Protein AF-A0A1Y1V9A2-F1 (afdb_monomer)

Radius of gyration: 34.86 Å; Cα contacts (8 Å, |Δi|>4): 515; chains: 1; bounding box: 95×99×99 Å

Organism: NCBI:txid1754191

Secondary structure (DSSP, 8-state):
--------SSSSSS-------------TTPBPTTSSSEEEEHHHHHHTT-EEETT-STT--SSEEEEE---EEETTEEEEEEETTT-SSEEETTSSSSSTTEEEEE--HHHHHHHHH-TTS-HHHHHHHHHHHHHHHHHHHHHHHHHHHHHHHHHHHH------------------------------PPPP-SS---EEETTEEE--------------------------------------------------------S-HHHHHHHHHHHHHHHHHHHHS------PPP-GGGTT--SSSS-HHHHHHHHHTTTS-SEE--TT-GGGEETTEE--EETTB-HHHHHHTTTTT-HHHHTT--S-GGGHHHHHHHH-HHHHHHHHHHHHIIIIIITTT-TTPPTTHHHHHHHHHHHH-HHHHHHHHHHS--TT--HHHHHHHHHHHHHHHHHHHHHHTT--HHHHHHHHHHHHHHHHHHHHH-

Sequence (486 aa):
MIYINILNLKNILLLGIGILLSFGSAEINNKCSSGNGICVGIKDCEDVGGTTVDGLCSGDSSSIKCCIKKKCYVDGSEGSCMFTSECKGTSYIGACPGGNNYQCCIKDDNHTSFIKNNPSLTKKQSNNLYYNELNNYYNTKKNYLKNKKTQLYSLKKNKKLYPYNRIDRKKLSIYQPSKISTFKNLNWSSKITTNKVYIQTSKKTKTYNYYIKTLKTKTFKYFKYYTHNSIISHTNIQITSIKSFPTTISTLNDNITASFIYNNTNEISQQIQTWSEQIQNSNKTTITNIYNCPTSSNHTFTNSGDSKIYEALSELLKNKGVCQNNPTDMDNYFDDEIGYTCLGVTPSLGYANRETYFAYAVETCKYGKAYFVHCAYKLNKENFINAVEKLYDEQYAGKGGCSNLPQPAFYICLDLVIHHGPAWSTNIIKNNPIGNMNGKEYGYLLNKLSREKYFKMGQQLDYNANDEYEWKAIIKRRNEYIDNYC

Foldseek 3Di:
DDDDDPDDPPPVPPPPPPPPVPLPAFDFQDAWQVNAFTWHFPVLLVVLPWDFDAPRTSNGDPGITGTHDQWFADPNAIFGWDFPVPAPADFDPDRHRHDPGTGTRGHPVVLVVQCVVCVVDDPVRSVVVVVVVVVVVVVVVVVVVVVVVVVVVVVVVPPPDPPPPDPDPDDDDDDDDDDDDDDDDDDDDDDDDPQFDWDDDPPDTDGDHDDPPPPPDDDDDDDDDDDDDDDDDDDDDDDPDDDDDDDPDDDDDDDDPDDDDDDDDPVVVVVVVVVVVVVVVVVVPDPPPVVPFAALVPQQDAPVPDGPLLVLLCLVQVPVDAKDQPPVDPQQDDPNDGAIQGSNQGLVNCLVCCVPLVVVQVVPQPPDSSHSLVSSCVVDVVSSSNSVSVCLVVQFCVLLVLSSAHPPQSSLSSVCCSVVNSVVSNVVCVVPPCPGPGRLRNLVVSLVVVVVVVVVVCVVPVDDPVVVVVSVVVSVSSNVRSVVRD

pLDDT: mean 73.86, std 26.17, range [23.19, 98.62]

Nearest PDB structures (foldseek):
  9chp-assembly1_A  TM=3.287E-01  e=8.767E+00  Homo sapiens

Mean predicted aligned error: 19.6 Å

Solvent-accessible surface area (backbone atoms only — not comparable to full-atom values): 29512 Å² total; per-residue (Å²): 140,82,88,80,82,94,73,87,82,79,80,82,76,79,78,78,74,80,76,73,76,77,77,49,68,51,54,73,65,35,72,14,76,80,73,64,40,26,16,36,43,54,66,54,19,51,78,64,70,30,45,78,38,82,83,28,28,68,37,53,47,101,56,38,26,14,25,40,41,74,67,22,64,57,97,87,42,73,22,32,44,41,44,53,92,73,45,90,39,54,73,37,81,80,50,27,62,56,58,95,57,30,15,17,22,28,65,58,63,62,56,60,51,52,45,66,74,42,74,89,47,53,74,70,54,44,50,53,52,54,53,50,53,50,50,51,51,52,50,50,52,53,51,51,54,53,51,52,53,51,52,54,50,52,54,60,70,67,58,71,83,73,80,76,81,76,80,77,90,75,87,85,82,85,82,83,83,80,91,85,81,88,85,82,90,82,87,86,81,91,76,96,65,93,89,74,75,83,59,79,51,102,86,56,81,60,88,70,89,75,82,80,72,79,74,74,88,70,86,80,77,88,81,90,76,84,90,76,92,80,92,81,83,90,77,90,78,85,85,82,85,84,81,89,77,81,92,75,85,77,86,76,93,69,92,75,85,75,90,74,94,68,98,56,72,66,66,52,51,54,50,51,50,53,50,50,51,49,54,52,51,57,64,67,59,71,76,72,67,73,54,73,54,32,26,63,91,46,25,75,60,47,95,86,73,55,56,63,56,54,59,33,47,54,62,73,40,63,83,63,54,71,60,44,60,57,86,87,43,71,64,18,48,26,96,92,34,83,13,21,27,38,71,84,37,27,7,53,59,36,52,77,38,23,79,80,50,41,47,92,28,57,88,75,39,70,81,47,63,16,40,29,34,46,41,32,39,71,75,37,54,66,62,35,50,57,24,49,44,51,45,44,40,57,67,30,22,48,58,15,62,22,70,67,37,8,39,45,20,25,43,50,42,38,54,41,13,73,76,64,34,23,70,55,33,27,51,51,44,69,77,53,63,65,78,90,42,32,8,43,61,41,24,52,51,54,51,49,54,51,50,56,50,52,54,54,52,44,73,74,40,97,56,54,74,66,61,54,51,56,49,51,51,51,54,50,53,51,48,53,49,37,63,69,73,80

Structure (mmCIF, N/CA/C/O backbone):
data_AF-A0A1Y1V9A2-F1
#
_entry.id   AF-A0A1Y1V9A2-F1
#
loop_
_atom_site.group_PDB
_atom_site.id
_atom_site.type_symbol
_atom_site.label_atom_id
_atom_site.label_alt_id
_atom_site.label_comp_id
_atom_site.label_asym_id
_atom_site.label_entity_id
_atom_site.label_seq_id
_atom_site.pdbx_PDB_ins_code
_atom_site.Cartn_x
_atom_site.Cartn_y
_atom_site.Cartn_z
_atom_site.occupancy
_atom_site.B_iso_or_equiv
_atom_site.auth_seq_id
_atom_site.auth_comp_id
_atom_site.auth_asym_id
_atom_site.auth_atom_id
_atom_site.pdbx_PDB_model_num
ATOM 1 N N . MET A 1 1 ? -44.430 61.220 68.371 1.00 46.28 1 MET A N 1
ATOM 2 C CA . MET A 1 1 ? -43.424 61.188 67.285 1.00 46.28 1 MET A CA 1
ATOM 3 C C . MET A 1 1 ? -42.538 59.990 67.578 1.00 46.28 1 MET A C 1
ATOM 5 O O . MET A 1 1 ? -41.901 60.003 68.611 1.00 46.28 1 MET A O 1
ATOM 9 N N . ILE A 1 2 ? -42.567 58.879 66.851 1.00 45.88 2 ILE A N 1
ATOM 10 C CA . ILE A 1 2 ? -42.390 58.733 65.405 1.00 45.88 2 ILE A CA 1
ATOM 11 C C . ILE A 1 2 ? -43.137 57.462 64.952 1.00 45.88 2 ILE A C 1
ATOM 13 O O . ILE A 1 2 ? -42.980 56.398 65.541 1.00 45.88 2 ILE A O 1
ATOM 17 N N . TYR A 1 3 ? -43.960 57.610 63.914 1.00 45.91 3 TYR A N 1
ATOM 18 C CA . TYR A 1 3 ? -44.562 56.533 63.128 1.00 45.91 3 TYR A CA 1
ATOM 19 C C . TYR A 1 3 ? -43.527 56.079 62.086 1.00 45.91 3 TYR A C 1
ATOM 21 O O . TYR A 1 3 ? -43.065 56.916 61.312 1.00 45.91 3 TYR A O 1
ATOM 29 N N . ILE A 1 4 ? -43.188 54.787 62.017 1.00 52.03 4 ILE A N 1
ATOM 30 C CA . ILE A 1 4 ? -42.525 54.203 60.838 1.00 52.03 4 ILE A CA 1
ATOM 31 C C . ILE A 1 4 ? -43.426 53.097 60.294 1.00 52.03 4 ILE A C 1
ATOM 33 O O . ILE A 1 4 ? -43.673 52.083 60.942 1.00 52.03 4 ILE A O 1
ATOM 37 N N . ASN A 1 5 ? -43.955 53.371 59.102 1.00 47.53 5 ASN A N 1
ATOM 38 C CA . ASN A 1 5 ? -44.850 52.528 58.326 1.00 47.53 5 ASN A CA 1
ATOM 39 C C . ASN A 1 5 ? -44.144 51.254 57.851 1.00 47.53 5 ASN A C 1
ATOM 41 O O . ASN A 1 5 ? -43.158 51.309 57.117 1.00 47.53 5 ASN A O 1
ATOM 45 N N . ILE A 1 6 ? -44.727 50.109 58.201 1.00 51.41 6 ILE A N 1
ATOM 46 C CA . ILE A 1 6 ? -44.463 48.807 57.591 1.00 51.41 6 ILE A CA 1
ATOM 47 C C . ILE A 1 6 ? -45.236 48.776 56.270 1.00 51.41 6 ILE A C 1
ATOM 49 O O . ILE A 1 6 ? -46.373 48.319 56.202 1.00 51.41 6 ILE A O 1
ATOM 53 N N . LEU A 1 7 ? -44.634 49.305 55.211 1.00 47.62 7 LEU A N 1
ATOM 54 C CA . LEU A 1 7 ? -45.115 49.116 53.850 1.00 47.62 7 LEU A CA 1
ATOM 55 C C . LEU A 1 7 ? -43.941 48.679 52.974 1.00 47.62 7 LEU A C 1
ATOM 57 O O . LEU A 1 7 ? -42.883 49.297 52.976 1.00 47.62 7 LEU A O 1
ATOM 61 N N . ASN A 1 8 ? -44.208 47.652 52.164 1.00 51.41 8 ASN A N 1
ATOM 62 C CA . ASN A 1 8 ? -43.504 47.319 50.922 1.00 51.41 8 ASN A CA 1
ATOM 63 C C . ASN A 1 8 ? -42.301 46.347 50.947 1.00 51.41 8 ASN A C 1
ATOM 65 O O . ASN A 1 8 ? -41.265 46.611 50.347 1.00 51.41 8 ASN A O 1
ATOM 69 N N . LEU A 1 9 ? -42.479 45.144 51.513 1.00 46.56 9 LEU A N 1
ATOM 70 C CA . LEU A 1 9 ? -41.561 44.004 51.285 1.00 46.56 9 LEU A CA 1
ATOM 71 C C . LEU A 1 9 ? -42.216 42.748 50.676 1.00 46.56 9 LEU A C 1
ATOM 73 O O . LEU A 1 9 ? -41.579 41.704 50.591 1.00 46.56 9 LEU A O 1
ATOM 77 N N . LYS A 1 10 ? -43.471 42.832 50.209 1.00 44.81 10 LYS A N 1
ATOM 78 C CA . LYS A 1 10 ? -44.160 41.704 49.544 1.00 44.81 10 LYS A CA 1
ATOM 79 C C . LYS A 1 10 ? -44.093 41.713 48.009 1.00 44.81 10 LYS A C 1
ATOM 81 O O . LYS A 1 10 ? -44.367 40.683 47.409 1.00 44.81 10 LYS A O 1
ATOM 86 N N . ASN A 1 11 ? -43.653 42.806 47.378 1.00 45.00 11 ASN A N 1
ATOM 87 C CA . ASN A 1 11 ? -43.620 42.931 45.910 1.00 45.00 11 ASN A CA 1
ATOM 88 C C . ASN A 1 11 ? -42.224 42.795 45.266 1.00 45.00 11 ASN A C 1
ATOM 90 O O . ASN A 1 11 ? -42.111 42.930 44.054 1.00 45.00 11 ASN A O 1
ATOM 94 N N . ILE A 1 12 ? -41.171 42.471 46.029 1.00 49.28 12 ILE A N 1
ATOM 95 C CA . ILE A 1 12 ? -39.812 42.210 45.490 1.00 49.28 12 ILE A CA 1
ATOM 96 C C . ILE A 1 12 ? -39.493 40.696 45.482 1.00 49.28 12 ILE A C 1
ATOM 98 O O . ILE A 1 12 ? -38.360 40.284 45.277 1.00 49.28 12 ILE A O 1
ATOM 102 N N . LEU A 1 13 ? -40.498 39.831 45.669 1.00 42.09 13 LEU A N 1
ATOM 103 C CA . LEU A 1 13 ? -40.322 38.368 45.660 1.00 42.09 13 LEU A CA 1
ATOM 104 C C . LEU A 1 13 ? -41.065 37.656 44.512 1.00 42.09 13 LEU A C 1
ATOM 106 O O . LEU A 1 13 ? -41.193 36.438 44.523 1.00 42.09 13 LEU A O 1
ATOM 110 N N . LEU A 1 14 ? -41.555 38.400 43.514 1.00 44.47 14 LEU A N 1
ATOM 111 C CA . LEU A 1 14 ? -42.347 37.863 42.391 1.00 44.47 14 LEU A CA 1
ATOM 112 C C . LEU A 1 14 ? -41.844 38.304 41.004 1.00 44.47 14 LEU A C 1
ATOM 114 O O . LEU A 1 14 ? -42.561 38.214 40.014 1.00 44.47 14 LEU A O 1
ATOM 118 N N . LEU A 1 15 ? -40.576 38.721 40.925 1.00 45.94 15 LEU A N 1
ATOM 119 C CA . LEU A 1 15 ? -39.834 38.966 39.678 1.00 45.94 15 LEU A CA 1
ATOM 120 C C . LEU A 1 15 ? -38.621 38.025 39.546 1.00 45.94 15 LEU A C 1
ATOM 122 O O . LEU A 1 15 ? -37.629 38.341 38.902 1.00 45.94 15 LEU A O 1
ATOM 126 N N . GLY A 1 16 ? -38.712 36.834 40.144 1.00 49.97 16 GLY A N 1
ATOM 127 C CA . GLY A 1 16 ? -37.858 35.689 39.827 1.00 49.97 16 GLY A CA 1
ATOM 128 C C . GLY A 1 16 ? -38.417 34.947 38.616 1.00 49.97 16 GLY A C 1
ATOM 129 O O . GLY A 1 16 ? -38.883 33.818 38.744 1.00 49.97 16 GLY A O 1
ATOM 130 N N . ILE A 1 17 ? -38.446 35.607 37.454 1.00 54.78 17 ILE A N 1
ATOM 131 C CA . ILE A 1 17 ? -38.756 34.951 36.182 1.00 54.78 17 ILE A CA 1
ATOM 132 C C . ILE A 1 17 ? -37.669 33.901 35.966 1.00 54.78 17 ILE A C 1
ATOM 134 O O . ILE A 1 17 ? -36.501 34.232 35.764 1.00 54.78 17 ILE A O 1
ATOM 138 N N . GLY A 1 18 ? -38.064 32.632 36.054 1.00 48.25 18 GLY A N 1
ATOM 139 C CA . GLY A 1 18 ? -37.237 31.502 35.676 1.00 48.25 18 GLY A CA 1
ATOM 140 C C . GLY A 1 18 ? -36.882 31.614 34.202 1.00 48.25 18 GLY A C 1
ATOM 141 O O . GLY A 1 18 ? -37.612 31.133 33.340 1.00 48.25 18 GLY A O 1
ATOM 142 N N . ILE A 1 19 ? -35.744 32.241 33.910 1.00 51.53 19 ILE A N 1
ATOM 143 C CA . ILE A 1 19 ? -35.044 32.038 32.649 1.00 51.53 19 ILE A CA 1
ATOM 144 C C . ILE A 1 19 ? -34.457 30.629 32.749 1.00 51.53 19 ILE A C 1
ATOM 146 O O . ILE A 1 19 ? -33.314 30.428 33.155 1.00 51.53 19 ILE A O 1
ATOM 150 N N . LEU A 1 20 ? -35.283 29.632 32.429 1.00 44.47 20 LEU A N 1
ATOM 151 C CA . LEU A 1 20 ? -34.803 28.327 32.007 1.00 44.47 20 LEU A CA 1
ATOM 152 C C . LEU A 1 20 ? -34.014 28.578 30.720 1.00 44.47 20 LEU A C 1
ATOM 154 O O . LEU A 1 20 ? -34.578 28.617 29.629 1.00 44.47 20 LEU A O 1
ATOM 158 N N . LEU A 1 21 ? -32.711 28.833 30.856 1.00 51.22 21 LEU A N 1
ATOM 159 C CA . LEU A 1 21 ? -31.787 28.754 29.738 1.00 51.22 21 LEU A CA 1
ATOM 160 C C . LEU A 1 21 ? -31.833 27.301 29.274 1.00 51.22 21 LEU A C 1
ATOM 162 O O . LEU A 1 21 ? -31.217 26.422 29.873 1.00 51.22 21 LEU A O 1
ATOM 166 N N . SER A 1 22 ? -32.631 27.038 28.243 1.00 54.94 22 SER A N 1
ATOM 167 C CA . SER A 1 22 ? -32.570 25.802 27.479 1.00 54.94 22 SER A CA 1
ATOM 168 C C . SER A 1 22 ? -31.153 25.714 26.922 1.00 54.94 22 SER A C 1
ATOM 170 O O . SER A 1 22 ? -30.840 26.313 25.894 1.00 54.94 22 SER A O 1
ATOM 172 N N . PHE A 1 23 ? -30.272 25.017 27.638 1.00 56.19 23 PHE A N 1
ATOM 173 C CA . PHE A 1 23 ? -28.991 24.579 27.113 1.00 56.19 23 PHE A CA 1
ATOM 174 C C . PHE A 1 23 ? -29.314 23.577 26.007 1.00 56.19 23 PHE A C 1
ATOM 176 O O . PHE A 1 23 ? -29.462 22.380 26.251 1.00 56.19 23 PHE A O 1
ATOM 183 N N . GLY A 1 24 ? -29.529 24.094 24.795 1.00 63.28 24 GLY A N 1
ATOM 184 C CA . GLY A 1 24 ? -29.603 23.270 23.601 1.00 63.28 24 GLY A CA 1
ATOM 185 C C . GLY A 1 24 ? -28.339 22.428 23.577 1.00 63.28 24 GLY A C 1
ATOM 186 O O . GLY A 1 24 ? -27.239 22.965 23.682 1.00 63.28 24 GLY A O 1
ATOM 187 N N . SER A 1 25 ? -28.487 21.110 23.549 1.00 71.25 25 SER A N 1
ATOM 188 C CA . SER A 1 25 ? -27.336 20.242 23.333 1.00 71.25 25 SER A CA 1
ATOM 189 C C . SER A 1 25 ? -26.859 20.458 21.901 1.00 71.25 25 SER A C 1
ATOM 191 O O . SER A 1 25 ? -27.689 20.470 20.993 1.00 71.25 25 SER A O 1
ATOM 193 N N . ALA A 1 26 ? -25.550 20.635 21.698 1.00 72.19 26 ALA A N 1
ATOM 194 C CA . ALA A 1 26 ? -24.964 20.652 20.361 1.00 72.19 26 ALA A CA 1
ATOM 195 C C . ALA A 1 26 ? -25.366 19.398 19.588 1.00 72.19 26 ALA A C 1
ATOM 197 O O . ALA A 1 26 ? -24.889 18.296 19.863 1.00 72.19 26 ALA A O 1
ATOM 198 N N . GLU A 1 27 ? -26.243 19.575 18.607 1.00 86.44 27 GLU A N 1
ATOM 199 C CA . GLU A 1 27 ? -26.614 18.515 17.687 1.00 86.44 27 GLU A CA 1
ATOM 200 C C . GLU A 1 27 ? -25.451 18.273 16.718 1.00 86.44 27 GLU A C 1
ATOM 202 O O . GLU A 1 27 ? -25.133 19.086 15.843 1.00 86.44 27 GLU A O 1
ATOM 207 N N . ILE A 1 28 ? -24.780 17.138 16.909 1.00 91.44 28 ILE A N 1
ATOM 208 C CA . ILE A 1 28 ? -23.741 16.659 15.999 1.00 91.44 28 ILE A CA 1
ATOM 209 C C . ILE A 1 28 ? -24.362 16.467 14.609 1.00 91.44 28 ILE A C 1
ATOM 211 O O . ILE A 1 28 ? -25.450 15.915 14.467 1.00 91.44 28 ILE A O 1
ATOM 215 N N . ASN A 1 29 ? -23.619 16.864 13.580 1.00 93.06 29 ASN A N 1
ATOM 216 C CA . ASN A 1 29 ? -23.979 16.862 12.164 1.00 93.06 29 ASN A CA 1
ATOM 217 C C . ASN A 1 29 ? -24.967 17.941 11.698 1.00 93.06 29 ASN A C 1
ATOM 219 O O . ASN A 1 29 ? -25.442 17.875 10.558 1.00 93.06 29 ASN A O 1
ATOM 223 N N . ASN A 1 30 ? -25.227 18.960 12.516 1.00 94.25 30 ASN A N 1
ATOM 224 C CA . ASN A 1 30 ? -26.015 20.111 12.087 1.00 94.25 30 ASN A CA 1
ATOM 225 C C . ASN A 1 30 ? -25.192 21.168 11.357 1.00 94.25 30 ASN A C 1
ATOM 227 O O . ASN A 1 30 ? 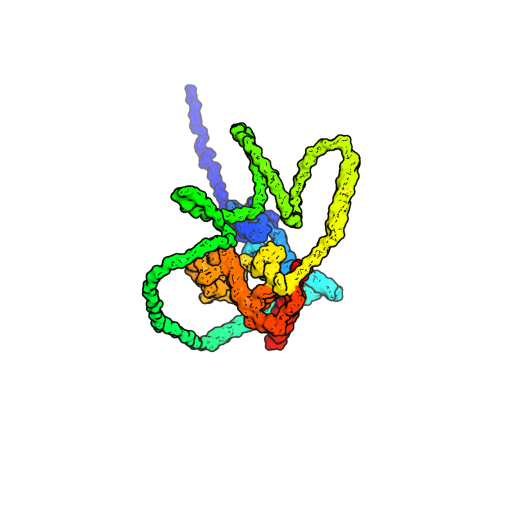-23.978 21.283 11.520 1.00 94.25 30 ASN A O 1
ATOM 231 N N . LYS A 1 31 ? -25.886 21.960 10.539 1.00 95.44 31 LYS A N 1
ATOM 232 C CA . LYS A 1 31 ? -25.309 23.096 9.822 1.00 95.44 31 LYS A CA 1
ATOM 233 C C . LYS A 1 31 ? -24.866 24.174 10.807 1.00 95.44 31 LYS A C 1
ATOM 235 O O . LYS A 1 31 ? -25.605 24.508 11.729 1.00 95.44 31 LYS A O 1
ATOM 240 N N . CYS A 1 32 ? -23.683 24.739 10.585 1.00 95.75 32 CYS A N 1
ATOM 241 C CA . CYS A 1 32 ? -23.233 25.887 11.365 1.00 95.75 32 CYS A CA 1
ATOM 242 C C . CYS A 1 32 ? -24.125 27.111 11.120 1.00 95.75 32 CYS A C 1
ATOM 244 O O . CYS A 1 32 ? -24.599 27.325 10.001 1.00 95.75 32 CYS A O 1
ATOM 246 N N . SER A 1 33 ? -24.274 27.976 12.123 1.00 94.81 33 SER A N 1
ATOM 247 C CA . SER A 1 33 ? -25.056 29.218 12.018 1.00 94.81 33 SER A CA 1
ATOM 248 C C . SER A 1 33 ? -24.515 30.197 10.965 1.00 94.81 33 SER A C 1
ATOM 250 O O . SER A 1 33 ? -25.280 30.969 10.394 1.00 94.81 33 SER A O 1
ATOM 252 N N . SER A 1 34 ? -23.222 30.120 10.631 1.00 88.88 34 SER A N 1
ATOM 253 C CA . SER A 1 34 ? -22.592 30.874 9.531 1.00 88.88 34 SER A CA 1
ATOM 254 C C . SER A 1 34 ? -23.035 30.430 8.131 1.00 88.88 34 SER A C 1
ATOM 256 O O . SER A 1 34 ? -22.671 31.055 7.135 1.00 88.88 34 SER A O 1
ATOM 258 N N . GLY A 1 35 ? -23.755 29.312 8.030 1.00 86.19 35 GLY A N 1
ATOM 259 C CA . GLY A 1 35 ? -24.177 28.709 6.773 1.00 86.19 35 GLY A CA 1
ATOM 260 C C . GLY A 1 35 ? -23.104 27.866 6.071 1.00 86.19 35 GLY A C 1
ATOM 261 O O . GLY A 1 35 ? -23.444 27.107 5.169 1.00 86.19 35 GLY A O 1
ATOM 262 N N . ASN A 1 36 ? -21.840 27.945 6.496 1.00 87.38 36 ASN A N 1
ATOM 263 C CA . ASN A 1 36 ? -20.728 27.181 5.933 1.00 87.38 36 ASN A CA 1
ATOM 264 C C . ASN A 1 36 ? -20.115 26.288 7.016 1.00 87.38 36 ASN A C 1
ATOM 266 O O . ASN A 1 36 ? -19.579 26.804 7.995 1.00 87.38 36 ASN A O 1
ATOM 270 N N . GLY A 1 37 ? -20.149 24.969 6.817 1.00 95.44 37 GLY A N 1
ATOM 271 C CA . GLY A 1 37 ? -19.592 23.992 7.754 1.00 95.44 37 GLY A CA 1
ATOM 272 C C . GLY A 1 37 ? -20.635 23.115 8.444 1.00 95.44 37 GLY A C 1
ATOM 273 O O . GLY A 1 37 ? -21.843 23.247 8.225 1.00 95.44 37 GLY A O 1
ATOM 274 N N . ILE A 1 38 ? -20.134 22.227 9.299 1.00 97.00 38 ILE A N 1
ATOM 275 C CA . ILE A 1 38 ? -20.927 21.277 10.083 1.00 97.00 38 ILE A CA 1
ATOM 276 C C . ILE A 1 38 ? -20.437 21.197 11.534 1.00 97.00 38 ILE A C 1
ATOM 278 O O . ILE A 1 38 ? -19.249 21.350 11.808 1.00 97.00 38 ILE A O 1
ATOM 282 N N . CYS A 1 39 ? -21.340 20.933 12.468 1.00 96.81 39 CYS A N 1
ATOM 283 C CA . CYS A 1 39 ? -21.027 20.728 13.877 1.00 96.81 39 CYS A CA 1
ATOM 284 C C . CYS A 1 39 ? -20.533 19.303 14.127 1.00 96.81 39 CYS A C 1
ATOM 286 O O . CYS A 1 39 ? -21.306 18.352 14.031 1.00 96.81 39 CYS A O 1
ATOM 288 N N . VAL A 1 40 ? -19.247 19.143 14.442 1.00 96.12 40 VAL A N 1
ATOM 289 C CA . VAL A 1 40 ? -18.601 17.840 14.694 1.00 96.12 40 VAL A CA 1
ATOM 290 C C . VAL A 1 40 ? -17.606 17.944 15.850 1.00 96.12 40 VAL A C 1
ATOM 292 O O . VAL A 1 40 ? -17.329 19.040 16.344 1.00 96.12 40 VAL A O 1
ATOM 295 N N . GLY A 1 41 ? -17.055 16.810 16.291 1.00 95.75 41 GLY A N 1
ATOM 296 C CA . GLY A 1 41 ? -15.978 16.806 17.274 1.00 95.75 41 GLY A CA 1
ATOM 297 C C . GLY A 1 41 ? -14.737 17.551 16.767 1.00 95.75 41 GLY A C 1
ATOM 298 O O . GLY A 1 41 ? -14.395 17.452 15.588 1.00 95.75 41 GLY A O 1
ATOM 299 N N . ILE A 1 42 ? -14.028 18.261 17.655 1.00 95.38 42 ILE A N 1
ATOM 300 C CA . ILE A 1 42 ? -12.777 18.977 17.311 1.00 95.38 42 ILE A CA 1
ATOM 301 C C . ILE A 1 42 ? -11.795 18.043 16.591 1.00 95.38 42 ILE A C 1
ATOM 303 O O . ILE A 1 42 ? -11.290 18.368 15.519 1.00 95.38 42 ILE A O 1
ATOM 307 N N . LYS A 1 43 ? -11.605 16.839 17.139 1.00 92.94 43 LYS A N 1
ATOM 308 C CA . LYS A 1 43 ? -10.704 15.834 16.574 1.00 92.94 43 LYS A CA 1
ATOM 309 C C . LYS A 1 43 ? -11.137 15.352 15.188 1.00 92.94 43 LYS A C 1
ATOM 311 O O . LYS A 1 43 ? -10.292 15.218 14.313 1.00 92.94 43 LYS A O 1
ATOM 316 N N . ASP A 1 44 ? -12.435 15.150 14.967 1.00 91.69 44 ASP A N 1
ATOM 317 C CA . ASP A 1 44 ? -12.954 14.722 13.661 1.00 91.69 44 ASP A CA 1
ATOM 318 C C . ASP A 1 44 ? -12.722 15.800 12.593 1.00 91.69 44 ASP A C 1
ATOM 320 O O . ASP A 1 44 ? -12.466 15.485 11.433 1.00 91.69 44 ASP A O 1
ATOM 324 N N . CYS A 1 45 ? -12.787 17.077 12.987 1.00 95.69 45 CYS A N 1
ATOM 325 C CA . CYS A 1 45 ? -12.457 18.200 12.117 1.00 95.69 45 CYS A CA 1
ATOM 326 C C . CYS A 1 45 ? -10.966 18.229 11.754 1.00 95.69 45 CYS A C 1
ATOM 328 O O . CYS A 1 45 ? -10.618 18.356 10.578 1.00 95.69 45 CYS A O 1
ATOM 330 N N . GLU A 1 46 ? -10.090 18.086 12.751 1.00 93.88 46 GLU A N 1
ATOM 331 C CA . GLU A 1 46 ? -8.633 18.082 12.580 1.00 93.88 46 GLU A CA 1
ATOM 332 C C . GLU A 1 46 ? -8.146 16.888 11.746 1.00 93.88 46 GLU A C 1
ATOM 334 O O . GLU A 1 46 ? -7.334 17.071 10.838 1.00 93.88 46 GLU A O 1
ATOM 339 N N . ASP A 1 47 ? -8.687 15.687 11.987 1.00 88.50 47 ASP A N 1
ATOM 340 C CA . ASP A 1 47 ? -8.294 14.442 11.308 1.00 88.50 47 ASP A CA 1
ATOM 341 C C . ASP A 1 47 ? -8.524 14.507 9.787 1.00 88.50 47 ASP A C 1
ATOM 343 O O . ASP A 1 47 ? -7.816 13.858 9.013 1.00 88.50 47 ASP A O 1
ATOM 347 N N . VAL A 1 48 ? -9.476 15.329 9.333 1.00 87.00 48 VAL A N 1
ATOM 348 C CA . VAL A 1 48 ? -9.731 15.567 7.905 1.00 87.00 48 VAL A CA 1
ATOM 349 C C . VAL A 1 48 ? -9.170 16.899 7.398 1.00 87.00 48 VAL A C 1
ATOM 351 O O . VAL A 1 48 ? -9.445 17.264 6.253 1.00 87.00 48 VAL A O 1
ATOM 354 N N . GLY A 1 49 ? -8.401 17.633 8.206 1.00 93.81 49 GLY A N 1
ATOM 355 C CA . GLY A 1 49 ? -7.782 18.909 7.831 1.00 93.81 49 GLY A CA 1
ATOM 356 C C . GLY A 1 49 ? -8.762 20.082 7.696 1.00 93.81 49 GLY A C 1
ATOM 357 O O . GLY A 1 49 ? -8.551 20.966 6.865 1.00 93.81 49 GLY A O 1
ATOM 358 N N . GLY A 1 50 ? -9.866 20.069 8.444 1.00 94.94 50 GLY A N 1
ATOM 359 C CA . GLY A 1 50 ? -10.775 21.209 8.577 1.00 94.94 50 GLY A CA 1
ATOM 360 C C . GLY A 1 50 ? -10.289 22.238 9.606 1.00 94.94 50 GLY A C 1
ATOM 361 O O . GLY A 1 50 ? -9.338 22.008 10.346 1.00 94.94 50 GLY A O 1
ATOM 362 N N . THR A 1 51 ? -10.949 23.395 9.655 1.00 97.25 51 THR A N 1
ATOM 363 C CA . THR A 1 51 ? -10.721 24.438 10.669 1.00 97.25 51 THR A CA 1
ATOM 364 C C . THR A 1 51 ? -11.926 24.527 11.596 1.00 97.25 51 THR A C 1
ATOM 366 O O . THR A 1 51 ? -13.054 24.648 11.117 1.00 97.25 51 THR A O 1
ATOM 369 N N . THR A 1 52 ? -11.700 24.486 12.908 1.00 97.00 52 THR A N 1
ATOM 370 C CA . THR A 1 52 ? -12.754 24.651 13.914 1.00 97.00 52 THR A CA 1
ATOM 371 C C . THR A 1 52 ? -13.037 26.123 14.188 1.00 97.00 52 THR A C 1
ATOM 373 O O . THR A 1 52 ? -12.114 26.933 14.263 1.00 97.00 52 THR A O 1
ATOM 376 N N . VAL A 1 53 ? -14.307 26.463 14.383 1.00 96.12 53 VAL A N 1
ATOM 377 C CA . VAL A 1 53 ? -14.762 27.805 14.753 1.00 96.12 53 VAL A CA 1
ATOM 378 C C . VAL A 1 53 ? -15.735 27.701 15.926 1.00 96.12 53 VAL A C 1
ATOM 380 O O . VAL A 1 53 ? -16.691 26.922 15.881 1.00 96.12 53 VAL A O 1
ATOM 383 N N . ASP A 1 54 ? -15.475 28.487 16.968 1.00 95.38 54 ASP A N 1
ATOM 384 C CA . ASP A 1 54 ? -16.289 28.559 18.183 1.00 95.38 54 ASP A CA 1
ATOM 385 C C . ASP A 1 54 ? -17.598 29.332 17.966 1.00 95.38 54 ASP A C 1
ATOM 387 O O . ASP A 1 54 ? -17.678 30.241 17.139 1.00 95.38 54 ASP A O 1
ATOM 391 N N . GLY A 1 55 ? -18.625 28.993 18.747 1.00 93.88 55 GLY A N 1
ATOM 392 C CA . GLY A 1 55 ? -19.881 29.744 18.843 1.00 93.88 55 GLY A CA 1
ATOM 393 C C . GLY A 1 55 ? -20.810 29.623 17.633 1.00 93.88 55 GLY A C 1
ATOM 394 O O . GLY A 1 55 ? -21.826 30.314 17.570 1.00 93.88 55 GLY A O 1
ATOM 395 N N . LEU A 1 56 ? -20.483 28.763 16.666 1.00 95.75 56 LEU A N 1
ATOM 396 C CA . LEU A 1 56 ? -21.271 28.585 15.443 1.00 95.75 56 LEU A CA 1
ATOM 397 C C . LEU A 1 56 ? -22.161 27.335 15.453 1.00 95.75 56 LEU A C 1
ATOM 399 O O . LEU A 1 56 ? -22.939 27.143 14.518 1.00 95.75 56 LEU A O 1
ATOM 403 N N . CYS A 1 57 ? -22.077 26.503 16.491 1.00 94.88 57 CYS A N 1
ATOM 404 C CA . CYS A 1 57 ? -22.982 25.378 16.693 1.00 94.88 57 CYS A CA 1
ATOM 405 C C . CYS A 1 57 ? -24.077 25.715 17.701 1.00 94.88 57 CYS A C 1
ATOM 407 O O . CYS A 1 57 ? -23.827 26.327 18.740 1.00 94.88 57 CYS A O 1
ATOM 409 N N . SER A 1 58 ? -25.307 25.295 17.401 1.00 88.94 58 SER A N 1
ATOM 410 C CA . SER A 1 58 ? -26.449 25.427 18.306 1.00 88.94 58 SER A CA 1
ATOM 411 C C . SER A 1 58 ? -26.201 24.591 19.558 1.00 88.94 58 SER A C 1
ATOM 413 O O . SER A 1 58 ? -26.423 23.392 19.515 1.00 88.94 58 SER A O 1
ATOM 415 N N . GLY A 1 59 ? -25.720 25.201 20.644 1.00 81.25 59 GLY A N 1
ATOM 416 C CA . GLY A 1 59 ? -25.348 24.469 21.861 1.00 81.25 59 GLY A CA 1
ATOM 417 C C . GLY A 1 59 ? -23.861 24.151 22.002 1.00 81.25 59 GLY A C 1
ATOM 418 O O . GLY A 1 59 ? -23.527 23.154 22.639 1.00 81.25 59 GLY A O 1
ATOM 419 N N . ASP A 1 60 ? -23.000 24.958 21.367 1.00 78.25 60 ASP A N 1
ATOM 420 C CA . ASP A 1 60 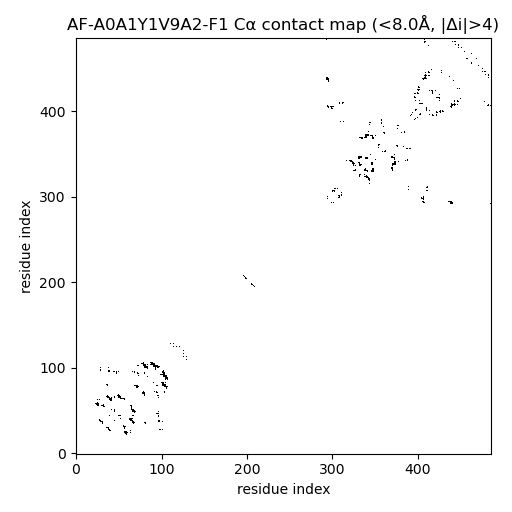? -21.534 24.848 21.338 1.00 78.25 60 ASP A CA 1
ATOM 421 C C . ASP A 1 60 ? -20.962 24.292 22.656 1.00 78.25 60 ASP A C 1
ATOM 423 O O . ASP A 1 60 ? -20.965 24.953 23.697 1.00 78.25 60 ASP A O 1
ATOM 427 N N . SER A 1 61 ? -20.499 23.042 22.618 1.00 85.81 61 SER A N 1
ATOM 428 C CA . SER A 1 61 ? -19.838 22.411 23.758 1.00 85.81 61 SER A CA 1
ATOM 429 C C . SER A 1 61 ? -18.326 22.602 23.641 1.00 85.81 61 SER A C 1
ATOM 431 O O . SER A 1 61 ? -17.800 22.997 22.600 1.00 85.81 61 SER A O 1
ATOM 433 N N . SER A 1 62 ? -17.576 22.297 24.699 1.00 87.69 62 SER A N 1
ATOM 434 C CA . SER A 1 62 ? -16.109 22.321 24.625 1.00 87.69 62 SER A CA 1
ATOM 435 C C . SER A 1 62 ? -15.534 21.278 23.656 1.00 87.69 62 SER A C 1
ATOM 437 O O . SER A 1 62 ? -14.376 21.400 23.269 1.00 87.69 62 SER A O 1
ATOM 439 N N . SER A 1 63 ? -16.317 20.270 23.255 1.00 91.38 63 SER A N 1
ATOM 440 C CA . SER A 1 63 ? -15.880 19.166 22.393 1.00 91.38 63 SER A CA 1
ATOM 441 C C . SER A 1 63 ? -16.475 19.185 20.983 1.00 91.38 63 SER A C 1
ATOM 443 O O . SER A 1 63 ? -15.915 18.524 20.108 1.00 91.38 63 SER A O 1
ATOM 445 N N . ILE A 1 64 ? -17.561 19.928 20.745 1.00 94.69 64 ILE A N 1
ATOM 446 C CA . ILE A 1 64 ? -18.228 20.054 19.442 1.00 94.69 64 ILE A CA 1
ATOM 447 C C . ILE A 1 64 ? -18.074 21.485 18.950 1.00 94.69 64 ILE A C 1
ATOM 449 O O . ILE A 1 64 ? -18.488 22.418 19.632 1.00 94.69 64 ILE A O 1
ATOM 453 N N . LYS A 1 65 ? -17.502 21.641 17.756 1.00 96.12 65 LYS A N 1
ATOM 454 C CA . LYS A 1 65 ? -17.247 22.936 17.120 1.00 96.12 65 LYS A CA 1
ATOM 455 C C . LYS A 1 65 ? -17.717 22.929 15.678 1.00 96.12 65 LYS A C 1
ATOM 457 O O . LYS A 1 65 ? -17.854 21.872 15.058 1.00 96.12 65 LYS A O 1
ATOM 462 N N . CYS A 1 66 ? -17.934 24.118 15.125 1.00 97.38 66 CYS A N 1
ATOM 463 C CA . CYS A 1 66 ? -18.206 24.236 13.702 1.00 97.38 66 CYS A CA 1
ATOM 464 C C . CYS A 1 66 ? -16.932 23.925 12.925 1.00 97.38 66 CYS A C 1
ATOM 466 O O . CYS A 1 66 ? -15.940 24.639 13.042 1.00 97.38 66 CYS A O 1
ATOM 468 N N . CYS A 1 67 ? -16.957 22.874 12.119 1.00 97.62 67 CYS A N 1
ATOM 469 C CA . CYS A 1 67 ? -15.861 22.510 11.249 1.00 97.62 67 CYS A CA 1
ATOM 470 C C . CYS A 1 67 ? -16.083 23.037 9.835 1.00 97.62 67 CYS A C 1
ATOM 472 O O . CYS A 1 67 ? -17.067 22.705 9.166 1.00 97.62 67 CYS A O 1
ATOM 474 N N . ILE A 1 68 ? -15.119 23.813 9.351 1.00 96.69 68 ILE A N 1
ATOM 475 C CA . ILE A 1 68 ? -15.106 24.362 8.001 1.00 96.69 68 ILE A CA 1
ATOM 476 C C . ILE A 1 68 ? -13.973 23.703 7.219 1.00 96.69 68 ILE A C 1
ATOM 478 O O . ILE A 1 68 ? -12.795 23.934 7.480 1.00 96.69 68 ILE A O 1
ATOM 482 N N . LYS A 1 69 ? -14.333 22.918 6.203 1.00 95.75 69 LYS A N 1
ATOM 483 C CA . LYS A 1 69 ? -13.401 22.367 5.214 1.00 95.75 69 LYS A CA 1
ATOM 484 C C . LYS A 1 69 ? -13.874 22.768 3.821 1.00 95.75 69 LYS A C 1
ATOM 486 O O . LYS A 1 69 ? -14.822 22.198 3.302 1.00 95.75 69 LYS A O 1
ATOM 491 N N . LYS A 1 70 ? -13.252 23.788 3.224 1.00 91.75 70 LYS A N 1
ATOM 492 C CA . LYS A 1 70 ? -13.728 24.359 1.947 1.00 91.75 70 LYS A CA 1
ATOM 493 C C . LYS A 1 70 ? -13.525 23.419 0.756 1.00 91.75 70 LYS A C 1
ATOM 495 O O . LYS A 1 70 ? -14.377 23.366 -0.123 1.00 91.75 70 LYS A O 1
ATOM 500 N N . LYS A 1 71 ? -12.401 22.699 0.734 1.00 95.75 71 LYS A N 1
ATOM 501 C CA . LYS A 1 71 ? -11.995 21.822 -0.369 1.00 95.75 71 LYS A CA 1
ATOM 502 C C . LYS A 1 71 ? -11.897 20.377 0.090 1.00 95.75 71 LYS A C 1
ATOM 504 O O . LYS A 1 71 ? -11.442 20.099 1.199 1.00 95.75 71 LYS A O 1
ATOM 509 N N . CYS A 1 72 ? -12.276 19.464 -0.784 1.00 95.31 72 CYS A N 1
ATOM 510 C CA . CYS A 1 72 ? -12.102 18.030 -0.610 1.00 95.31 72 CYS A CA 1
ATOM 511 C C . CYS A 1 72 ? -11.594 17.427 -1.918 1.00 95.31 72 CYS A C 1
ATOM 513 O O . CYS A 1 72 ? -11.762 18.024 -2.977 1.00 95.31 72 CYS A O 1
ATOM 515 N N . TYR A 1 73 ? -10.955 16.265 -1.833 1.00 93.69 73 TYR A N 1
ATOM 516 C CA . TYR A 1 73 ? -10.413 15.571 -2.995 1.00 93.69 73 TYR A CA 1
ATOM 517 C C . TYR A 1 73 ? -10.865 14.118 -2.954 1.00 93.69 73 TYR A C 1
ATOM 519 O O . TYR A 1 73 ? -10.682 13.451 -1.935 1.00 93.69 73 TYR A O 1
ATOM 527 N N . VAL A 1 74 ? -11.455 13.643 -4.048 1.00 87.88 74 VAL A N 1
ATOM 528 C CA . VAL A 1 74 ? -11.821 12.232 -4.232 1.00 87.88 74 VAL A CA 1
ATOM 529 C C . VAL A 1 74 ? -11.304 11.799 -5.590 1.00 87.88 74 VAL A C 1
ATOM 531 O O . VAL A 1 74 ? -11.568 12.462 -6.589 1.00 87.88 74 VAL A O 1
ATOM 534 N N . ASP A 1 75 ? -10.490 10.745 -5.606 1.00 83.25 75 ASP A N 1
ATOM 535 C CA . ASP A 1 75 ? -9.864 10.201 -6.817 1.00 83.25 75 ASP A CA 1
ATOM 536 C C . ASP A 1 75 ? -9.144 11.263 -7.675 1.00 83.25 75 ASP A C 1
ATOM 538 O O . ASP A 1 75 ? -9.186 11.251 -8.903 1.00 83.25 75 ASP A O 1
ATOM 542 N N . GLY A 1 76 ? -8.491 12.223 -7.009 1.00 84.44 76 GLY A N 1
ATOM 543 C CA . GLY A 1 76 ? -7.756 13.323 -7.646 1.00 84.44 76 GLY A CA 1
ATOM 544 C C . GLY A 1 76 ? -8.623 14.485 -8.143 1.00 84.44 76 GLY A C 1
ATOM 545 O O . GLY A 1 76 ? -8.077 15.486 -8.598 1.00 84.44 76 GLY A O 1
ATOM 546 N N . SER A 1 77 ? -9.948 14.393 -8.024 1.00 87.69 77 SER A N 1
ATOM 547 C CA . SER A 1 77 ? -10.875 15.461 -8.406 1.00 87.69 77 SER A CA 1
ATOM 548 C C . SER A 1 77 ? -11.155 16.391 -7.228 1.00 87.69 77 SER A C 1
ATOM 550 O O . SER A 1 77 ? -11.456 15.931 -6.125 1.00 87.69 77 SER A O 1
ATOM 552 N N . GLU A 1 78 ? -11.053 17.701 -7.459 1.00 94.31 78 GLU A N 1
ATOM 553 C CA . GLU A 1 78 ? -11.353 18.724 -6.456 1.00 94.31 78 GLU A CA 1
ATOM 554 C C . GLU A 1 78 ? -12.869 18.929 -6.327 1.00 94.31 78 GLU A C 1
ATOM 556 O O . GLU A 1 78 ? -13.580 19.129 -7.309 1.00 94.31 78 GLU A O 1
ATOM 561 N N . GLY A 1 79 ? -13.362 18.908 -5.094 1.00 95.69 79 GLY A N 1
ATOM 562 C CA . GLY A 1 79 ? -14.742 19.208 -4.742 1.00 95.69 79 GLY A CA 1
ATOM 563 C C . GLY A 1 79 ? -14.838 20.204 -3.592 1.00 95.69 79 GLY A C 1
ATOM 564 O O . GLY A 1 79 ? -13.843 20.715 -3.070 1.00 95.69 79 GLY A O 1
ATOM 565 N N . SER A 1 80 ? -16.066 20.468 -3.160 1.00 96.38 80 SER A N 1
ATOM 566 C CA . SER A 1 80 ? -16.355 21.303 -1.994 1.00 96.38 80 SER A CA 1
ATOM 567 C C . SER A 1 80 ? -17.221 20.544 -0.996 1.00 96.38 80 SER A C 1
ATOM 569 O O . SER A 1 80 ? -18.202 19.911 -1.383 1.00 96.38 80 SER A O 1
ATOM 571 N N . CYS A 1 81 ? -16.871 20.605 0.290 1.00 96.81 81 CYS A N 1
ATOM 572 C CA . CYS A 1 81 ? -17.707 20.013 1.329 1.00 96.81 81 CYS A CA 1
ATOM 573 C C . CYS A 1 81 ? -18.968 20.848 1.518 1.00 96.81 81 CYS A C 1
ATOM 575 O O . CYS A 1 81 ? -18.880 22.049 1.770 1.00 96.81 81 CYS A O 1
ATOM 577 N N . MET A 1 82 ? -20.126 20.212 1.400 1.00 96.25 82 MET A N 1
ATOM 578 C CA . MET A 1 82 ? -21.419 20.856 1.603 1.00 96.25 82 MET A CA 1
ATOM 579 C C . MET A 1 82 ? -22.475 19.823 1.973 1.00 96.25 82 MET A C 1
ATOM 581 O O . MET A 1 82 ? -22.245 18.611 1.893 1.00 96.25 82 MET A O 1
ATOM 585 N N . PHE A 1 83 ? -23.654 20.300 2.361 1.00 96.25 83 PHE A N 1
ATOM 586 C CA . PHE A 1 83 ? -24.776 19.406 2.584 1.00 96.25 83 PHE A CA 1
ATOM 587 C C . PHE A 1 83 ? -25.179 18.728 1.274 1.00 96.25 83 PHE A C 1
ATOM 589 O O . PHE A 1 83 ? -25.211 19.352 0.216 1.00 96.25 83 PHE A O 1
ATOM 596 N N . THR A 1 84 ? -25.503 17.441 1.343 1.00 94.81 84 THR A N 1
ATOM 597 C CA . THR A 1 84 ? -25.937 16.645 0.181 1.00 94.81 84 THR A CA 1
ATOM 598 C C . THR A 1 84 ? -27.147 17.259 -0.526 1.00 94.81 84 THR A C 1
ATOM 600 O O . THR A 1 84 ? -27.224 17.209 -1.748 1.00 94.81 84 THR A O 1
ATOM 603 N N . SER A 1 85 ? -28.040 17.921 0.216 1.00 94.81 85 SER A N 1
ATOM 604 C CA . SER A 1 85 ? -29.174 18.684 -0.322 1.00 94.81 85 SER A CA 1
ATOM 605 C C . SER A 1 85 ? -28.773 19.932 -1.123 1.00 94.81 85 SER A C 1
ATOM 607 O O . SER A 1 85 ? -29.558 20.416 -1.933 1.00 94.81 85 SER A O 1
ATOM 609 N N . GLU A 1 86 ? -27.567 20.460 -0.911 1.00 95.00 86 GLU A N 1
ATOM 610 C CA . GLU A 1 86 ? -27.021 21.639 -1.598 1.00 95.00 86 GLU A CA 1
ATOM 611 C C . GLU A 1 86 ? -26.082 21.256 -2.751 1.00 95.00 86 GLU A C 1
ATOM 613 O O . GLU A 1 86 ? -25.718 22.101 -3.576 1.00 95.00 86 GLU A O 1
ATOM 618 N N . CYS A 1 87 ? -25.702 19.979 -2.833 1.00 94.88 87 CYS A N 1
ATOM 619 C CA . CYS A 1 87 ? -24.805 19.485 -3.859 1.00 94.88 87 CYS A CA 1
ATOM 620 C C . CYS A 1 87 ? -25.506 19.407 -5.219 1.00 94.88 87 CYS A C 1
ATOM 622 O O . CYS A 1 87 ? -26.484 18.689 -5.405 1.00 94.88 87 CYS A O 1
ATOM 624 N N . LYS A 1 88 ? -24.959 20.127 -6.204 1.00 94.50 88 LYS A N 1
ATOM 625 C CA . LYS A 1 88 ? -25.420 20.106 -7.606 1.00 94.50 88 LYS A CA 1
ATOM 626 C C . LYS A 1 88 ? -24.651 19.111 -8.491 1.00 94.50 88 LYS A C 1
ATOM 628 O O . LYS A 1 88 ? -24.800 19.164 -9.707 1.00 94.50 88 LYS A O 1
ATOM 633 N N . GLY A 1 89 ? -23.802 18.274 -7.900 1.00 93.69 89 GLY A N 1
ATOM 634 C CA . GLY A 1 89 ? -22.981 17.273 -8.587 1.00 93.69 89 GLY A CA 1
ATOM 635 C C . GLY A 1 89 ? -23.009 15.931 -7.859 1.00 93.69 89 GLY A C 1
ATOM 636 O O . GLY A 1 89 ? -23.982 15.610 -7.173 1.00 93.69 89 GLY A O 1
ATOM 637 N N . THR A 1 90 ? -21.930 15.161 -7.967 1.00 94.31 90 THR A N 1
ATOM 638 C CA . THR A 1 90 ? -21.825 13.858 -7.302 1.00 94.31 90 THR A CA 1
ATOM 639 C C . THR A 1 90 ? -21.306 14.029 -5.872 1.00 94.31 90 THR A C 1
ATOM 641 O O . THR A 1 90 ? -20.268 14.655 -5.643 1.00 94.31 90 THR A O 1
ATOM 644 N N . SER A 1 91 ? -22.040 13.480 -4.898 1.00 95.38 91 SER A N 1
ATOM 645 C CA . SER A 1 91 ? -21.654 13.487 -3.480 1.00 95.38 91 SER A CA 1
ATOM 646 C C . SER A 1 91 ? -20.841 12.242 -3.122 1.00 95.38 91 SER A C 1
ATOM 648 O O . SER A 1 91 ? -21.239 11.124 -3.448 1.00 95.38 91 SER A O 1
ATOM 650 N N . TYR A 1 92 ? -19.726 12.441 -2.421 1.00 92.06 92 TYR A N 1
ATOM 651 C CA . TYR A 1 92 ? -18.828 11.384 -1.963 1.00 92.06 92 TYR A CA 1
ATOM 652 C C . TYR A 1 92 ? -18.654 11.432 -0.441 1.00 92.06 92 TYR A C 1
ATOM 654 O O . TYR A 1 92 ? -18.250 12.450 0.136 1.00 92.06 92 TYR A O 1
ATOM 662 N N . ILE A 1 93 ? -18.934 10.304 0.211 1.00 91.81 93 ILE A N 1
ATOM 663 C CA . ILE A 1 93 ? -18.802 10.126 1.659 1.00 91.81 93 ILE A CA 1
ATOM 664 C C . ILE A 1 93 ? -17.327 10.037 2.094 1.00 91.81 93 ILE A C 1
ATOM 666 O O . ILE A 1 93 ? -16.479 9.547 1.354 1.00 91.81 93 ILE A O 1
ATOM 670 N N . GLY A 1 94 ? -17.018 10.499 3.311 1.00 87.44 94 GLY A N 1
ATOM 671 C CA . GLY A 1 94 ? -15.722 10.280 3.974 1.00 87.44 94 GLY A CA 1
ATOM 672 C C . GLY A 1 94 ? -14.613 11.285 3.642 1.00 87.44 94 GLY A C 1
ATOM 673 O O . GLY A 1 94 ? -13.619 11.353 4.356 1.00 87.44 94 GLY A O 1
ATOM 674 N N . ALA A 1 95 ? -14.781 12.116 2.613 1.00 90.06 95 ALA A N 1
ATOM 675 C CA . ALA A 1 95 ? -13.806 13.158 2.267 1.00 90.06 95 ALA A CA 1
ATOM 676 C C . ALA A 1 95 ? -14.020 14.493 3.020 1.00 90.06 95 ALA A C 1
ATOM 678 O O . ALA A 1 95 ? -13.168 15.391 2.964 1.00 90.06 95 ALA A O 1
ATOM 679 N N . CYS A 1 96 ? -15.132 14.617 3.749 1.00 96.44 96 CYS A N 1
ATOM 680 C CA . CYS A 1 96 ? -15.521 15.786 4.534 1.00 96.44 96 CYS A CA 1
ATOM 681 C C . CYS A 1 96 ? -15.799 15.398 5.995 1.00 96.44 96 CYS A C 1
ATOM 683 O O . CYS A 1 96 ? -16.214 14.266 6.242 1.00 96.44 96 CYS A O 1
ATOM 685 N N . PRO A 1 97 ? -15.572 16.313 6.955 1.00 90.56 97 PRO A N 1
ATOM 686 C CA . PRO A 1 97 ? -15.899 16.086 8.358 1.00 90.56 97 PRO A CA 1
ATOM 687 C C . PRO A 1 97 ? -17.417 16.066 8.462 1.00 90.56 97 PRO A C 1
ATOM 689 O O . PRO A 1 97 ? -18.038 17.070 8.141 1.00 90.56 97 PRO A O 1
ATOM 692 N N . GLY A 1 98 ? -18.024 14.941 8.819 1.00 87.75 98 GLY A N 1
ATOM 693 C CA . GLY A 1 98 ? -19.477 14.829 8.909 1.00 87.75 98 GLY A CA 1
ATOM 694 C C . GLY A 1 98 ? -20.001 13.453 8.522 1.00 87.75 98 GLY A C 1
ATOM 695 O O . GLY A 1 98 ? -19.299 12.633 7.929 1.00 87.75 98 GLY A O 1
ATOM 696 N N . GLY A 1 99 ? -21.254 13.201 8.891 1.00 85.88 99 GLY A N 1
ATOM 697 C CA . GLY A 1 99 ? -21.983 12.001 8.501 1.00 85.88 99 GLY A CA 1
ATOM 698 C C . GLY A 1 99 ? -22.508 12.044 7.062 1.00 85.88 99 GLY A C 1
ATOM 699 O O . GLY A 1 99 ? -22.050 12.789 6.198 1.00 85.88 99 GLY A O 1
ATOM 700 N N . ASN A 1 100 ? -23.542 11.245 6.801 1.00 90.25 100 ASN A N 1
ATOM 701 C CA . ASN A 1 100 ? -24.102 11.063 5.458 1.00 90.25 100 ASN A CA 1
ATOM 702 C C . ASN A 1 100 ? -24.722 12.333 4.852 1.00 90.25 100 ASN A C 1
ATOM 704 O O . ASN A 1 100 ? -24.967 12.366 3.650 1.00 90.25 100 ASN A O 1
ATOM 708 N N . ASN A 1 101 ? -25.008 13.363 5.645 1.00 93.88 101 ASN A N 1
ATOM 709 C CA . ASN A 1 101 ? -25.657 14.585 5.183 1.00 93.88 101 ASN A CA 1
ATOM 710 C C . ASN A 1 101 ? -24.675 15.670 4.717 1.00 93.88 101 ASN A C 1
ATOM 712 O O . ASN A 1 101 ? -25.131 16.567 4.015 1.00 93.88 101 ASN A O 1
ATOM 716 N N . TYR A 1 102 ? -23.375 15.582 5.029 1.00 95.69 102 TYR A N 1
ATOM 717 C CA . TYR A 1 102 ? -22.355 16.570 4.654 1.00 95.69 102 TYR A CA 1
ATOM 718 C C . TYR A 1 102 ? -21.161 15.886 3.994 1.00 95.69 102 TYR A C 1
ATOM 720 O O . TYR A 1 102 ? -20.346 15.228 4.635 1.00 95.69 102 TYR A O 1
ATOM 728 N N . GLN A 1 103 ? -21.092 16.005 2.675 1.00 96.12 103 GLN A N 1
ATOM 729 C CA . GLN A 1 103 ? -20.237 15.178 1.832 1.00 96.12 103 GLN A CA 1
ATOM 730 C C . GLN A 1 103 ? -19.396 16.036 0.892 1.00 96.12 103 GLN A C 1
ATOM 732 O O . GLN A 1 103 ? -19.638 17.233 0.720 1.00 96.12 103 GLN A O 1
ATOM 737 N N . CYS A 1 104 ? -18.395 15.413 0.271 1.00 96.81 104 CYS A N 1
ATOM 738 C CA . CYS A 1 104 ? -17.620 16.069 -0.769 1.00 96.81 104 CYS A CA 1
ATOM 739 C C . CYS A 1 104 ? -18.451 16.137 -2.044 1.00 96.81 104 CYS A C 1
ATOM 741 O O . CYS A 1 104 ? -18.737 15.107 -2.648 1.00 96.81 104 CYS A O 1
ATOM 743 N N . CYS A 1 105 ? -18.850 17.341 -2.436 1.00 96.69 105 CYS A N 1
ATOM 744 C CA . CYS A 1 105 ? -19.563 17.576 -3.676 1.00 96.69 105 CYS A CA 1
ATOM 745 C C . CYS A 1 105 ? -18.560 17.919 -4.774 1.00 96.69 105 CYS A C 1
ATOM 747 O O . CYS A 1 105 ? -17.964 19.001 -4.765 1.00 96.69 105 CYS A O 1
ATOM 749 N N . ILE A 1 106 ? -18.383 17.008 -5.723 1.00 95.31 106 ILE A N 1
ATOM 750 C CA . ILE A 1 106 ? -17.601 17.268 -6.930 1.00 95.31 106 ILE A CA 1
ATOM 751 C C . ILE A 1 106 ? -18.590 17.691 -8.005 1.00 95.31 106 ILE A C 1
ATOM 753 O O . ILE A 1 106 ? -19.534 16.966 -8.326 1.00 95.31 106 ILE A O 1
ATOM 757 N N . LYS A 1 107 ? -18.405 18.904 -8.529 1.00 92.69 107 LYS A N 1
ATOM 758 C CA . LYS A 1 107 ? -19.162 19.345 -9.698 1.00 92.69 107 LYS A CA 1
ATOM 759 C C . LYS A 1 107 ? -18.692 18.503 -10.871 1.00 92.69 107 LYS A C 1
ATOM 761 O O . LYS A 1 107 ? -17.491 18.396 -11.101 1.00 92.69 107 LYS A O 1
ATOM 766 N N . ASP A 1 108 ? -19.628 17.914 -11.601 1.00 79.06 108 ASP A N 1
ATOM 767 C CA . ASP A 1 108 ? -19.292 17.177 -12.808 1.00 79.06 108 ASP A CA 1
ATOM 768 C C . ASP A 1 108 ? -18.837 18.179 -13.877 1.00 79.06 108 ASP A C 1
ATOM 770 O O . ASP A 1 108 ? -19.621 18.630 -14.712 1.00 79.06 108 ASP A O 1
ATOM 774 N N . ASP A 1 109 ? -17.552 18.534 -13.879 1.00 66.19 109 ASP A N 1
ATOM 775 C CA . ASP A 1 109 ? -16.953 19.337 -14.951 1.00 66.19 109 ASP A CA 1
ATOM 776 C C . ASP A 1 109 ? -17.105 18.630 -16.311 1.00 66.19 109 ASP A C 1
ATOM 778 O O . ASP A 1 109 ? -17.162 19.286 -17.358 1.00 66.19 109 ASP A O 1
ATOM 782 N N . ASN A 1 110 ? -17.304 17.305 -16.275 1.00 58.56 110 ASN A N 1
ATOM 783 C CA . ASN A 1 110 ? -17.673 16.460 -17.405 1.00 58.56 110 ASN A CA 1
ATOM 784 C C . ASN A 1 110 ? -19.019 16.821 -18.045 1.00 58.56 110 ASN A C 1
ATOM 786 O O . ASN A 1 110 ? -19.194 16.607 -19.239 1.00 58.56 110 ASN A O 1
ATOM 790 N N . HIS A 1 111 ? -19.963 17.410 -17.310 1.00 57.72 111 HIS A N 1
ATOM 791 C CA . HIS A 1 111 ? -21.197 17.915 -17.910 1.00 57.72 111 HIS A CA 1
ATOM 792 C C . HIS A 1 111 ? -20.907 19.126 -18.809 1.00 57.72 111 HIS A C 1
ATOM 794 O O . HIS A 1 111 ? -21.431 19.252 -19.915 1.00 57.72 111 HIS A O 1
ATOM 800 N N . THR A 1 112 ? -20.000 20.000 -18.371 1.00 55.75 112 THR A N 1
ATOM 801 C CA . THR A 1 112 ? -19.560 21.165 -19.147 1.00 55.75 112 THR A CA 1
ATOM 802 C C . THR A 1 112 ? -18.762 20.767 -20.385 1.00 55.75 112 THR A C 1
ATOM 804 O O . THR A 1 112 ? -18.918 21.404 -21.427 1.00 55.75 112 THR A O 1
ATOM 807 N N . SER A 1 113 ? -17.932 19.721 -20.313 1.00 59.41 113 SER A N 1
ATOM 808 C CA . SER A 1 113 ? -17.226 19.191 -21.488 1.00 59.41 113 SER A CA 1
ATOM 809 C C . SER A 1 113 ? -18.148 18.383 -22.413 1.00 59.41 113 SER A C 1
ATOM 811 O O . SER A 1 113 ? -18.051 18.541 -23.626 1.00 59.41 113 SER A O 1
ATOM 813 N N . PHE A 1 114 ? -19.117 17.624 -21.889 1.00 61.31 114 PHE A N 1
ATOM 814 C CA . PHE A 1 114 ? -20.134 16.926 -22.690 1.00 61.31 114 PHE A CA 1
ATOM 815 C C . PHE A 1 114 ? -21.026 17.898 -23.478 1.00 61.31 114 PHE A C 1
ATOM 817 O O . PHE A 1 114 ? -21.286 17.672 -24.660 1.00 61.31 114 PHE A O 1
ATOM 824 N N . ILE A 1 115 ? -21.437 19.016 -22.861 1.00 59.12 115 ILE A N 1
ATOM 825 C CA . ILE A 1 115 ? -22.176 20.090 -23.547 1.00 59.12 115 ILE A CA 1
ATOM 826 C C . ILE A 1 115 ? -21.301 20.766 -24.610 1.00 59.12 115 ILE A C 1
ATOM 828 O O . ILE A 1 115 ? -21.775 21.004 -25.718 1.00 59.12 115 ILE A O 1
ATOM 832 N N . LYS A 1 116 ? -20.023 21.047 -24.312 1.00 68.56 116 LYS A N 1
ATOM 833 C CA . LYS A 1 116 ? -19.089 21.629 -25.294 1.00 68.56 116 LYS A CA 1
ATOM 834 C C . LYS A 1 116 ? -18.860 20.718 -26.503 1.00 68.56 116 LYS A C 1
ATOM 836 O O . LYS A 1 116 ? -18.711 21.225 -27.609 1.00 68.56 116 LYS A O 1
ATOM 841 N N . ASN A 1 117 ? -18.868 19.403 -26.300 1.00 66.69 117 ASN A N 1
ATOM 842 C CA . ASN A 1 117 ? -18.635 18.415 -27.353 1.00 66.69 117 ASN A CA 1
ATOM 843 C C . ASN A 1 117 ? -19.896 18.078 -28.171 1.00 66.69 117 ASN A C 1
ATOM 845 O O . ASN A 1 117 ? -19.781 17.429 -29.205 1.00 66.69 117 ASN A O 1
ATOM 849 N N . ASN A 1 118 ? -21.082 18.539 -27.751 1.00 68.19 118 ASN A N 1
ATOM 850 C CA . ASN A 1 118 ? -22.350 18.342 -28.465 1.00 68.19 118 ASN A CA 1
ATOM 851 C C . ASN A 1 118 ? -23.102 19.676 -28.673 1.00 68.19 118 ASN A C 1
ATOM 853 O O . ASN A 1 118 ? -24.222 19.839 -28.177 1.00 68.19 118 ASN A O 1
ATOM 857 N N . PRO A 1 119 ? -22.514 20.650 -29.398 1.00 73.12 119 PRO A N 1
ATOM 858 C CA . PRO A 1 119 ? -23.059 22.007 -29.515 1.00 73.12 119 PRO A CA 1
ATOM 859 C C . PRO A 1 119 ? -24.383 22.088 -30.294 1.00 73.12 119 PRO A C 1
ATOM 861 O O . PRO A 1 119 ? -25.069 23.104 -30.229 1.00 73.12 119 PRO A O 1
ATOM 864 N N . SER A 1 120 ? -24.754 21.034 -31.026 1.00 80.38 120 SER A N 1
ATOM 865 C CA . SER A 1 120 ? -25.998 20.949 -31.802 1.00 80.38 120 SER A CA 1
ATOM 866 C C . SER A 1 120 ? -27.233 20.597 -30.966 1.00 80.38 120 SER A C 1
ATOM 868 O O . SER A 1 120 ? -28.356 20.720 -31.456 1.00 80.38 120 SER A O 1
ATOM 870 N N . LEU A 1 121 ? -27.057 20.166 -29.714 1.00 76.25 121 LEU A N 1
ATOM 871 C CA . LEU A 1 121 ? -28.158 19.825 -28.819 1.00 76.25 121 LEU A CA 1
ATOM 872 C C . LEU A 1 121 ? -28.559 21.037 -27.977 1.00 76.25 121 LEU A C 1
ATOM 874 O O . LEU A 1 121 ? -27.725 21.735 -27.398 1.00 76.25 121 LEU A O 1
ATOM 878 N N . THR A 1 122 ? -29.865 21.276 -27.852 1.00 82.88 122 THR A N 1
ATOM 879 C CA . THR A 1 122 ? -30.355 22.274 -26.894 1.00 82.88 122 THR A CA 1
ATOM 880 C C . THR A 1 122 ? -29.967 21.860 -25.474 1.00 82.88 122 THR A C 1
ATOM 882 O O . THR A 1 122 ? -29.933 20.673 -25.153 1.00 82.88 122 THR A O 1
ATOM 885 N N . LYS A 1 123 ? -29.760 22.827 -24.570 1.00 61.62 123 LYS A N 1
ATOM 886 C CA . LYS A 1 123 ? -29.397 22.568 -23.161 1.00 61.62 123 LYS A CA 1
ATOM 887 C C . LYS A 1 123 ? -30.294 21.513 -22.489 1.00 61.62 123 LYS A C 1
ATOM 889 O O . LYS A 1 123 ? -29.821 20.713 -21.693 1.00 61.62 123 LYS A O 1
ATOM 894 N N . LYS A 1 124 ? -31.586 21.473 -22.837 1.00 65.81 124 LYS A N 1
ATOM 895 C CA . LYS A 1 124 ? -32.544 20.474 -22.336 1.00 65.81 124 LYS A CA 1
ATOM 896 C C . LYS A 1 124 ? -32.289 19.068 -22.904 1.00 65.81 124 LYS A C 1
ATOM 898 O O . LYS A 1 124 ? -32.403 18.095 -22.167 1.00 65.81 124 LYS A O 1
ATOM 903 N N . GLN A 1 125 ? -31.929 18.956 -24.182 1.00 72.69 125 GLN A N 1
ATOM 904 C CA . GLN A 1 125 ? -31.582 17.684 -24.824 1.00 72.69 125 GLN A CA 1
ATOM 905 C C . GLN A 1 125 ? -30.237 17.144 -24.328 1.00 72.69 125 GLN A C 1
ATOM 907 O O . GLN A 1 125 ? -30.160 15.959 -24.017 1.00 72.69 125 GLN A O 1
ATOM 912 N N . SER A 1 126 ? -29.219 17.997 -24.175 1.00 66.12 126 SER A N 1
ATOM 913 C CA . SER A 1 126 ? -27.909 17.591 -23.645 1.00 66.12 126 SER A CA 1
ATOM 914 C C . SER A 1 126 ? -28.016 17.087 -22.209 1.00 66.12 126 SER A C 1
ATOM 916 O O . SER A 1 126 ? -27.457 16.042 -21.888 1.00 66.12 126 SER A O 1
ATOM 918 N N . ASN A 1 127 ? -28.807 17.771 -21.372 1.00 60.53 127 ASN A N 1
ATOM 919 C CA . ASN A 1 127 ? -29.088 17.316 -20.012 1.00 60.53 127 ASN A CA 1
ATOM 920 C C . ASN A 1 127 ? -29.785 15.944 -20.022 1.00 60.53 127 ASN A C 1
ATOM 922 O O . ASN A 1 127 ? -29.355 15.038 -19.317 1.00 60.53 127 ASN A O 1
ATOM 926 N N . ASN A 1 128 ? -30.833 15.761 -20.835 1.00 68.88 128 ASN A N 1
ATOM 927 C CA . ASN A 1 128 ? -31.544 14.480 -20.918 1.00 68.88 128 ASN A CA 1
ATOM 928 C C . ASN A 1 128 ? -30.641 13.337 -21.404 1.00 68.88 128 ASN A C 1
ATOM 930 O O . ASN A 1 128 ? -30.727 12.235 -20.873 1.00 68.88 128 ASN A O 1
ATOM 934 N N . LEU A 1 129 ? -29.771 13.590 -22.385 1.00 72.38 129 LEU A N 1
ATOM 935 C CA . LEU A 1 129 ? -28.836 12.591 -22.900 1.00 72.38 129 LEU A CA 1
ATOM 936 C C . LEU A 1 129 ? -27.803 12.193 -21.834 1.00 72.38 129 LEU A C 1
ATOM 938 O O . LEU A 1 129 ? -27.643 11.007 -21.562 1.00 72.38 129 LEU A O 1
ATOM 942 N N . TYR A 1 130 ? -27.198 13.174 -21.161 1.00 66.44 130 TYR A N 1
ATOM 943 C CA . TYR A 1 130 ? -26.243 12.945 -20.075 1.00 66.44 130 TYR A CA 1
ATOM 944 C C . TYR A 1 130 ? -26.862 12.166 -18.903 1.00 66.44 130 TYR A C 1
ATOM 946 O O . TYR A 1 130 ? -26.290 11.183 -18.433 1.00 66.44 130 TYR A O 1
ATOM 954 N N . TYR A 1 131 ? -28.069 12.543 -18.462 1.00 63.06 131 TYR A N 1
ATOM 955 C CA . TYR A 1 131 ? -28.769 11.821 -17.394 1.00 63.06 131 TYR A CA 1
ATOM 956 C C . TYR A 1 131 ? -29.204 10.411 -17.814 1.00 63.06 131 TYR A C 1
ATOM 958 O O . TYR A 1 131 ? -29.204 9.508 -16.978 1.00 63.06 131 TYR A O 1
ATOM 966 N N . ASN A 1 132 ? -29.537 10.186 -19.089 1.00 67.56 132 ASN A N 1
ATOM 967 C CA . ASN A 1 132 ? -29.834 8.849 -19.603 1.00 67.56 132 ASN A CA 1
ATOM 968 C C . ASN A 1 132 ? -28.583 7.957 -19.634 1.00 67.56 132 ASN A C 1
ATOM 970 O O . ASN A 1 132 ? -28.663 6.794 -19.241 1.00 67.56 132 ASN A O 1
ATOM 974 N N . GLU A 1 133 ? -27.425 8.491 -20.031 1.00 69.19 133 GLU A N 1
ATOM 975 C CA . GLU A 1 133 ? -26.151 7.761 -19.993 1.00 69.19 133 GLU A CA 1
ATOM 976 C C . GLU A 1 133 ? -25.719 7.434 -18.556 1.00 69.19 133 GLU A C 1
ATOM 978 O O . GLU A 1 133 ? -25.370 6.288 -18.263 1.00 69.19 133 GLU A O 1
ATOM 983 N N . LEU A 1 134 ? -25.845 8.389 -17.628 1.00 58.19 134 LEU A N 1
ATOM 984 C CA . LEU A 1 134 ? -25.609 8.162 -16.197 1.00 58.19 134 LEU A CA 1
ATOM 985 C C . LEU A 1 134 ? -26.559 7.113 -15.609 1.00 58.19 134 LEU A C 1
ATOM 987 O O . LEU A 1 134 ? -26.117 6.202 -14.910 1.00 58.19 134 LEU A O 1
ATOM 991 N N . ASN A 1 135 ? -27.859 7.195 -15.903 1.00 62.16 135 ASN A N 1
ATOM 992 C CA . ASN A 1 135 ? -28.830 6.208 -15.430 1.00 62.16 135 ASN A CA 1
ATOM 993 C C . ASN A 1 135 ? -28.546 4.813 -15.998 1.00 62.16 135 ASN A C 1
ATOM 995 O O . ASN A 1 135 ? -28.647 3.826 -15.266 1.00 62.16 135 ASN A O 1
ATOM 999 N N . ASN A 1 136 ? -28.135 4.711 -17.264 1.00 64.88 136 ASN A N 1
ATOM 1000 C CA . ASN A 1 136 ? -27.697 3.446 -17.851 1.00 64.88 136 ASN A CA 1
ATOM 1001 C C . ASN A 1 136 ? -26.443 2.899 -17.158 1.00 64.88 136 ASN A C 1
ATOM 1003 O O . ASN A 1 136 ? -26.400 1.707 -16.834 1.00 64.88 136 ASN A O 1
ATOM 1007 N N . TYR A 1 137 ? -25.465 3.754 -16.845 1.00 65.06 137 TYR A N 1
ATOM 1008 C CA . TYR A 1 137 ? -24.275 3.373 -16.081 1.00 65.06 137 TYR A CA 1
ATOM 1009 C C . TYR A 1 137 ? -24.643 2.829 -14.689 1.00 65.06 137 TYR A C 1
ATOM 1011 O O . TYR A 1 137 ? -24.245 1.718 -14.319 1.00 65.06 137 TYR A O 1
ATOM 1019 N N . TYR A 1 138 ? -25.473 3.551 -13.929 1.00 57.44 138 TYR A N 1
ATOM 1020 C CA . TYR A 1 138 ? -25.882 3.131 -12.587 1.00 57.44 138 TYR A CA 1
ATOM 1021 C C . TYR A 1 138 ? -26.744 1.865 -12.588 1.00 57.44 138 TYR A C 1
ATOM 1023 O O . TYR A 1 138 ? -26.533 0.984 -11.750 1.00 57.44 138 TYR A O 1
ATOM 1031 N N . ASN A 1 139 ? -27.678 1.723 -13.532 1.00 65.06 139 ASN A N 1
ATOM 1032 C CA . ASN A 1 139 ? -28.504 0.520 -13.655 1.00 65.06 139 ASN A CA 1
ATOM 1033 C C . ASN A 1 139 ? -27.660 -0.711 -14.008 1.00 65.06 139 ASN A C 1
ATOM 1035 O O . ASN A 1 139 ? -27.843 -1.776 -13.413 1.00 65.06 139 ASN A O 1
ATOM 1039 N N . THR A 1 140 ? -26.673 -0.550 -14.891 1.00 69.12 140 THR A N 1
ATOM 1040 C CA . THR A 1 140 ? -25.707 -1.606 -15.224 1.00 69.12 140 THR A CA 1
ATOM 1041 C C . THR A 1 140 ? -24.898 -2.016 -13.990 1.00 69.12 140 THR A C 1
ATOM 1043 O O . THR A 1 140 ? -24.826 -3.203 -13.663 1.00 69.12 140 THR A O 1
ATOM 1046 N N . LYS A 1 141 ? -24.378 -1.047 -13.220 1.00 57.97 141 LYS A N 1
ATOM 1047 C CA . LYS A 1 141 ? -23.635 -1.306 -11.972 1.00 57.97 141 LYS A CA 1
ATOM 1048 C C . LYS A 1 141 ? -24.494 -2.010 -10.914 1.00 57.97 141 LYS A C 1
ATOM 1050 O O . LYS A 1 141 ? -24.042 -2.965 -10.279 1.00 57.97 141 LYS A O 1
ATOM 1055 N N . LYS A 1 142 ? -25.752 -1.591 -10.744 1.00 69.44 142 LYS A N 1
ATOM 1056 C CA . LYS A 1 142 ? -26.709 -2.201 -9.805 1.00 69.44 142 LYS A CA 1
ATOM 1057 C C . LYS A 1 142 ? -27.031 -3.653 -10.176 1.00 69.44 142 LYS A C 1
ATOM 1059 O O . LYS A 1 142 ? -27.041 -4.517 -9.297 1.00 69.44 142 LYS A O 1
ATOM 1064 N N . ASN A 1 143 ? -27.246 -3.936 -11.461 1.00 74.56 143 ASN A N 1
ATOM 1065 C CA . ASN A 1 143 ? -27.504 -5.291 -11.955 1.00 74.56 143 ASN A CA 1
ATOM 1066 C C . ASN A 1 143 ? -26.277 -6.200 -11.803 1.00 74.56 143 ASN A C 1
ATOM 1068 O O . ASN A 1 143 ? -26.415 -7.335 -11.346 1.00 74.56 143 ASN A O 1
ATOM 1072 N N . TYR A 1 144 ? -25.076 -5.684 -12.075 1.00 65.75 144 TYR A N 1
ATOM 1073 C CA . TYR A 1 144 ? -23.825 -6.405 -11.840 1.00 65.75 144 TYR A CA 1
ATOM 1074 C C . TYR A 1 144 ? -23.665 -6.818 -10.365 1.00 65.75 144 TYR A C 1
ATOM 1076 O O . TYR A 1 144 ? -23.432 -7.991 -10.066 1.00 65.75 144 TYR A O 1
ATOM 1084 N N . LEU A 1 145 ? -23.871 -5.888 -9.423 1.00 64.12 145 LEU A N 1
ATOM 1085 C CA . LEU A 1 145 ? -23.784 -6.178 -7.985 1.00 64.12 145 LEU A CA 1
ATOM 1086 C C . LEU A 1 145 ? -24.832 -7.202 -7.528 1.00 64.12 145 LEU A C 1
ATOM 1088 O O . LEU A 1 145 ? -24.524 -8.092 -6.730 1.00 64.12 145 LEU A O 1
ATOM 1092 N N . LYS A 1 146 ? -26.058 -7.119 -8.060 1.00 78.94 146 LYS A N 1
ATOM 1093 C CA . LYS A 1 146 ? -27.123 -8.096 -7.794 1.00 78.94 146 LYS A CA 1
ATOM 1094 C C . LYS A 1 146 ? -26.729 -9.495 -8.280 1.00 78.94 146 LYS A C 1
ATOM 1096 O O . LYS A 1 146 ? -26.853 -10.453 -7.519 1.00 78.94 146 LYS A O 1
ATOM 1101 N N . ASN A 1 147 ? -26.187 -9.608 -9.492 1.00 73.00 147 ASN A N 1
ATOM 1102 C CA . ASN A 1 147 ? -25.756 -10.883 -10.067 1.00 73.00 147 ASN A CA 1
ATOM 1103 C C . ASN A 1 147 ? -24.569 -11.490 -9.304 1.00 73.00 147 ASN A C 1
ATOM 1105 O O . ASN A 1 147 ? -24.599 -12.677 -8.977 1.00 73.00 147 ASN A O 1
ATOM 1109 N N . LYS A 1 148 ? -23.578 -10.675 -8.918 1.00 70.00 148 LYS A N 1
ATOM 1110 C CA . LYS A 1 148 ? -22.428 -11.112 -8.106 1.00 70.00 148 LYS A CA 1
ATOM 1111 C C . LYS A 1 148 ? -22.862 -11.641 -6.735 1.00 70.00 148 LYS A C 1
ATOM 1113 O O . LYS A 1 148 ? -22.366 -12.671 -6.281 1.00 70.00 148 LYS A O 1
ATOM 1118 N N . LYS A 1 149 ? -23.841 -10.989 -6.093 1.00 80.31 149 LYS A N 1
ATOM 1119 C CA . LYS A 1 149 ? -24.423 -11.450 -4.821 1.00 80.31 149 LYS A CA 1
ATOM 1120 C C . LYS A 1 149 ? -25.136 -12.798 -4.975 1.00 80.31 149 LYS A C 1
ATOM 1122 O O . LYS A 1 149 ? -24.936 -13.682 -4.144 1.00 80.31 149 LYS A O 1
ATOM 1127 N N . THR A 1 150 ? -25.908 -12.983 -6.046 1.00 77.44 150 THR A N 1
ATOM 1128 C CA . THR A 1 150 ? -26.560 -14.268 -6.350 1.00 77.44 150 THR A CA 1
ATOM 1129 C C . THR A 1 150 ? -25.530 -15.367 -6.619 1.00 77.44 150 THR A C 1
ATOM 1131 O O . THR A 1 150 ? -25.656 -16.460 -6.076 1.00 77.44 150 THR A O 1
ATOM 1134 N N . GLN A 1 151 ? -24.465 -15.081 -7.373 1.00 72.31 151 GLN A N 1
ATOM 1135 C CA . GLN A 1 151 ? -23.399 -16.046 -7.657 1.00 72.31 151 GLN A CA 1
ATOM 1136 C C . GLN A 1 151 ? -22.648 -16.475 -6.385 1.00 72.31 151 GLN A C 1
ATOM 1138 O O . GLN A 1 151 ? -22.419 -17.667 -6.176 1.00 72.31 151 GLN A O 1
ATOM 1143 N N . LEU A 1 152 ? -22.333 -15.532 -5.489 1.00 73.69 152 LEU A N 1
ATOM 1144 C CA . LEU A 1 152 ? -21.736 -15.826 -4.181 1.00 73.69 152 LEU A CA 1
ATOM 1145 C C . LEU A 1 152 ? -22.658 -16.681 -3.300 1.00 73.69 152 LEU A C 1
ATOM 1147 O O . LEU A 1 152 ? -22.186 -17.593 -2.621 1.00 73.69 152 LEU A O 1
ATOM 1151 N N . TYR A 1 153 ? -23.968 -16.427 -3.332 1.00 73.69 153 TYR A N 1
ATOM 1152 C CA . TYR A 1 153 ? -24.951 -17.229 -2.602 1.00 73.69 153 TYR A CA 1
ATOM 1153 C C . TYR A 1 153 ? -25.026 -18.669 -3.138 1.00 73.69 153 TYR A C 1
ATOM 1155 O O . TYR A 1 153 ? -25.001 -19.623 -2.359 1.00 73.69 153 TYR A O 1
ATOM 1163 N N . SER A 1 154 ? -25.013 -18.847 -4.462 1.00 70.62 154 SER A N 1
ATOM 1164 C CA . SER A 1 154 ? -24.969 -20.162 -5.117 1.00 70.62 154 SER A CA 1
ATOM 1165 C C . SER A 1 154 ? -23.686 -20.937 -4.794 1.00 70.62 154 SER A C 1
ATOM 1167 O O . SER A 1 154 ? -23.736 -22.135 -4.517 1.00 70.62 154 SER A O 1
ATOM 1169 N N . LEU A 1 155 ? -22.534 -20.256 -4.758 1.00 69.69 155 LEU A N 1
ATOM 1170 C CA . LEU A 1 155 ? -21.249 -20.854 -4.376 1.00 69.69 155 LEU A CA 1
ATOM 1171 C C . LEU A 1 155 ? -21.210 -21.263 -2.895 1.00 69.69 155 LEU A C 1
ATOM 1173 O O . LEU A 1 155 ? -20.661 -22.316 -2.571 1.00 69.69 155 LEU A O 1
ATOM 1177 N N . LYS A 1 156 ? -21.829 -20.481 -1.997 1.00 75.62 156 LYS A N 1
ATOM 1178 C CA . LYS A 1 156 ? -21.987 -20.860 -0.581 1.00 75.62 156 LYS A CA 1
ATOM 1179 C C . LYS A 1 156 ? -22.911 -22.072 -0.415 1.00 75.62 156 LYS A C 1
ATOM 1181 O O . LYS A 1 156 ? -22.594 -22.955 0.373 1.00 75.62 156 LYS A O 1
ATOM 1186 N N . LYS A 1 157 ? -23.999 -22.162 -1.189 1.00 74.00 157 LYS A N 1
ATOM 1187 C CA . LYS A 1 157 ? -24.958 -23.282 -1.137 1.00 74.00 157 LYS A CA 1
ATOM 1188 C C . LYS A 1 157 ? -24.376 -24.606 -1.657 1.00 74.00 157 LYS A C 1
ATOM 1190 O O . LYS A 1 157 ? -24.751 -25.666 -1.168 1.00 74.00 157 LYS A O 1
ATOM 1195 N N . ASN A 1 158 ? -23.438 -24.545 -2.605 1.00 62.59 158 ASN A N 1
ATOM 1196 C CA . ASN A 1 158 ? -22.830 -25.729 -3.223 1.00 62.59 158 ASN A CA 1
ATOM 1197 C C . ASN A 1 158 ? -21.531 -26.207 -2.550 1.00 62.59 158 ASN A C 1
ATOM 1199 O O . ASN A 1 158 ? -21.020 -27.271 -2.903 1.00 62.59 158 ASN A O 1
ATOM 1203 N N . LYS A 1 159 ? -21.006 -25.493 -1.544 1.00 55.22 159 LYS A N 1
ATOM 1204 C CA . LYS A 1 159 ? -19.946 -26.024 -0.676 1.00 55.22 159 LYS A CA 1
ATOM 1205 C C . LYS A 1 159 ? -20.544 -27.025 0.322 1.00 55.22 159 LYS A C 1
ATOM 1207 O O . LYS A 1 159 ? -20.778 -26.702 1.483 1.00 55.22 159 LYS A O 1
ATOM 1212 N N . LYS A 1 160 ? -20.735 -28.277 -0.114 1.00 40.94 160 LYS A N 1
ATOM 1213 C CA . LYS A 1 160 ? -20.659 -29.421 0.810 1.00 40.94 160 LYS A CA 1
ATOM 1214 C C . LYS A 1 160 ? -19.278 -29.368 1.466 1.00 40.94 160 LYS A C 1
ATOM 1216 O O . LYS A 1 160 ? -18.267 -29.353 0.766 1.00 40.94 160 LYS A O 1
ATOM 1221 N N . LEU A 1 161 ? -19.261 -29.270 2.794 1.00 40.06 161 LEU A N 1
ATOM 1222 C CA . LEU A 1 161 ? -18.071 -29.342 3.637 1.00 40.06 161 LEU A CA 1
ATOM 1223 C C . LEU A 1 161 ? -17.171 -30.500 3.184 1.00 40.06 161 LEU A C 1
ATOM 1225 O O . LEU A 1 161 ? -17.501 -31.662 3.404 1.00 40.06 161 LEU A O 1
ATOM 1229 N N . TYR A 1 162 ? -16.025 -30.182 2.585 1.00 29.33 162 TYR A N 1
ATOM 1230 C CA . TYR A 1 162 ? -14.890 -31.092 2.634 1.00 29.33 162 TYR A CA 1
ATOM 1231 C C . TYR A 1 162 ? -14.330 -31.001 4.056 1.00 29.33 162 TYR A C 1
ATOM 1233 O O . TYR A 1 162 ? -13.945 -29.901 4.469 1.00 29.33 162 TYR A O 1
ATOM 1241 N N . PRO A 1 163 ? -14.310 -32.097 4.834 1.00 35.44 163 PRO A N 1
ATOM 1242 C CA . PRO A 1 163 ? -13.670 -32.077 6.133 1.00 35.44 163 PRO A CA 1
ATOM 1243 C C . PRO A 1 163 ? -12.180 -31.829 5.905 1.00 35.44 163 PRO A C 1
ATOM 1245 O O . PRO A 1 163 ? -11.483 -32.608 5.255 1.00 35.44 163 PRO A O 1
ATOM 1248 N N . TYR A 1 164 ? -11.700 -30.701 6.417 1.00 27.92 164 TYR A N 1
ATOM 1249 C CA . TYR A 1 164 ? -10.278 -30.431 6.524 1.00 27.92 164 TYR A CA 1
ATOM 1250 C C . TYR A 1 164 ? -9.713 -31.483 7.483 1.00 27.92 164 TYR A C 1
ATOM 1252 O O . TYR A 1 164 ? -10.033 -31.470 8.673 1.00 27.92 164 TYR A O 1
ATOM 1260 N N . ASN A 1 165 ? -8.937 -32.435 6.961 1.00 31.92 165 ASN A N 1
ATOM 1261 C CA . ASN A 1 165 ? -8.292 -33.453 7.780 1.00 31.92 165 ASN A CA 1
ATOM 1262 C C . ASN A 1 165 ? -7.376 -32.762 8.792 1.00 31.92 165 ASN A C 1
ATOM 1264 O O . ASN A 1 165 ? -6.338 -32.187 8.463 1.00 31.92 165 ASN A O 1
ATOM 1268 N N . ARG A 1 166 ? -7.814 -32.809 10.047 1.00 32.94 166 ARG A N 1
ATOM 1269 C CA . ARG A 1 166 ? -7.071 -32.395 11.227 1.00 32.94 166 ARG A CA 1
ATOM 1270 C C . ARG A 1 166 ? -5.904 -33.371 11.372 1.00 32.94 166 ARG A C 1
ATOM 1272 O O . ARG A 1 166 ? -6.105 -34.515 11.764 1.00 32.94 166 ARG A O 1
ATOM 1279 N N . ILE A 1 167 ? -4.696 -32.943 11.009 1.00 32.31 167 ILE A N 1
ATOM 1280 C CA . ILE A 1 167 ? -3.482 -33.703 11.318 1.00 32.31 167 ILE A CA 1
ATOM 1281 C C . ILE A 1 167 ? -3.317 -33.673 12.837 1.00 32.31 167 ILE A C 1
ATOM 1283 O O . ILE A 1 167 ? -3.021 -32.633 13.430 1.00 32.31 167 ILE A O 1
ATOM 1287 N N . ASP A 1 168 ? -3.567 -34.821 13.453 1.00 29.02 168 ASP A N 1
ATOM 1288 C CA . ASP A 1 168 ? -3.447 -35.056 14.882 1.00 29.02 168 ASP A CA 1
ATOM 1289 C C . ASP A 1 168 ? -1.956 -35.032 15.263 1.00 29.02 168 ASP A C 1
ATOM 1291 O O . ASP A 1 168 ? -1.196 -35.959 14.977 1.00 29.02 168 ASP A O 1
ATOM 1295 N N . ARG A 1 169 ? -1.490 -33.937 15.878 1.00 37.41 169 ARG A N 1
ATOM 1296 C CA . ARG A 1 169 ? -0.151 -33.876 16.481 1.00 37.41 169 ARG A CA 1
ATOM 1297 C C . ARG A 1 169 ? -0.177 -34.630 17.809 1.00 37.41 169 ARG A C 1
ATOM 1299 O O . ARG A 1 169 ? -0.300 -34.024 18.871 1.00 37.41 169 ARG A O 1
ATOM 1306 N N . LYS A 1 170 ? 0.000 -35.949 17.762 1.00 35.81 170 LYS A N 1
ATOM 1307 C CA . LYS A 1 170 ? 0.457 -36.732 18.916 1.00 35.81 170 LYS A CA 1
ATOM 1308 C C . LYS A 1 170 ? 1.831 -37.331 18.627 1.00 35.81 170 LYS A C 1
ATOM 1310 O O . LYS A 1 170 ? 2.007 -38.051 17.655 1.00 35.81 170 LYS A O 1
ATOM 1315 N N . LYS A 1 171 ? 2.753 -37.052 19.558 1.00 35.56 171 LYS A N 1
ATOM 1316 C CA . LYS A 1 171 ? 4.116 -37.589 19.723 1.00 35.56 171 LYS A CA 1
ATOM 1317 C C . LYS A 1 171 ? 5.184 -37.087 18.738 1.00 35.56 171 LYS A C 1
ATOM 1319 O O . LYS A 1 171 ? 5.550 -37.771 17.794 1.00 35.56 171 LYS A O 1
ATOM 1324 N N . LEU A 1 172 ? 5.806 -35.956 19.082 1.00 27.08 172 LEU A N 1
ATOM 1325 C CA . LEU A 1 172 ? 7.252 -35.797 18.900 1.00 27.08 172 LEU A CA 1
ATOM 1326 C C . LEU A 1 172 ? 7.891 -35.687 20.289 1.00 27.08 172 LEU A C 1
ATOM 1328 O O . LEU A 1 172 ? 7.669 -34.721 21.016 1.00 27.08 172 LEU A O 1
ATOM 1332 N N . SER A 1 173 ? 8.619 -36.731 20.670 1.00 28.19 173 SER A N 1
ATOM 1333 C CA . SER A 1 173 ? 9.440 -36.810 21.875 1.00 28.19 173 SER A CA 1
ATOM 1334 C C . SER A 1 173 ? 10.696 -35.954 21.718 1.00 28.19 173 SER A C 1
ATOM 1336 O O . SER A 1 173 ? 11.409 -36.059 20.723 1.00 28.19 173 SER A O 1
ATOM 1338 N N . ILE A 1 174 ? 10.959 -35.126 22.726 1.00 26.64 174 ILE A N 1
ATOM 1339 C CA . ILE A 1 174 ? 12.160 -34.302 22.867 1.00 26.64 174 ILE A CA 1
ATOM 1340 C C . ILE A 1 174 ? 13.355 -35.220 23.156 1.00 26.64 174 ILE A C 1
ATOM 1342 O O . ILE A 1 174 ? 13.342 -35.962 24.135 1.00 26.64 174 ILE A O 1
ATOM 1346 N N . TYR A 1 175 ? 14.386 -35.147 22.315 1.00 23.19 175 TYR A N 1
ATOM 1347 C CA . TYR A 1 175 ? 15.700 -35.740 22.559 1.00 23.19 175 TYR A CA 1
ATOM 1348 C C . TYR A 1 175 ? 16.591 -34.669 23.205 1.00 23.19 175 TYR A C 1
ATOM 1350 O O . TYR A 1 175 ? 16.902 -33.661 22.572 1.00 23.19 175 TYR A O 1
ATOM 1358 N N . GLN A 1 176 ? 16.969 -34.855 24.471 1.00 34.03 176 GLN A N 1
ATOM 1359 C CA . GLN A 1 176 ? 18.063 -34.096 25.084 1.00 34.03 176 GLN A CA 1
ATOM 1360 C C . GLN A 1 176 ? 19.397 -34.775 24.769 1.00 34.03 176 GLN A C 1
ATOM 1362 O O . GLN A 1 176 ? 19.492 -35.992 24.931 1.00 34.03 176 GLN A O 1
ATOM 1367 N N . PRO A 1 177 ? 20.462 -34.012 24.474 1.00 31.97 177 PRO A N 1
ATOM 1368 C CA . PRO A 1 177 ? 21.810 -34.457 24.748 1.00 31.97 177 PRO A CA 1
ATOM 1369 C C . PRO A 1 177 ? 22.394 -33.759 25.979 1.00 31.97 177 PRO A C 1
ATOM 1371 O O . PRO A 1 177 ? 22.335 -32.545 26.173 1.00 31.97 177 PRO A O 1
ATOM 1374 N N . SER A 1 178 ? 22.975 -34.629 26.788 1.00 29.03 178 SER A N 1
ATOM 1375 C CA . SER A 1 178 ? 23.820 -34.470 27.959 1.00 29.03 178 SER A CA 1
ATOM 1376 C C . SER A 1 178 ? 25.007 -33.506 27.831 1.00 29.03 178 SER A C 1
ATOM 1378 O O . SER A 1 178 ? 25.626 -33.360 26.780 1.00 29.03 178 SER A O 1
ATOM 1380 N N . LYS A 1 179 ? 25.365 -32.965 29.003 1.00 33.84 179 LYS A N 1
ATOM 1381 C CA . LYS A 1 179 ? 26.673 -32.444 29.443 1.00 33.84 179 LYS A CA 1
ATOM 1382 C C . LYS A 1 179 ? 27.889 -33.014 28.692 1.00 33.84 179 LYS A C 1
ATOM 1384 O O . LYS A 1 179 ? 28.078 -34.226 28.703 1.00 33.84 179 LYS A O 1
ATOM 1389 N N . ILE A 1 180 ? 28.789 -32.131 28.242 1.00 28.78 180 ILE A N 1
ATOM 1390 C CA . ILE A 1 180 ? 30.232 -32.402 28.092 1.00 28.78 180 ILE A CA 1
ATOM 1391 C C . ILE A 1 180 ? 31.039 -31.193 28.600 1.00 28.78 180 ILE A C 1
ATOM 1393 O O . ILE A 1 180 ? 30.663 -30.035 28.431 1.00 28.78 180 ILE A O 1
ATOM 1397 N N . SER A 1 181 ? 32.126 -31.527 29.286 1.00 29.31 181 SER A N 1
ATOM 1398 C CA . SER A 1 181 ? 33.104 -30.725 30.016 1.00 29.31 181 SER A CA 1
ATOM 1399 C C . SER A 1 181 ? 34.207 -30.086 29.152 1.00 29.31 181 SER A C 1
ATOM 1401 O O . SER A 1 181 ? 34.622 -30.655 28.151 1.00 29.31 181 SER A O 1
ATOM 1403 N N . THR A 1 182 ? 34.717 -28.946 29.642 1.00 32.09 182 THR A N 1
ATOM 1404 C CA . THR A 1 182 ? 36.089 -28.381 29.541 1.00 32.09 182 THR A CA 1
ATOM 1405 C C . THR A 1 182 ? 36.899 -28.505 28.243 1.00 32.09 182 THR A C 1
ATOM 1407 O O . THR A 1 182 ? 37.374 -29.584 27.912 1.00 32.09 182 THR A O 1
ATOM 1410 N N . PHE A 1 183 ? 37.293 -27.348 27.690 1.00 26.69 183 PHE A N 1
ATOM 1411 C CA . PHE A 1 183 ? 38.598 -27.165 27.039 1.00 26.69 183 PHE A CA 1
ATOM 1412 C C . PHE A 1 183 ? 39.234 -25.820 27.428 1.00 26.69 183 PHE A C 1
ATOM 1414 O O . PHE A 1 183 ? 38.568 -24.787 27.497 1.00 26.69 183 PHE A O 1
ATOM 1421 N N . LYS A 1 184 ? 40.538 -25.883 27.721 1.00 31.33 184 LYS A N 1
ATOM 1422 C CA . LYS A 1 184 ? 41.465 -24.780 28.012 1.00 31.33 184 LYS A CA 1
ATOM 1423 C C . LYS A 1 184 ? 42.138 -24.309 26.715 1.00 31.33 184 LYS A C 1
ATOM 1425 O O . LYS A 1 184 ? 42.385 -25.119 25.831 1.00 31.33 184 LYS A O 1
ATOM 1430 N N . ASN A 1 185 ? 42.549 -23.039 26.743 1.00 31.03 185 ASN A N 1
ATOM 1431 C CA . ASN A 1 185 ? 43.556 -22.358 25.916 1.00 31.03 185 ASN A CA 1
ATOM 1432 C C . ASN A 1 185 ? 43.267 -22.176 24.423 1.00 31.03 185 ASN A C 1
ATOM 1434 O O . ASN A 1 185 ? 43.471 -23.097 23.648 1.00 31.03 185 ASN A O 1
ATOM 1438 N N . LEU A 1 186 ? 42.991 -20.929 24.018 1.00 26.64 186 LEU A N 1
ATOM 1439 C CA . LEU A 1 186 ? 43.404 -20.394 22.717 1.00 26.64 186 LEU A CA 1
ATOM 1440 C C . LEU A 1 186 ? 43.686 -18.882 22.826 1.00 26.64 186 LEU A C 1
ATOM 1442 O O . LEU A 1 186 ? 42.945 -18.132 23.464 1.00 26.64 186 LEU A O 1
ATOM 1446 N N . ASN A 1 187 ? 44.808 -18.484 22.224 1.00 29.50 187 ASN A N 1
ATOM 1447 C CA . ASN A 1 187 ? 45.378 -17.139 22.159 1.00 29.50 187 ASN A CA 1
ATOM 1448 C C . ASN A 1 187 ? 44.433 -16.128 21.495 1.00 29.50 187 ASN A C 1
ATOM 1450 O O . ASN A 1 187 ? 43.812 -16.432 20.479 1.00 29.50 187 ASN A O 1
ATOM 1454 N N . TRP A 1 188 ? 44.391 -14.902 22.021 1.00 25.77 188 TRP A N 1
ATOM 1455 C CA . TRP A 1 188 ? 43.677 -13.785 21.401 1.00 25.77 188 TRP A CA 1
ATOM 1456 C C . TRP A 1 188 ? 44.664 -12.874 20.669 1.00 25.77 188 TRP A C 1
ATOM 1458 O O . TRP A 1 188 ? 45.494 -12.219 21.294 1.00 25.77 188 TRP A O 1
ATOM 1468 N N . SER A 1 189 ? 44.533 -12.802 19.345 1.00 30.84 189 SER A N 1
ATOM 1469 C CA . SER A 1 189 ? 44.929 -11.643 18.548 1.00 30.84 189 SER A CA 1
ATOM 1470 C C . SER A 1 189 ? 43.718 -10.708 18.442 1.00 30.84 189 SER A C 1
ATOM 1472 O O . SER A 1 189 ? 42.604 -11.142 18.142 1.00 30.84 189 SER A O 1
ATOM 1474 N N . SER A 1 190 ? 43.888 -9.423 18.751 1.00 28.97 190 SER A N 1
ATOM 1475 C CA . SER A 1 190 ? 42.793 -8.453 18.688 1.00 28.97 190 SER A CA 1
ATOM 1476 C C . SER A 1 190 ? 42.595 -7.951 17.257 1.00 28.97 190 SER A C 1
ATOM 1478 O O . SER A 1 190 ? 43.472 -7.348 16.644 1.00 28.97 190 SER A O 1
ATOM 1480 N N . LYS A 1 191 ? 41.390 -8.194 16.738 1.00 28.27 191 LYS A N 1
ATOM 1481 C CA . LYS A 1 191 ? 40.839 -7.602 15.517 1.00 28.27 191 LYS A CA 1
ATOM 1482 C C . LYS A 1 191 ? 39.920 -6.454 15.943 1.00 28.27 191 LYS A C 1
ATOM 1484 O O . LYS A 1 191 ? 39.091 -6.631 16.834 1.00 28.27 191 LYS A O 1
ATOM 1489 N N . ILE A 1 192 ? 40.084 -5.277 15.346 1.00 30.42 192 ILE A N 1
ATOM 1490 C CA . ILE A 1 192 ? 39.244 -4.106 15.624 1.00 30.42 192 ILE A CA 1
ATOM 1491 C C . ILE A 1 192 ? 37.852 -4.355 15.031 1.00 30.42 192 ILE A C 1
ATOM 1493 O O . ILE A 1 192 ? 37.712 -4.523 13.823 1.00 30.42 192 ILE A O 1
ATOM 1497 N N . THR A 1 193 ? 36.825 -4.334 15.878 1.00 35.09 193 THR A N 1
ATOM 1498 C CA . THR A 1 193 ? 35.426 -4.163 15.467 1.00 35.09 193 THR A CA 1
ATOM 1499 C C . THR A 1 193 ? 34.819 -3.034 16.286 1.00 35.09 193 THR A C 1
ATOM 1501 O O . THR A 1 193 ? 34.941 -3.001 17.512 1.00 35.09 193 THR A O 1
ATOM 1504 N N . THR A 1 194 ? 34.222 -2.084 15.579 1.00 49.81 194 THR A N 1
ATOM 1505 C CA . THR A 1 194 ? 33.638 -0.839 16.075 1.00 49.81 194 THR A CA 1
ATOM 1506 C C . THR A 1 194 ? 32.619 -1.069 17.201 1.00 49.81 194 THR A C 1
ATOM 1508 O O . THR A 1 194 ? 31.840 -2.018 17.168 1.00 49.81 194 THR A O 1
ATOM 1511 N N . ASN A 1 195 ? 32.636 -0.157 18.185 1.00 40.50 195 ASN A N 1
ATOM 1512 C CA . ASN A 1 195 ? 31.732 0.001 19.344 1.00 40.50 195 ASN A CA 1
ATOM 1513 C C . ASN A 1 195 ? 32.160 -0.558 20.715 1.00 40.50 195 ASN A C 1
ATOM 1515 O O . ASN A 1 195 ? 31.313 -0.679 21.600 1.00 40.50 195 ASN A O 1
ATOM 1519 N N . LYS A 1 196 ? 33.452 -0.811 20.972 1.00 36.19 196 LYS A N 1
ATOM 1520 C CA . LYS A 1 196 ? 33.947 -1.003 22.352 1.00 36.19 196 LYS A CA 1
ATOM 1521 C C . LYS A 1 196 ? 35.290 -0.313 22.573 1.00 36.19 196 LYS A C 1
ATOM 1523 O O . LYS A 1 196 ? 36.237 -0.559 21.835 1.00 36.19 196 LYS A O 1
ATOM 1528 N N . VAL A 1 197 ? 35.374 0.511 23.616 1.00 39.56 197 VAL A N 1
ATOM 1529 C CA . VAL A 1 197 ? 36.639 1.040 24.143 1.00 39.56 197 VAL A CA 1
ATOM 1530 C C . VAL A 1 197 ? 36.896 0.370 25.486 1.00 39.56 197 VAL A C 1
ATOM 1532 O O . VAL A 1 197 ? 36.028 0.357 26.359 1.00 39.56 197 VAL A O 1
ATOM 1535 N N . TYR A 1 198 ? 38.086 -0.199 25.644 1.00 36.72 198 TYR A N 1
ATOM 1536 C CA . TYR A 1 198 ? 38.535 -0.813 26.887 1.00 36.72 198 TYR A CA 1
ATOM 1537 C C . TYR A 1 198 ? 39.498 0.150 27.572 1.00 36.72 198 TYR A C 1
ATOM 1539 O O . TYR A 1 198 ? 40.509 0.525 26.986 1.00 36.72 198 TYR A O 1
ATOM 1547 N N . ILE A 1 199 ? 39.194 0.543 28.808 1.00 37.94 199 ILE A N 1
ATOM 1548 C CA . ILE A 1 199 ? 40.135 1.292 29.642 1.00 37.94 199 ILE A CA 1
ATOM 1549 C C . ILE A 1 199 ? 40.631 0.343 30.723 1.00 37.94 199 ILE A C 1
ATOM 1551 O O . ILE A 1 199 ? 39.855 -0.173 31.531 1.00 37.94 199 ILE A O 1
ATOM 1555 N N . GLN A 1 200 ? 41.936 0.106 30.709 1.00 33.97 200 GLN A N 1
ATOM 1556 C CA . GLN A 1 200 ? 42.626 -0.730 31.672 1.00 33.97 200 GLN A CA 1
ATOM 1557 C C . GLN A 1 200 ? 43.370 0.179 32.645 1.00 33.97 200 GLN A C 1
ATOM 1559 O O . GLN A 1 200 ? 44.191 0.995 32.237 1.00 33.97 200 GLN A O 1
ATOM 1564 N N . THR A 1 201 ? 43.091 0.041 33.937 1.00 40.41 201 THR A N 1
ATOM 1565 C CA . THR A 1 201 ? 43.965 0.581 34.983 1.00 40.41 201 THR A CA 1
ATOM 1566 C C . THR A 1 201 ? 44.554 -0.576 35.771 1.00 40.41 201 THR A C 1
ATOM 1568 O O . THR A 1 201 ? 43.996 -1.677 35.786 1.00 40.41 201 THR A O 1
ATOM 1571 N N . SER A 1 202 ? 45.703 -0.338 36.406 1.00 35.69 202 SER A N 1
ATOM 1572 C CA . SER A 1 202 ? 46.625 -1.359 36.930 1.00 35.69 202 SER A CA 1
ATOM 1573 C C . SER A 1 202 ? 46.039 -2.358 37.932 1.00 35.69 202 SER A C 1
ATOM 1575 O O . SER A 1 202 ? 46.7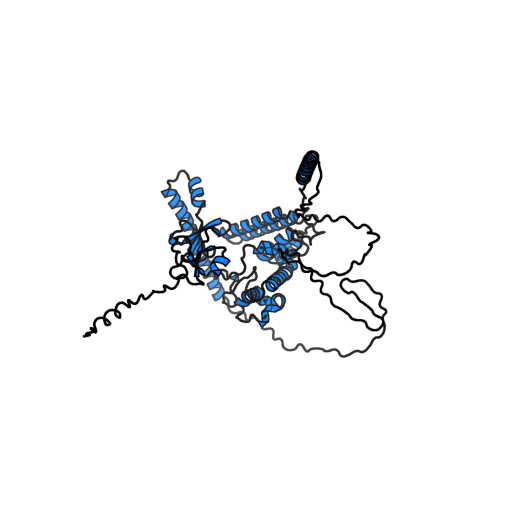41 -3.288 38.317 1.00 35.69 202 SER A O 1
ATOM 1577 N N . LYS A 1 203 ? 44.776 -2.219 38.358 1.00 41.59 203 LYS A N 1
ATOM 1578 C CA . LYS A 1 203 ? 44.148 -3.172 39.281 1.00 41.59 203 LYS A CA 1
ATOM 1579 C C . LYS A 1 203 ? 42.731 -3.646 38.937 1.00 41.59 203 LYS A C 1
ATOM 1581 O O . LYS A 1 203 ? 42.305 -4.585 39.598 1.00 41.59 203 LYS A O 1
ATOM 1586 N N . LYS A 1 204 ? 42.003 -3.106 37.941 1.00 35.97 204 LYS A N 1
ATOM 1587 C CA . LYS A 1 204 ? 40.685 -3.649 37.511 1.00 35.97 204 LYS A CA 1
ATOM 1588 C C . LYS A 1 204 ? 40.324 -3.267 36.069 1.00 35.97 204 LYS A C 1
ATOM 1590 O O . LYS A 1 204 ? 40.449 -2.108 35.685 1.00 35.97 204 LYS A O 1
ATOM 1595 N N . THR A 1 205 ? 39.757 -4.215 35.323 1.00 35.44 205 THR A N 1
ATOM 1596 C CA . THR A 1 205 ? 39.078 -3.954 34.042 1.00 35.44 205 THR A CA 1
ATOM 1597 C C . THR A 1 205 ? 37.604 -3.664 34.313 1.00 35.44 205 THR A C 1
ATOM 1599 O O . THR A 1 205 ? 36.912 -4.492 34.905 1.00 35.44 205 THR A O 1
ATOM 1602 N N . LYS A 1 206 ? 37.106 -2.499 33.888 1.00 36.22 206 LYS A N 1
ATOM 1603 C CA . LYS A 1 206 ? 35.666 -2.203 33.860 1.00 36.22 206 LYS A CA 1
ATOM 1604 C C . LYS A 1 206 ? 35.211 -2.057 32.415 1.00 36.22 206 LYS A C 1
ATOM 1606 O O . LYS A 1 206 ? 35.835 -1.348 31.632 1.00 36.22 206 LYS A O 1
ATOM 1611 N N . THR A 1 207 ? 34.116 -2.727 32.077 1.00 35.81 207 THR A N 1
ATOM 1612 C CA . THR A 1 207 ? 33.461 -2.612 30.773 1.00 35.81 207 THR A CA 1
ATOM 1613 C C . THR A 1 207 ? 32.330 -1.602 30.885 1.00 35.81 207 THR A C 1
ATOM 1615 O O . THR A 1 207 ? 31.449 -1.759 31.727 1.00 35.81 207 THR A O 1
ATOM 1618 N N . TYR A 1 208 ? 32.346 -0.582 30.031 1.00 36.94 208 TYR A N 1
ATOM 1619 C CA . TYR A 1 208 ? 31.255 0.379 29.913 1.00 36.94 208 TYR A CA 1
ATOM 1620 C C . TYR A 1 208 ? 30.586 0.199 28.553 1.00 36.94 208 TYR A C 1
ATOM 1622 O O . TYR A 1 208 ? 31.250 0.236 27.518 1.00 36.94 208 TYR A O 1
ATOM 1630 N N . ASN A 1 209 ? 29.269 -0.007 28.562 1.00 35.06 209 ASN A N 1
ATOM 1631 C CA . ASN A 1 209 ? 28.458 0.017 27.352 1.00 35.06 209 ASN A CA 1
ATOM 1632 C C . ASN A 1 209 ? 27.993 1.458 27.137 1.00 35.06 209 ASN A C 1
ATOM 1634 O O . ASN A 1 209 ? 27.136 1.940 27.876 1.00 35.06 209 ASN A O 1
ATOM 1638 N N . TYR A 1 210 ? 28.549 2.144 26.143 1.00 35.44 210 TYR A N 1
ATOM 1639 C CA . TYR A 1 210 ? 28.003 3.419 25.693 1.00 35.44 210 TYR A CA 1
ATOM 1640 C C . TYR A 1 210 ? 27.109 3.169 24.484 1.00 35.44 210 TYR A C 1
ATOM 1642 O O . TYR A 1 210 ? 27.563 2.679 23.453 1.00 35.44 210 TYR A O 1
ATOM 1650 N N . TYR A 1 211 ? 25.834 3.527 24.610 1.00 29.08 211 TYR A N 1
ATOM 1651 C CA . TYR A 1 211 ? 24.970 3.707 23.454 1.00 29.08 211 TYR A CA 1
ATOM 1652 C C . TYR A 1 211 ? 25.306 5.068 22.852 1.00 29.08 211 TYR A C 1
ATOM 1654 O O . TYR A 1 211 ? 24.970 6.102 23.431 1.00 29.08 211 TYR A O 1
ATOM 1662 N N . ILE A 1 212 ? 25.971 5.086 21.697 1.00 27.44 212 ILE A N 1
ATOM 1663 C CA . ILE A 1 212 ? 26.016 6.298 20.881 1.00 27.44 212 ILE A CA 1
ATOM 1664 C C . ILE A 1 212 ? 24.606 6.468 20.323 1.00 27.44 212 ILE A C 1
ATOM 1666 O O . ILE A 1 212 ? 24.234 5.864 19.320 1.00 27.44 212 ILE A O 1
ATOM 1670 N N . LYS A 1 213 ? 23.786 7.260 21.013 1.00 27.61 213 LYS A N 1
ATOM 1671 C CA . LYS A 1 213 ? 22.566 7.795 20.426 1.00 27.61 213 LYS A CA 1
ATOM 1672 C C . LYS A 1 213 ? 23.021 8.802 19.379 1.00 27.61 213 LYS A C 1
ATOM 1674 O O . LYS A 1 213 ? 23.420 9.910 19.729 1.00 27.61 213 LYS A O 1
ATOM 1679 N N . THR A 1 214 ? 22.993 8.417 18.109 1.00 28.61 214 THR A N 1
ATOM 1680 C CA . THR A 1 214 ? 23.069 9.367 17.001 1.00 28.61 214 THR A CA 1
ATOM 1681 C C . THR A 1 214 ? 21.889 10.317 17.175 1.00 28.61 214 THR A C 1
ATOM 1683 O O . THR A 1 214 ? 20.735 9.972 16.916 1.00 28.61 214 THR A O 1
ATOM 1686 N N . LEU A 1 215 ? 22.155 11.498 17.729 1.00 28.08 215 LEU A N 1
ATOM 1687 C CA . LEU A 1 215 ? 21.192 12.583 17.753 1.00 28.08 215 LEU A CA 1
ATOM 1688 C C . LEU A 1 215 ? 20.978 12.982 16.294 1.00 28.08 215 LEU A C 1
ATOM 1690 O O . LEU A 1 215 ? 21.804 13.675 15.708 1.00 28.08 215 LEU A O 1
ATOM 1694 N N . LYS A 1 216 ? 19.869 12.515 15.703 1.00 31.22 216 LYS A N 1
ATOM 1695 C CA . LYS A 1 216 ? 19.282 13.162 14.528 1.00 31.22 216 LYS A CA 1
ATOM 1696 C C . LYS A 1 216 ? 19.176 14.646 14.873 1.00 31.22 216 LYS A C 1
ATOM 1698 O O . LYS A 1 216 ? 18.578 14.993 15.895 1.00 31.22 216 LYS A O 1
ATOM 1703 N N . THR A 1 217 ? 19.803 15.487 14.065 1.00 32.81 217 THR A N 1
ATOM 1704 C CA . THR A 1 217 ? 19.785 16.943 14.173 1.00 32.81 217 THR A CA 1
ATOM 1705 C C . THR A 1 217 ? 18.339 17.434 14.173 1.00 32.81 217 THR A C 1
ATOM 1707 O O . THR A 1 217 ? 17.706 17.606 13.138 1.00 32.81 217 THR A O 1
ATOM 1710 N N . LYS A 1 218 ? 17.781 17.638 15.368 1.00 29.97 218 LYS A N 1
ATOM 1711 C CA . LYS A 1 218 ? 16.613 18.489 15.567 1.00 29.97 218 LYS A CA 1
ATOM 1712 C C . LYS A 1 218 ? 17.141 19.875 15.900 1.00 29.97 218 LYS A C 1
ATOM 1714 O O . LYS A 1 218 ? 17.796 20.066 16.919 1.00 29.97 218 LYS A O 1
ATOM 1719 N N . THR A 1 219 ? 16.858 20.811 15.006 1.00 29.84 219 THR A N 1
ATOM 1720 C CA . THR A 1 219 ? 16.913 22.262 15.202 1.00 29.84 219 THR A CA 1
ATOM 1721 C C . THR A 1 219 ? 16.540 22.660 16.633 1.00 29.84 219 THR A C 1
ATOM 1723 O O . THR A 1 219 ? 15.404 22.437 17.061 1.00 29.84 219 THR A O 1
ATOM 1726 N N . PHE A 1 220 ? 17.473 23.276 17.360 1.00 25.91 220 PHE A N 1
ATOM 1727 C CA . PHE A 1 220 ? 17.181 23.964 18.614 1.00 25.91 220 PHE A CA 1
ATOM 1728 C C . PHE A 1 220 ? 16.677 25.377 18.303 1.00 25.91 220 PHE A C 1
ATOM 1730 O O . PHE A 1 220 ? 17.394 26.192 17.730 1.00 25.91 220 PHE A O 1
ATOM 1737 N N . LYS A 1 221 ? 15.433 25.669 18.697 1.00 30.08 221 LYS A N 1
ATOM 1738 C CA . LYS A 1 221 ? 14.947 27.042 18.866 1.00 30.08 221 LYS A CA 1
ATOM 1739 C C . LYS A 1 221 ? 15.544 27.613 20.157 1.00 30.08 221 LYS A C 1
ATOM 1741 O O . LYS A 1 221 ? 15.531 26.948 21.188 1.00 30.08 221 LYS A O 1
ATOM 1746 N N . TYR A 1 222 ? 16.056 28.834 20.041 1.00 23.88 222 TYR A N 1
ATOM 1747 C CA . TYR A 1 222 ? 16.576 29.736 21.071 1.00 23.88 222 TYR A CA 1
ATOM 1748 C C . TYR A 1 222 ? 16.119 29.461 22.515 1.00 23.88 222 TYR A C 1
ATOM 1750 O O . TYR A 1 222 ? 14.939 29.585 22.832 1.00 23.88 222 TYR A O 1
ATOM 1758 N N . PHE A 1 223 ? 17.086 29.243 23.412 1.00 23.23 223 PHE A N 1
ATOM 1759 C CA . PHE A 1 223 ? 16.952 29.588 24.827 1.00 23.23 223 PHE A CA 1
ATOM 1760 C C . PHE A 1 223 ? 17.869 30.774 25.124 1.00 23.23 223 PHE A C 1
ATOM 1762 O O . PHE A 1 223 ? 19.082 30.709 24.940 1.00 23.23 223 PHE A O 1
ATOM 1769 N N . LYS A 1 224 ? 17.259 31.874 25.562 1.00 25.20 224 LYS A N 1
ATOM 1770 C CA . LYS A 1 224 ? 17.926 33.069 26.072 1.00 25.20 224 LYS A CA 1
ATOM 1771 C C . LYS A 1 224 ? 18.121 32.844 27.574 1.00 25.20 224 LYS A C 1
ATOM 1773 O O . LYS A 1 224 ? 17.128 32.781 28.291 1.00 25.20 224 LYS A O 1
ATOM 1778 N N . TYR A 1 225 ? 19.360 32.706 28.045 1.00 23.73 225 TYR A N 1
ATOM 1779 C CA . TYR A 1 225 ? 19.664 32.752 29.477 1.00 23.73 225 TYR A CA 1
ATOM 1780 C C . TYR A 1 225 ? 20.653 33.869 29.787 1.00 23.73 225 TYR A C 1
ATOM 1782 O O . TYR A 1 225 ? 21.625 34.097 29.070 1.00 23.73 225 TYR A O 1
ATOM 1790 N N . TYR A 1 226 ? 20.322 34.574 30.865 1.00 24.42 226 TYR A N 1
ATOM 1791 C CA . TYR A 1 226 ? 21.066 35.652 31.488 1.00 24.42 226 TYR A CA 1
ATOM 1792 C C . TYR A 1 226 ? 22.403 35.143 32.039 1.00 24.42 226 TYR A C 1
ATOM 1794 O O . TYR A 1 226 ? 22.477 34.069 32.635 1.00 24.42 226 TYR A O 1
ATOM 1802 N N . THR A 1 227 ? 23.456 35.933 31.852 1.00 26.25 227 THR A N 1
ATOM 1803 C CA . THR A 1 227 ? 24.791 35.699 32.406 1.00 26.25 227 THR A CA 1
ATOM 1804 C C . THR A 1 227 ? 24.805 35.924 33.917 1.00 26.25 227 THR A C 1
ATOM 1806 O O . THR A 1 227 ? 24.480 37.019 34.373 1.00 26.25 227 THR A O 1
ATOM 1809 N N . HIS A 1 228 ? 25.281 34.937 34.676 1.00 24.84 228 HIS A N 1
ATOM 1810 C CA . HIS A 1 228 ? 25.909 35.163 35.976 1.00 24.84 228 HIS A CA 1
ATOM 1811 C C . HIS A 1 228 ? 27.300 34.519 35.986 1.00 24.84 228 HIS A C 1
ATOM 1813 O O . HIS A 1 228 ? 27.484 33.387 35.547 1.00 24.84 228 HIS A O 1
ATOM 1819 N N . ASN A 1 229 ? 28.265 35.307 36.457 1.00 30.97 229 ASN A N 1
ATOM 1820 C CA . ASN A 1 229 ? 29.696 35.035 36.556 1.00 30.97 229 ASN A CA 1
ATOM 1821 C C . ASN A 1 229 ? 30.044 33.657 37.134 1.00 30.97 229 ASN A C 1
ATOM 1823 O O . ASN A 1 229 ? 29.592 33.312 38.224 1.00 30.97 229 ASN A O 1
ATOM 1827 N N . SER A 1 230 ? 30.987 32.953 36.505 1.00 27.48 230 SER A N 1
ATOM 1828 C CA . SER A 1 230 ? 32.061 32.262 37.236 1.00 27.48 230 SER A CA 1
ATOM 1829 C C . SER A 1 230 ? 33.237 31.933 36.316 1.00 27.48 230 SER A C 1
ATOM 1831 O O . SER A 1 230 ? 33.082 31.435 35.206 1.00 27.48 230 SER A O 1
ATOM 1833 N N . ILE A 1 231 ? 34.422 32.255 36.825 1.00 31.03 231 ILE A N 1
ATOM 1834 C CA . ILE A 1 231 ? 35.755 32.039 36.267 1.00 31.03 231 ILE A CA 1
ATOM 1835 C C . ILE A 1 231 ? 36.108 30.554 36.378 1.00 31.03 231 ILE A C 1
ATOM 1837 O O . ILE A 1 231 ? 36.118 30.045 37.495 1.00 31.03 231 ILE A O 1
ATOM 1841 N N . ILE A 1 232 ? 36.477 29.892 35.274 1.00 28.59 232 ILE A N 1
ATOM 1842 C CA . ILE A 1 232 ? 37.322 28.685 35.294 1.00 28.59 232 ILE A CA 1
ATOM 1843 C C . ILE A 1 232 ? 38.339 28.760 34.143 1.00 28.59 232 ILE A C 1
ATOM 1845 O O . ILE A 1 232 ? 38.061 29.246 33.051 1.00 28.59 232 ILE A O 1
ATOM 1849 N N . SER A 1 233 ? 39.549 28.337 34.487 1.00 28.20 233 SER A N 1
ATOM 1850 C CA . SER A 1 233 ? 40.860 28.491 33.868 1.00 28.20 233 SER A CA 1
ATOM 1851 C C . SER A 1 233 ? 41.026 28.010 32.420 1.00 28.20 233 SER A C 1
ATOM 1853 O O . SER A 1 233 ? 40.540 26.960 32.006 1.00 28.20 233 SER A O 1
ATOM 1855 N N . HIS A 1 234 ? 41.851 28.766 31.690 1.00 26.88 234 HIS A N 1
ATOM 1856 C CA . HIS A 1 234 ? 42.422 28.406 30.397 1.00 26.88 234 HIS A CA 1
ATOM 1857 C C . HIS A 1 234 ? 43.377 27.213 30.539 1.00 26.88 234 HIS A C 1
ATOM 1859 O O . HIS A 1 234 ? 44.327 27.261 31.318 1.00 26.88 234 HIS A O 1
ATOM 1865 N N . THR A 1 235 ? 43.177 26.176 29.728 1.00 27.73 235 THR A N 1
ATOM 1866 C CA . THR A 1 235 ? 44.238 25.226 29.372 1.00 27.73 235 THR A CA 1
ATOM 1867 C C . THR A 1 235 ? 44.443 25.285 27.865 1.00 27.73 235 THR A C 1
ATOM 1869 O O . THR A 1 235 ? 43.545 24.991 27.081 1.00 27.73 235 THR A O 1
ATOM 1872 N N . ASN A 1 236 ? 45.636 25.728 27.469 1.00 29.03 236 ASN A N 1
ATOM 1873 C CA . ASN A 1 236 ? 46.089 25.741 26.086 1.00 29.03 236 ASN A CA 1
ATOM 1874 C C . ASN A 1 236 ? 46.351 24.302 25.634 1.00 29.03 236 ASN A C 1
ATOM 1876 O O . ASN A 1 236 ? 47.270 23.657 26.136 1.00 29.03 236 ASN A O 1
ATOM 1880 N N . ILE A 1 237 ? 45.578 23.816 24.665 1.00 26.14 237 ILE A N 1
ATOM 1881 C CA . ILE A 1 237 ? 45.916 22.613 23.903 1.00 26.14 237 ILE A CA 1
ATOM 1882 C C . ILE A 1 237 ? 46.407 23.083 22.534 1.00 26.14 237 ILE A C 1
ATOM 1884 O O . ILE A 1 237 ? 45.623 23.541 21.705 1.00 26.14 237 ILE A O 1
ATOM 1888 N N . GLN A 1 238 ? 47.717 22.985 22.307 1.00 27.23 238 GLN A N 1
ATOM 1889 C CA . GLN A 1 238 ? 48.287 23.073 20.966 1.00 27.23 238 GLN A CA 1
ATOM 1890 C C . GLN A 1 238 ? 48.013 21.762 20.226 1.00 27.23 238 GLN A C 1
ATOM 1892 O O . GLN A 1 238 ? 48.478 20.702 20.638 1.00 27.23 238 GLN A O 1
ATOM 1897 N N . ILE A 1 239 ? 47.271 21.841 19.122 1.00 27.31 239 ILE A N 1
ATOM 1898 C CA . ILE A 1 239 ? 47.141 20.746 18.161 1.00 27.31 239 ILE A CA 1
ATOM 1899 C C . ILE A 1 239 ? 48.190 20.979 17.076 1.00 27.31 239 ILE A C 1
ATOM 1901 O O . ILE A 1 239 ? 48.054 21.874 16.244 1.00 27.31 239 ILE A O 1
ATOM 1905 N N . THR A 1 240 ? 49.250 20.177 17.091 1.00 30.06 240 THR A N 1
ATOM 1906 C CA . THR A 1 240 ? 50.239 20.111 16.018 1.00 30.06 240 THR A CA 1
ATOM 1907 C C . THR A 1 240 ? 49.866 19.001 15.030 1.00 30.06 240 THR A C 1
ATOM 1909 O O . THR A 1 240 ? 49.793 17.822 15.364 1.00 30.06 240 THR A O 1
ATOM 1912 N N . SER A 1 241 ? 49.681 19.414 13.775 1.00 28.86 241 SER A N 1
ATOM 1913 C CA . SER A 1 241 ? 49.465 18.617 12.557 1.00 28.86 241 SER A CA 1
ATOM 1914 C C . SER A 1 241 ? 48.070 18.001 12.344 1.00 28.86 241 SER A C 1
ATOM 1916 O O . SER A 1 241 ? 47.634 17.079 13.028 1.00 28.86 241 SER A O 1
ATOM 1918 N N . ILE A 1 242 ? 47.399 18.482 11.293 1.00 27.67 242 ILE A N 1
ATOM 1919 C CA . ILE A 1 242 ? 46.283 17.801 10.632 1.00 27.67 242 ILE A CA 1
ATOM 1920 C C . ILE A 1 242 ? 46.862 17.181 9.359 1.00 27.67 242 ILE A C 1
ATOM 1922 O O . ILE A 1 242 ? 47.284 17.894 8.451 1.00 27.67 242 ILE A O 1
ATOM 1926 N N . LYS A 1 243 ? 46.911 15.846 9.302 1.00 28.69 243 LYS A N 1
ATOM 1927 C CA . LYS A 1 243 ? 47.101 15.114 8.045 1.00 28.69 243 LYS A CA 1
ATOM 1928 C C . LYS A 1 243 ? 45.779 15.133 7.278 1.00 28.69 243 LYS A C 1
ATOM 1930 O O . LYS A 1 243 ? 44.730 14.813 7.831 1.00 28.69 243 LYS A O 1
ATOM 1935 N N . SER A 1 244 ? 45.866 15.537 6.020 1.00 39.66 244 SER A N 1
ATOM 1936 C CA . SER A 1 244 ? 44.780 15.648 5.052 1.00 39.66 244 SER A CA 1
ATOM 1937 C C . SER A 1 244 ? 44.009 14.337 4.856 1.00 39.66 244 SER A C 1
ATOM 1939 O O . SER A 1 244 ? 44.600 13.272 4.696 1.00 39.66 244 SER A O 1
ATOM 1941 N N . PHE A 1 245 ? 42.680 14.445 4.815 1.00 28.67 245 PHE A N 1
ATOM 1942 C CA . PHE A 1 245 ? 41.735 13.454 4.285 1.00 28.67 245 PHE A CA 1
ATOM 1943 C C . PHE A 1 245 ? 40.513 14.195 3.699 1.00 28.67 245 PHE A C 1
ATOM 1945 O O . PHE A 1 245 ? 40.370 15.397 3.931 1.00 28.67 245 PHE A O 1
ATOM 1952 N N . PRO A 1 246 ? 39.732 13.546 2.818 1.00 33.44 246 PRO A N 1
ATOM 1953 C CA . PRO A 1 246 ? 39.273 14.115 1.564 1.00 33.44 246 PRO A CA 1
ATOM 1954 C C . PRO A 1 246 ? 38.073 15.050 1.735 1.00 33.44 246 PRO A C 1
ATOM 1956 O O . PRO A 1 246 ? 37.234 14.892 2.620 1.00 33.44 246 PRO A O 1
ATOM 1959 N N . THR A 1 247 ? 37.989 16.016 0.829 1.00 33.16 247 THR A N 1
ATOM 1960 C CA . THR A 1 247 ? 36.908 16.987 0.683 1.00 33.16 247 THR A CA 1
ATOM 1961 C C . THR A 1 247 ? 35.591 16.309 0.298 1.00 33.16 247 THR A C 1
ATOM 1963 O O . THR A 1 247 ? 35.256 16.177 -0.874 1.00 33.16 247 THR A O 1
ATOM 1966 N N . THR A 1 248 ? 34.790 15.935 1.292 1.00 29.39 248 THR A N 1
ATOM 1967 C CA . THR A 1 248 ? 33.327 15.899 1.152 1.00 29.39 248 THR A CA 1
ATOM 1968 C C . THR A 1 248 ? 32.780 17.259 1.560 1.00 29.39 248 THR A C 1
ATOM 1970 O O . THR A 1 248 ? 32.716 17.584 2.744 1.00 29.39 248 THR A O 1
ATOM 1973 N N . ILE A 1 249 ? 32.419 18.072 0.568 1.00 30.12 249 ILE A N 1
ATOM 1974 C CA . ILE A 1 249 ? 31.712 19.337 0.772 1.00 30.12 249 ILE A CA 1
ATOM 1975 C C . ILE A 1 249 ? 30.249 18.992 1.067 1.00 30.12 249 ILE A C 1
ATOM 1977 O O . ILE A 1 249 ? 29.482 18.681 0.161 1.00 30.12 249 ILE A O 1
ATOM 1981 N N . SER A 1 250 ? 29.861 19.024 2.341 1.00 29.36 250 SER A N 1
ATOM 1982 C CA . SER A 1 250 ? 28.458 19.156 2.731 1.00 29.36 250 SER A CA 1
ATOM 1983 C C . SER A 1 250 ? 28.122 20.644 2.794 1.00 29.36 250 SER A C 1
ATOM 1985 O O . SER A 1 250 ? 28.634 21.361 3.654 1.00 29.36 250 SER A O 1
ATOM 1987 N N . THR A 1 251 ? 27.283 21.119 1.881 1.00 31.48 251 THR A N 1
ATOM 1988 C CA . THR A 1 251 ? 26.741 22.480 1.891 1.00 31.48 251 THR A CA 1
ATOM 1989 C C . THR A 1 251 ? 25.828 22.674 3.104 1.00 31.48 251 THR A C 1
ATOM 1991 O O . THR A 1 251 ? 24.751 22.080 3.165 1.00 31.48 251 THR A O 1
ATOM 1994 N N . LEU A 1 252 ? 26.245 23.512 4.059 1.00 28.20 252 LEU A N 1
ATOM 1995 C CA . LEU A 1 252 ? 25.359 24.121 5.052 1.00 28.20 252 LEU A CA 1
ATOM 1996 C C . LEU A 1 252 ? 24.917 25.484 4.503 1.00 28.20 252 LEU A C 1
ATOM 1998 O O . LEU A 1 252 ? 25.745 26.374 4.320 1.00 28.20 252 LEU A O 1
ATOM 2002 N N . ASN A 1 253 ? 23.622 25.634 4.233 1.00 43.50 253 ASN A N 1
ATOM 2003 C CA . ASN A 1 253 ? 22.990 26.933 4.024 1.00 43.50 253 ASN A CA 1
ATOM 2004 C C . ASN A 1 253 ? 22.630 27.489 5.403 1.00 43.50 253 ASN A C 1
ATOM 2006 O O . ASN A 1 253 ? 21.575 27.151 5.927 1.00 43.50 253 ASN A O 1
ATOM 2010 N N . ASP A 1 254 ? 23.490 28.330 5.970 1.00 32.22 254 ASP A N 1
ATOM 2011 C CA . ASP A 1 254 ? 23.122 29.213 7.074 1.00 32.22 254 ASP A CA 1
ATOM 2012 C C . ASP A 1 254 ? 23.677 30.613 6.796 1.00 32.22 254 ASP A C 1
ATOM 2014 O O . ASP A 1 254 ? 24.848 30.790 6.456 1.00 32.22 254 ASP A O 1
ATOM 2018 N N . ASN A 1 255 ? 22.804 31.614 6.921 1.00 42.38 255 ASN A N 1
ATOM 2019 C CA . ASN A 1 255 ? 23.131 33.029 6.793 1.00 42.38 255 ASN A CA 1
ATOM 2020 C C . ASN A 1 255 ? 24.139 33.433 7.879 1.00 42.38 255 ASN A C 1
ATOM 2022 O O . ASN A 1 255 ? 23.762 33.761 9.004 1.00 42.38 255 ASN A O 1
ATOM 2026 N N . ILE A 1 256 ? 25.424 33.441 7.531 1.00 28.95 256 ILE A N 1
ATOM 2027 C CA . ILE A 1 256 ? 26.469 34.072 8.333 1.00 28.95 256 ILE A CA 1
ATOM 2028 C C . ILE A 1 256 ? 26.466 35.565 7.994 1.00 28.95 256 ILE A C 1
ATOM 2030 O O . ILE A 1 256 ? 27.041 35.992 6.997 1.00 28.95 256 ILE A O 1
ATOM 2034 N N . THR A 1 257 ? 25.847 36.388 8.838 1.00 35.22 257 THR A N 1
ATOM 2035 C CA . THR A 1 257 ? 26.205 37.811 8.906 1.00 35.22 257 THR A CA 1
ATOM 2036 C C . THR A 1 257 ? 27.519 37.933 9.666 1.00 35.22 257 THR A C 1
ATOM 2038 O O . THR A 1 257 ? 27.535 37.949 10.896 1.00 35.22 257 THR A O 1
ATOM 2041 N N . ALA A 1 258 ? 28.628 37.988 8.929 1.00 29.77 258 ALA A N 1
ATOM 2042 C CA . ALA A 1 258 ? 29.914 38.414 9.457 1.00 29.77 258 ALA A CA 1
ATOM 2043 C C . ALA A 1 258 ? 30.011 39.939 9.330 1.00 29.77 258 ALA A C 1
ATOM 2045 O O . ALA A 1 258 ? 30.079 40.479 8.227 1.00 29.77 258 ALA A O 1
ATOM 2046 N N . SER A 1 259 ? 30.007 40.642 10.461 1.00 34.16 259 SER A N 1
ATOM 2047 C CA . SER A 1 259 ? 30.271 42.079 10.497 1.00 34.16 259 SER A CA 1
ATOM 2048 C C . SER A 1 259 ? 31.777 42.309 10.385 1.00 34.16 259 SER A C 1
ATOM 2050 O O . SER A 1 259 ? 32.489 42.252 11.384 1.00 34.16 259 SER A O 1
ATOM 2052 N N . PHE A 1 260 ? 32.266 42.568 9.174 1.00 37.12 260 PHE A N 1
ATOM 2053 C CA . PHE A 1 260 ? 33.595 43.135 8.969 1.00 37.12 260 PHE A CA 1
ATOM 2054 C C . PHE A 1 260 ? 33.463 44.635 8.699 1.00 37.12 260 PHE A C 1
ATOM 2056 O O . PHE A 1 260 ? 32.754 45.052 7.786 1.00 37.12 260 PHE A O 1
ATOM 2063 N N . ILE A 1 261 ? 34.149 45.450 9.501 1.00 41.25 261 ILE A N 1
ATOM 2064 C CA . ILE A 1 261 ? 34.300 46.882 9.239 1.00 41.25 261 ILE A CA 1
ATOM 2065 C C . ILE A 1 261 ? 35.403 47.024 8.185 1.00 41.25 261 ILE A C 1
ATOM 2067 O O . ILE A 1 261 ? 36.579 46.859 8.500 1.00 41.25 261 ILE A O 1
ATOM 2071 N N . TYR A 1 262 ? 35.023 47.311 6.939 1.00 42.19 262 TYR A N 1
ATOM 2072 C CA . TYR A 1 262 ? 35.943 47.707 5.871 1.00 42.19 262 TYR A CA 1
ATOM 2073 C C . TYR A 1 262 ? 35.558 49.089 5.334 1.00 42.19 262 TYR A C 1
ATOM 2075 O O . TYR A 1 262 ? 34.398 49.351 5.026 1.00 42.19 262 TYR A O 1
ATOM 2083 N N . ASN A 1 263 ? 36.555 49.968 5.206 1.00 47.47 263 ASN A N 1
ATOM 2084 C CA . ASN A 1 263 ? 36.409 51.390 4.873 1.00 47.47 263 ASN A CA 1
ATOM 2085 C C . ASN A 1 263 ? 36.277 51.695 3.367 1.00 47.47 263 ASN A C 1
ATOM 2087 O O . ASN A 1 263 ? 36.610 52.799 2.945 1.00 47.47 263 ASN A O 1
ATOM 2091 N N . ASN A 1 264 ? 35.803 50.765 2.533 1.00 58.44 264 ASN A N 1
ATOM 2092 C CA . ASN A 1 264 ? 35.556 51.090 1.125 1.00 58.44 264 ASN A CA 1
ATOM 2093 C C . ASN A 1 264 ? 34.370 50.306 0.547 1.00 58.44 264 ASN A C 1
ATOM 2095 O O . ASN A 1 264 ? 34.479 49.142 0.169 1.00 58.44 264 ASN A O 1
ATOM 2099 N N . THR A 1 265 ? 33.205 50.951 0.512 1.00 58.47 265 THR A N 1
ATOM 2100 C CA . THR A 1 265 ? 31.901 50.346 0.192 1.00 58.47 265 THR A CA 1
ATOM 2101 C C . THR A 1 265 ? 31.687 50.062 -1.300 1.00 58.47 265 THR A C 1
ATOM 2103 O O . THR A 1 265 ? 30.840 49.236 -1.652 1.00 58.47 265 THR A O 1
ATOM 2106 N N . ASN A 1 266 ? 32.465 50.693 -2.184 1.00 68.12 266 ASN A N 1
ATOM 2107 C CA . ASN A 1 266 ? 32.247 50.608 -3.632 1.00 68.12 266 ASN A CA 1
ATOM 2108 C C . ASN A 1 266 ? 32.938 49.399 -4.287 1.00 68.12 266 ASN A C 1
ATOM 2110 O O . ASN A 1 266 ? 32.324 48.739 -5.124 1.00 68.12 266 ASN A O 1
ATOM 2114 N N . GLU A 1 267 ? 34.155 49.038 -3.868 1.00 63.50 267 GLU A N 1
ATOM 2115 C CA . GLU A 1 267 ? 34.847 47.837 -4.382 1.00 63.50 267 GLU A CA 1
ATOM 2116 C C . GLU A 1 267 ? 34.188 46.539 -3.899 1.00 63.50 267 GLU A C 1
ATOM 2118 O O . GLU A 1 267 ? 34.079 45.568 -4.649 1.00 63.50 267 GLU A O 1
ATOM 2123 N N . ILE A 1 268 ? 33.660 46.542 -2.672 1.00 65.38 268 ILE A N 1
ATOM 2124 C CA . ILE A 1 268 ? 32.960 45.388 -2.098 1.00 65.38 268 ILE A CA 1
ATOM 2125 C C . ILE A 1 268 ? 31.637 45.137 -2.827 1.00 65.38 268 ILE A C 1
ATOM 2127 O O . ILE A 1 268 ? 31.301 43.988 -3.100 1.00 65.38 268 ILE A O 1
ATOM 2131 N N . SER A 1 269 ? 30.904 46.189 -3.205 1.00 66.50 269 SER A N 1
ATOM 2132 C CA . SER A 1 269 ? 29.642 46.026 -3.940 1.00 66.50 269 SER A CA 1
ATOM 2133 C C . SER A 1 269 ? 29.861 45.386 -5.312 1.00 66.50 269 SER A C 1
ATOM 2135 O O . SER A 1 269 ? 29.117 44.479 -5.679 1.00 66.50 269 SER A O 1
ATOM 2137 N N . GLN A 1 270 ? 30.922 45.773 -6.030 1.00 72.50 270 GLN A N 1
ATOM 2138 C CA . GLN A 1 270 ? 31.267 45.164 -7.319 1.00 72.50 270 GLN A CA 1
ATOM 2139 C C . GLN A 1 270 ? 31.759 43.716 -7.173 1.00 72.50 270 GLN A C 1
ATOM 2141 O O . GLN A 1 270 ? 31.384 42.859 -7.977 1.00 72.50 270 GLN A O 1
ATOM 2146 N N . GLN A 1 271 ? 32.532 43.396 -6.129 1.00 73.31 271 GLN A N 1
ATOM 2147 C CA . GLN A 1 271 ? 32.950 42.014 -5.858 1.00 73.31 271 GLN A CA 1
ATOM 2148 C C . GLN A 1 271 ? 31.784 41.115 -5.432 1.00 73.31 271 GLN A C 1
ATOM 2150 O O . GLN A 1 271 ? 31.702 39.979 -5.895 1.00 73.31 271 GLN A O 1
ATOM 2155 N N . ILE A 1 272 ? 30.847 41.616 -4.621 1.00 74.38 272 ILE A N 1
ATOM 2156 C CA . ILE A 1 272 ? 29.640 40.873 -4.229 1.00 74.38 272 ILE A CA 1
ATOM 2157 C C . ILE A 1 272 ? 28.737 40.626 -5.441 1.00 74.38 272 ILE A C 1
ATOM 2159 O O . ILE A 1 272 ? 28.216 39.522 -5.583 1.00 74.38 272 ILE A O 1
ATOM 2163 N N . GLN A 1 273 ? 28.581 41.603 -6.341 1.00 73.44 273 GLN A N 1
ATOM 2164 C CA . GLN A 1 273 ? 27.833 41.410 -7.588 1.00 73.44 273 GLN A CA 1
ATOM 2165 C C . GLN A 1 273 ? 28.500 40.365 -8.485 1.00 73.44 273 GLN A C 1
ATOM 2167 O O . GLN A 1 273 ? 27.835 39.434 -8.931 1.00 73.44 273 GLN A O 1
ATOM 2172 N N . THR A 1 274 ? 29.822 40.447 -8.651 1.00 76.50 274 THR A N 1
ATOM 2173 C CA . THR A 1 274 ? 30.591 39.477 -9.443 1.00 76.50 274 THR A CA 1
ATOM 2174 C C . THR A 1 274 ? 30.496 38.065 -8.851 1.00 76.50 274 THR A C 1
ATOM 2176 O O . THR A 1 274 ? 30.301 37.100 -9.585 1.00 76.50 274 THR A O 1
ATOM 2179 N N . TRP A 1 275 ? 30.561 37.918 -7.523 1.00 72.62 275 TRP A N 1
ATOM 2180 C CA . TRP A 1 275 ? 30.372 36.625 -6.854 1.00 72.62 275 TRP A CA 1
ATOM 2181 C C . TRP A 1 275 ? 28.932 36.120 -6.926 1.00 72.62 275 TRP A C 1
ATOM 2183 O O . TRP A 1 275 ? 28.722 34.923 -7.102 1.00 72.62 275 TRP A O 1
ATOM 2193 N N . SER A 1 276 ? 27.936 37.001 -6.840 1.00 70.75 276 SER A N 1
ATOM 2194 C CA . SER A 1 276 ? 26.529 36.627 -6.995 1.00 70.75 276 SER A CA 1
ATOM 2195 C C . SER A 1 276 ? 26.243 36.125 -8.411 1.00 70.75 276 SER A C 1
ATOM 2197 O O . SER A 1 276 ? 25.622 35.077 -8.574 1.00 70.75 276 SER A O 1
ATOM 2199 N N . GLU A 1 277 ? 26.780 36.794 -9.432 1.00 72.44 277 GLU A N 1
ATOM 2200 C CA . GLU A 1 277 ? 26.673 36.371 -10.830 1.00 72.44 277 GLU A CA 1
ATOM 2201 C C . GLU A 1 277 ? 27.461 35.085 -11.108 1.00 72.44 277 GLU A C 1
ATOM 2203 O O . GLU A 1 277 ? 26.977 34.216 -11.832 1.00 72.44 277 GLU A O 1
ATOM 2208 N N . GLN A 1 278 ? 28.628 34.892 -10.484 1.00 72.56 278 GLN A N 1
ATOM 2209 C CA . GLN A 1 278 ? 29.382 33.636 -10.569 1.00 72.56 278 GLN A CA 1
ATOM 2210 C C . GLN A 1 278 ? 28.662 32.471 -9.876 1.00 72.56 278 GLN A C 1
ATOM 2212 O O . GLN A 1 278 ? 28.667 31.369 -10.418 1.00 72.56 278 GLN A O 1
ATOM 2217 N N . ILE A 1 279 ? 28.002 32.694 -8.734 1.00 68.00 279 ILE A N 1
ATOM 2218 C CA . ILE A 1 279 ? 27.186 31.682 -8.039 1.00 68.00 279 ILE A CA 1
ATOM 2219 C C . ILE A 1 279 ? 25.898 31.385 -8.820 1.00 68.00 279 ILE A C 1
ATOM 2221 O O . ILE A 1 279 ? 25.475 30.234 -8.912 1.00 68.00 279 ILE A O 1
ATOM 2225 N N . GLN A 1 280 ? 25.265 32.393 -9.423 1.00 63.19 280 GLN A N 1
ATOM 2226 C CA . GLN A 1 280 ? 24.087 32.176 -10.263 1.00 63.19 280 GLN A CA 1
ATOM 2227 C C . GLN A 1 280 ? 24.441 31.458 -11.570 1.00 63.19 280 GLN A C 1
ATOM 2229 O O . GLN A 1 280 ? 23.708 30.560 -11.977 1.00 63.19 280 GLN A O 1
ATOM 2234 N N . ASN A 1 281 ? 25.580 31.770 -12.192 1.00 61.25 281 ASN A N 1
ATOM 2235 C CA . ASN A 1 281 ? 26.023 31.099 -13.414 1.00 61.25 281 ASN A CA 1
ATOM 2236 C C . ASN A 1 281 ? 26.616 29.703 -13.149 1.00 61.25 281 ASN A C 1
ATOM 2238 O O . ASN A 1 281 ? 26.411 28.806 -13.968 1.00 61.25 281 ASN A O 1
ATOM 2242 N N . SER A 1 282 ? 27.255 29.458 -11.998 1.00 55.78 282 SER A N 1
ATOM 2243 C CA . SER A 1 282 ? 27.697 28.110 -11.602 1.00 55.78 282 SER A CA 1
ATOM 2244 C C . SER A 1 282 ? 26.534 27.196 -11.200 1.00 55.78 282 SER A C 1
ATOM 2246 O O . SER A 1 282 ? 26.596 25.998 -11.456 1.00 55.78 282 SER A O 1
ATOM 2248 N N . ASN A 1 283 ? 25.430 27.749 -10.684 1.00 51.84 283 ASN A N 1
ATOM 2249 C CA . ASN A 1 283 ? 24.204 26.991 -10.402 1.00 51.84 283 ASN A CA 1
ATOM 2250 C C . ASN A 1 283 ? 23.299 26.790 -11.632 1.00 51.84 283 ASN A C 1
ATOM 2252 O O . ASN A 1 283 ? 22.500 25.855 -11.661 1.00 51.84 283 ASN A O 1
ATOM 2256 N N . LYS A 1 284 ? 23.400 27.652 -12.653 1.00 47.91 284 LYS A N 1
ATOM 2257 C CA . LYS A 1 284 ? 22.585 27.570 -13.881 1.00 47.91 284 LYS A CA 1
ATOM 2258 C C . LYS A 1 284 ? 23.217 26.692 -14.963 1.00 47.91 284 LYS A C 1
ATOM 2260 O O . LYS A 1 284 ? 22.507 26.172 -15.822 1.00 47.91 284 LYS A O 1
ATOM 2265 N N . THR A 1 285 ? 24.528 26.473 -14.894 1.00 43.34 285 THR A N 1
ATOM 2266 C CA . THR A 1 285 ? 25.248 25.577 -15.801 1.00 43.34 285 THR A CA 1
ATOM 2267 C C . THR A 1 285 ? 25.398 24.205 -15.136 1.00 43.34 285 THR A C 1
ATOM 2269 O O . THR A 1 285 ? 26.366 23.941 -14.436 1.00 43.34 285 THR A O 1
ATOM 2272 N N . THR A 1 286 ? 24.468 23.289 -15.426 1.00 49.16 286 THR A N 1
ATOM 2273 C CA . THR A 1 286 ? 24.658 21.827 -15.278 1.00 49.16 286 THR A CA 1
ATOM 2274 C C . THR A 1 286 ? 24.537 21.216 -13.868 1.00 49.16 286 THR A C 1
ATOM 2276 O O . THR A 1 286 ? 25.321 20.352 -13.497 1.00 49.16 286 THR A O 1
ATOM 2279 N N . ILE A 1 287 ? 23.467 21.520 -13.122 1.00 48.38 287 ILE A N 1
ATOM 2280 C CA . ILE A 1 287 ? 22.838 20.483 -12.268 1.00 48.38 287 ILE A CA 1
ATOM 2281 C C . ILE A 1 287 ? 21.651 19.869 -13.023 1.00 48.38 287 ILE A C 1
ATOM 2283 O O . ILE A 1 287 ? 20.588 19.603 -12.481 1.00 48.38 287 ILE A O 1
ATOM 2287 N N . THR A 1 288 ? 21.847 19.547 -14.300 1.00 48.91 288 THR A N 1
ATOM 2288 C CA . THR A 1 288 ? 21.411 18.226 -14.751 1.00 48.91 288 THR A CA 1
ATOM 2289 C C . THR A 1 288 ? 22.419 17.245 -14.169 1.00 48.91 288 THR A C 1
ATOM 2291 O O . THR A 1 288 ? 23.247 16.689 -14.888 1.00 48.91 288 THR A O 1
ATOM 2294 N N . ASN A 1 289 ? 22.385 17.052 -12.845 1.00 49.50 289 ASN A N 1
ATOM 2295 C CA . ASN A 1 289 ? 22.778 15.761 -12.318 1.00 49.50 289 ASN A CA 1
ATOM 2296 C C . ASN A 1 289 ? 21.776 14.820 -12.967 1.00 49.50 289 ASN A C 1
ATOM 2298 O O . ASN A 1 289 ? 20.637 14.706 -12.521 1.00 49.50 289 ASN A O 1
ATOM 2302 N N . ILE A 1 290 ? 22.175 14.257 -14.107 1.00 55.56 290 ILE A N 1
ATOM 2303 C CA . ILE A 1 290 ? 21.581 13.051 -14.645 1.00 55.56 290 ILE A CA 1
ATOM 2304 C C . ILE A 1 290 ? 21.762 12.083 -13.486 1.00 55.56 290 ILE A C 1
ATOM 2306 O O . ILE A 1 290 ? 22.860 11.569 -13.267 1.00 55.56 290 ILE A O 1
ATOM 2310 N N . TYR A 1 291 ? 20.742 11.971 -12.636 1.00 72.62 291 TYR A N 1
ATOM 2311 C CA . TYR A 1 291 ? 20.717 10.977 -11.586 1.00 72.62 291 TYR A CA 1
ATOM 2312 C C . TYR A 1 291 ? 20.685 9.664 -12.344 1.00 72.62 291 TYR A C 1
ATOM 2314 O O . TYR A 1 291 ? 19.638 9.220 -12.804 1.00 72.62 291 TYR A O 1
ATOM 2322 N N . ASN A 1 292 ? 21.872 9.114 -12.595 1.00 90.56 292 ASN A N 1
ATOM 2323 C CA . ASN A 1 292 ? 22.007 7.852 -13.288 1.00 90.56 292 ASN A CA 1
ATOM 2324 C C . ASN A 1 292 ? 21.157 6.853 -12.520 1.00 90.56 292 ASN A C 1
ATOM 2326 O O . ASN A 1 292 ? 21.399 6.613 -11.333 1.00 90.56 292 ASN A O 1
ATOM 2330 N N . CYS A 1 293 ? 20.135 6.323 -13.188 1.00 95.31 293 CYS A N 1
ATOM 2331 C CA . CYS A 1 293 ? 19.226 5.400 -12.544 1.00 95.31 293 CYS A CA 1
ATOM 2332 C C . CYS A 1 293 ? 20.012 4.220 -11.961 1.00 95.31 293 CYS A C 1
ATOM 2334 O O . CYS A 1 293 ? 20.928 3.713 -12.622 1.00 95.31 293 CYS A O 1
ATOM 2336 N N . PRO A 1 294 ? 19.655 3.750 -10.756 1.00 96.69 294 PRO A N 1
ATOM 2337 C CA . PRO A 1 294 ? 20.315 2.601 -10.157 1.00 96.69 294 PRO A CA 1
ATOM 2338 C C . PRO A 1 294 ? 20.257 1.383 -11.084 1.00 96.69 294 PRO A C 1
ATOM 2340 O O . PRO A 1 294 ? 19.271 1.150 -11.775 1.00 96.69 294 PRO A O 1
ATOM 2343 N N . THR A 1 295 ? 21.321 0.599 -11.113 1.00 97.31 295 THR A N 1
ATOM 2344 C CA . THR A 1 295 ? 21.491 -0.627 -11.890 1.00 97.31 295 THR A CA 1
ATOM 2345 C C . THR A 1 295 ? 21.580 -1.834 -10.951 1.00 97.31 295 THR A C 1
ATOM 2347 O O . THR A 1 295 ? 21.504 -1.721 -9.726 1.00 97.31 295 THR A O 1
ATOM 2350 N N . SER A 1 296 ? 21.751 -3.031 -11.511 1.00 96.38 296 SER A N 1
ATOM 2351 C CA . SER A 1 296 ? 21.953 -4.252 -10.722 1.00 96.38 296 SER A CA 1
ATOM 2352 C C . SER A 1 296 ? 23.184 -4.185 -9.799 1.00 96.38 296 SER A C 1
ATOM 2354 O O . SER A 1 296 ? 23.173 -4.786 -8.720 1.00 96.38 296 SER A O 1
ATOM 2356 N N . SER A 1 297 ? 24.222 -3.420 -10.162 1.00 96.56 297 SER A N 1
ATOM 2357 C CA . SER A 1 297 ? 25.453 -3.305 -9.367 1.00 96.56 297 SER A CA 1
ATOM 2358 C C . SER A 1 297 ? 25.301 -2.430 -8.119 1.00 96.56 297 SER A C 1
ATOM 2360 O O . SER A 1 297 ? 26.018 -2.643 -7.145 1.00 96.56 297 SER A O 1
ATOM 2362 N N . ASN A 1 298 ? 24.345 -1.499 -8.101 1.00 96.12 298 ASN A N 1
ATOM 2363 C CA . ASN A 1 298 ? 24.019 -0.656 -6.947 1.00 96.12 298 ASN A CA 1
ATOM 2364 C C . ASN A 1 298 ? 22.537 -0.779 -6.558 1.00 96.12 298 ASN A C 1
ATOM 2366 O O . ASN A 1 298 ? 21.900 0.189 -6.145 1.00 96.12 298 ASN A O 1
ATOM 2370 N N . HIS A 1 299 ? 21.993 -1.996 -6.641 1.00 96.56 299 HIS A N 1
ATOM 2371 C CA . HIS A 1 299 ? 20.578 -2.290 -6.412 1.00 96.56 299 HIS A CA 1
ATOM 2372 C C . HIS A 1 299 ? 20.065 -1.976 -4.998 1.00 96.56 299 HIS A C 1
ATOM 2374 O O . HIS A 1 299 ? 18.888 -2.200 -4.743 1.00 96.56 299 HIS A O 1
ATOM 2380 N N . THR A 1 300 ? 20.898 -1.523 -4.061 1.00 96.75 300 THR A N 1
ATOM 2381 C CA . THR A 1 300 ? 20.487 -1.057 -2.726 1.00 96.75 300 THR A CA 1
ATOM 2382 C C . THR A 1 300 ? 20.305 0.459 -2.648 1.00 96.75 300 THR A C 1
ATOM 2384 O O . THR A 1 300 ? 19.867 0.944 -1.612 1.00 96.75 300 THR A O 1
ATOM 2387 N N . PHE A 1 301 ? 20.661 1.208 -3.696 1.00 96.44 301 PHE A N 1
ATOM 2388 C CA . PHE A 1 301 ? 20.542 2.664 -3.724 1.00 96.44 301 PHE A CA 1
ATOM 2389 C C . PHE A 1 301 ? 19.074 3.113 -3.705 1.00 96.44 301 PHE A C 1
ATOM 2391 O O . PHE A 1 301 ? 18.240 2.574 -4.439 1.00 96.44 301 PHE A O 1
ATOM 2398 N N . THR A 1 302 ? 18.796 4.137 -2.900 1.00 96.50 302 THR A N 1
ATOM 2399 C CA . THR A 1 302 ? 17.492 4.788 -2.724 1.00 96.50 302 THR A CA 1
ATOM 2400 C C . THR A 1 302 ? 17.652 6.306 -2.728 1.00 96.50 302 THR A C 1
ATOM 2402 O O . THR A 1 302 ? 18.686 6.813 -2.291 1.00 96.50 302 THR A O 1
ATOM 2405 N N . ASN A 1 303 ? 16.644 7.046 -3.202 1.00 94.44 303 ASN A N 1
ATOM 2406 C CA . ASN A 1 303 ? 16.708 8.514 -3.218 1.00 94.44 303 ASN A CA 1
ATOM 2407 C C . ASN A 1 303 ? 16.536 9.105 -1.812 1.00 94.44 303 ASN A C 1
ATOM 2409 O O . ASN A 1 303 ? 17.090 10.163 -1.515 1.00 94.44 303 ASN A O 1
ATOM 2413 N N . SER A 1 304 ? 15.792 8.422 -0.934 1.00 93.75 304 SER A N 1
ATOM 2414 C CA . SER A 1 304 ? 15.584 8.880 0.444 1.00 93.75 304 SER A CA 1
ATOM 2415 C C . SER A 1 304 ? 16.727 8.513 1.398 1.00 93.75 304 SER A C 1
ATOM 2417 O O . SER A 1 304 ? 16.825 9.083 2.484 1.00 93.75 304 SER A O 1
ATOM 2419 N N . GLY A 1 305 ? 17.585 7.559 1.017 1.00 95.00 305 GLY A N 1
ATOM 2420 C CA . GLY A 1 305 ? 18.563 6.935 1.910 1.00 95.00 305 GLY A CA 1
ATOM 2421 C C . GLY A 1 305 ? 17.970 5.879 2.855 1.00 95.00 305 GLY A C 1
ATOM 2422 O O . GLY A 1 305 ? 18.716 5.281 3.632 1.00 95.00 305 GLY A O 1
ATOM 2423 N N . ASP A 1 306 ? 16.658 5.626 2.790 1.00 95.25 306 ASP A N 1
ATOM 2424 C CA . ASP A 1 306 ? 15.994 4.547 3.528 1.00 95.25 306 ASP A CA 1
ATOM 2425 C C . ASP A 1 306 ? 16.077 3.212 2.768 1.00 95.25 306 ASP A C 1
ATOM 2427 O O . ASP A 1 306 ? 16.713 3.088 1.719 1.00 95.25 306 ASP A O 1
ATOM 2431 N N . SER A 1 307 ? 15.423 2.174 3.292 1.00 96.38 307 SER A N 1
ATOM 2432 C CA . SER A 1 307 ? 15.307 0.893 2.597 1.00 96.38 307 SER A CA 1
ATOM 2433 C C . SER A 1 307 ? 14.433 1.017 1.338 1.00 96.38 307 SER A C 1
ATOM 2435 O O . SER A 1 307 ? 13.481 1.797 1.285 1.00 96.38 307 SER A O 1
ATOM 2437 N N . LYS A 1 308 ? 14.700 0.185 0.320 1.00 97.00 308 LYS A N 1
ATOM 2438 C CA . LYS A 1 308 ? 13.860 0.135 -0.893 1.00 97.00 308 LYS A CA 1
ATOM 2439 C C . LYS A 1 308 ? 12.404 -0.186 -0.584 1.00 97.00 308 LYS A C 1
ATOM 2441 O O . LYS A 1 308 ? 11.507 0.347 -1.232 1.00 97.00 308 LYS A O 1
ATOM 2446 N N . ILE A 1 309 ? 12.180 -1.080 0.382 1.00 97.31 309 ILE A N 1
ATOM 2447 C CA . ILE A 1 309 ? 10.836 -1.486 0.783 1.00 97.31 309 ILE A CA 1
ATOM 2448 C C . ILE A 1 309 ? 10.082 -0.327 1.427 1.00 97.31 309 ILE A C 1
ATOM 2450 O O . ILE A 1 309 ? 8.927 -0.111 1.077 1.00 97.31 309 ILE A O 1
ATOM 2454 N N . TYR A 1 310 ? 10.743 0.462 2.277 1.00 95.69 310 TYR A N 1
ATOM 2455 C CA . TYR A 1 310 ? 10.152 1.653 2.875 1.00 95.69 310 TYR A CA 1
ATOM 2456 C C . TYR A 1 310 ? 9.735 2.664 1.803 1.00 95.69 310 TYR A C 1
ATOM 2458 O O . TYR A 1 310 ? 8.571 3.062 1.746 1.00 95.69 310 TYR A O 1
ATOM 2466 N N . GLU A 1 311 ? 10.660 3.025 0.907 1.00 96.06 311 GLU A N 1
ATOM 2467 C CA . GLU A 1 311 ? 10.393 3.986 -0.165 1.00 96.06 311 GLU A CA 1
ATOM 2468 C C . GLU A 1 311 ? 9.261 3.503 -1.081 1.00 96.06 311 GLU A C 1
ATOM 2470 O O . GLU A 1 311 ? 8.306 4.241 -1.329 1.00 96.06 311 GLU A O 1
ATOM 2475 N N . ALA A 1 312 ? 9.296 2.237 -1.510 1.00 96.94 312 ALA A N 1
ATOM 2476 C CA . ALA A 1 312 ? 8.248 1.671 -2.348 1.00 96.94 312 ALA A CA 1
ATOM 2477 C C . ALA A 1 312 ? 6.882 1.618 -1.638 1.00 96.94 312 ALA A C 1
ATOM 2479 O O . ALA A 1 312 ? 5.875 2.015 -2.225 1.00 96.94 312 ALA A O 1
ATOM 2480 N N . LEU A 1 313 ? 6.822 1.166 -0.380 1.00 95.31 313 LEU A N 1
ATOM 2481 C CA . LEU A 1 313 ? 5.569 1.102 0.379 1.00 95.31 313 LEU A CA 1
ATOM 2482 C C . LEU A 1 313 ? 4.985 2.489 0.640 1.00 95.31 313 LEU A C 1
ATOM 2484 O O . LEU A 1 313 ? 3.766 2.645 0.566 1.00 95.31 313 LEU A O 1
ATOM 2488 N N . SER A 1 314 ? 5.826 3.491 0.906 1.00 93.56 314 SER A N 1
ATOM 2489 C CA . SER A 1 314 ? 5.374 4.869 1.113 1.00 93.56 314 SER A CA 1
ATOM 2490 C C . SER A 1 314 ? 4.590 5.402 -0.088 1.00 93.56 314 SER A C 1
ATOM 2492 O O . SER A 1 314 ? 3.565 6.060 0.092 1.00 93.56 314 SER A O 1
ATOM 2494 N N . GLU A 1 315 ? 4.998 5.032 -1.303 1.00 94.94 315 GLU A N 1
ATOM 2495 C CA . GLU A 1 315 ? 4.313 5.432 -2.526 1.00 94.94 315 GLU A CA 1
ATOM 2496 C C . GLU A 1 315 ? 3.097 4.538 -2.820 1.00 94.94 315 GLU A C 1
ATOM 2498 O O . GLU A 1 315 ? 2.022 5.036 -3.158 1.00 94.94 315 GLU A O 1
ATOM 2503 N N . LEU A 1 316 ? 3.211 3.216 -2.638 1.00 94.19 316 LEU A N 1
ATOM 2504 C CA . LEU A 1 316 ? 2.098 2.281 -2.869 1.00 94.19 316 LEU A CA 1
ATOM 2505 C C . LEU A 1 316 ? 0.909 2.529 -1.938 1.00 94.19 316 LEU A C 1
ATOM 2507 O O . LEU A 1 316 ? -0.250 2.391 -2.343 1.00 94.19 316 LEU A O 1
ATOM 2511 N N . LEU A 1 317 ? 1.191 2.904 -0.693 1.00 88.62 317 LEU A N 1
ATOM 2512 C CA . LEU A 1 317 ? 0.193 3.081 0.356 1.00 88.62 317 LEU A CA 1
ATOM 2513 C C . LEU A 1 317 ? -0.236 4.538 0.541 1.00 88.62 317 LEU A C 1
ATOM 2515 O O . LEU A 1 317 ? -1.159 4.792 1.316 1.00 88.62 317 LEU A O 1
ATOM 2519 N N . LYS A 1 318 ? 0.350 5.480 -0.209 1.00 88.12 318 LYS A N 1
ATOM 2520 C CA . LYS A 1 318 ? 0.051 6.920 -0.140 1.00 88.12 318 LYS A CA 1
ATOM 2521 C C . LYS A 1 318 ? -1.446 7.234 -0.205 1.00 88.12 318 LYS A C 1
ATOM 2523 O O . LYS A 1 318 ? -1.930 8.103 0.511 1.00 88.12 318 LYS A O 1
ATOM 2528 N N . ASN A 1 319 ? -2.189 6.469 -1.008 1.00 79.31 319 ASN A N 1
ATOM 2529 C CA . ASN A 1 319 ? -3.627 6.658 -1.225 1.00 79.31 319 ASN A CA 1
ATOM 2530 C C . ASN A 1 319 ? -4.517 5.712 -0.402 1.00 79.31 319 ASN A C 1
ATOM 2532 O O . ASN A 1 319 ? -5.738 5.803 -0.483 1.00 79.31 319 ASN A O 1
ATOM 2536 N N . LYS A 1 320 ? -3.946 4.773 0.363 1.00 72.94 320 LYS A N 1
ATOM 2537 C CA . LYS A 1 320 ? -4.726 3.763 1.105 1.00 72.94 320 LYS A CA 1
ATOM 2538 C C . LYS A 1 320 ? -5.169 4.236 2.491 1.00 72.94 320 LYS A C 1
ATOM 2540 O O . LYS A 1 320 ? -5.913 3.525 3.164 1.00 72.94 320 LYS A O 1
ATOM 2545 N N . GLY A 1 321 ? -4.766 5.441 2.895 1.00 75.38 321 GLY A N 1
ATOM 2546 C CA . GLY A 1 321 ? -5.039 5.958 4.226 1.00 75.38 321 GLY A CA 1
ATOM 2547 C C . GLY A 1 321 ? -4.373 5.112 5.312 1.00 75.38 321 GLY A C 1
ATOM 2548 O O . GLY A 1 321 ? -3.595 4.193 5.058 1.00 75.38 321 GLY A O 1
ATOM 2549 N N . VAL A 1 322 ? -4.656 5.462 6.559 1.00 84.62 322 VAL A N 1
ATOM 2550 C CA . VAL A 1 322 ? -3.950 4.901 7.711 1.00 84.62 322 VAL A CA 1
ATOM 2551 C C . VAL A 1 322 ? -4.532 3.542 8.123 1.00 84.62 322 VAL A C 1
ATOM 2553 O O . VAL A 1 322 ? -3.800 2.567 8.285 1.00 84.62 322 VAL A O 1
ATOM 2556 N N . CYS A 1 323 ? -5.859 3.484 8.233 1.00 94.50 323 CYS A N 1
ATOM 2557 C CA . CYS A 1 323 ? -6.670 2.285 8.411 1.00 94.50 323 CYS A CA 1
ATOM 2558 C C . CYS A 1 323 ? -8.047 2.527 7.782 1.00 94.50 323 CYS A C 1
ATOM 2560 O O . CYS A 1 323 ? -8.562 3.642 7.868 1.00 94.50 323 CYS A O 1
ATOM 2562 N N . GLN A 1 324 ? -8.660 1.496 7.208 1.00 93.88 324 GLN A N 1
ATOM 2563 C CA . GLN A 1 324 ? -10.003 1.552 6.626 1.00 93.88 324 GLN A CA 1
ATOM 2564 C C . GLN A 1 324 ? -10.810 0.308 7.016 1.00 93.88 324 GLN A C 1
ATOM 2566 O O . GLN A 1 324 ? -10.250 -0.782 7.085 1.00 93.88 324 GLN A O 1
ATOM 2571 N N . ASN A 1 325 ? -12.104 0.476 7.289 1.00 94.88 325 ASN A N 1
ATOM 2572 C CA . ASN A 1 325 ? -13.054 -0.591 7.631 1.00 94.88 325 ASN A CA 1
ATOM 2573 C C . ASN A 1 325 ? -14.277 -0.566 6.707 1.00 94.88 325 ASN A C 1
ATOM 2575 O O . ASN A 1 325 ? -15.419 -0.662 7.157 1.00 94.88 325 ASN A O 1
ATOM 2579 N N . ASN A 1 326 ? -14.055 -0.372 5.408 1.00 91.81 326 ASN A N 1
ATOM 2580 C CA . ASN A 1 326 ? -15.135 -0.330 4.440 1.00 91.81 326 ASN A CA 1
ATOM 2581 C C . ASN A 1 326 ? -15.883 -1.684 4.405 1.00 91.81 326 ASN A C 1
ATOM 2583 O O . ASN A 1 326 ? -15.290 -2.684 3.996 1.00 91.81 326 ASN A O 1
ATOM 2587 N N . PRO A 1 327 ? -17.179 -1.740 4.765 1.00 92.88 327 PRO A N 1
ATOM 2588 C CA . PRO A 1 327 ? -17.956 -2.979 4.766 1.00 92.88 327 PRO A CA 1
ATOM 2589 C C . PRO A 1 327 ? -18.241 -3.525 3.361 1.00 92.88 327 PRO A C 1
ATOM 2591 O O . PRO A 1 327 ? -18.710 -4.657 3.236 1.00 92.88 327 PRO A O 1
ATOM 2594 N N . THR A 1 328 ? -18.017 -2.743 2.298 1.00 92.50 328 THR A N 1
ATOM 2595 C CA . THR A 1 328 ? -18.140 -3.225 0.912 1.00 92.50 328 THR A CA 1
ATOM 2596 C C . THR A 1 328 ? -16.860 -3.877 0.403 1.00 92.50 328 THR A C 1
ATOM 2598 O O . THR A 1 328 ? -16.881 -4.520 -0.645 1.00 92.50 328 THR A O 1
ATOM 2601 N N . ASP A 1 329 ? -15.750 -3.674 1.109 1.00 91.25 329 ASP A N 1
ATOM 2602 C CA . ASP A 1 329 ? -14.471 -4.291 0.805 1.00 91.25 329 ASP A CA 1
ATOM 2603 C C . ASP A 1 329 ? -14.408 -5.663 1.482 1.00 91.25 329 ASP A C 1
ATOM 2605 O O . ASP A 1 329 ? -14.358 -5.781 2.708 1.00 91.25 329 ASP A O 1
ATOM 2609 N N . MET A 1 330 ? -14.457 -6.715 0.666 1.00 93.56 330 MET A N 1
ATOM 2610 C CA . MET A 1 330 ? -14.466 -8.095 1.148 1.00 93.56 330 MET A CA 1
ATOM 2611 C C . MET A 1 330 ? -13.180 -8.464 1.890 1.00 93.56 330 MET A C 1
ATOM 2613 O O . MET A 1 330 ? -13.220 -9.357 2.735 1.00 93.56 330 MET A O 1
ATOM 2617 N N . ASP A 1 331 ? -12.073 -7.768 1.629 1.00 94.06 331 ASP A N 1
ATOM 2618 C CA . ASP A 1 331 ? -10.791 -8.042 2.274 1.00 94.06 331 ASP A CA 1
ATOM 2619 C C . ASP A 1 331 ? -10.764 -7.590 3.741 1.00 94.06 331 ASP A C 1
ATOM 2621 O O . ASP A 1 331 ? -9.931 -8.059 4.517 1.00 94.06 331 ASP A O 1
ATOM 2625 N N . ASN A 1 332 ? -11.716 -6.749 4.159 1.00 96.00 332 ASN A N 1
ATOM 2626 C CA . ASN A 1 332 ? -11.902 -6.397 5.564 1.00 96.00 332 ASN A CA 1
ATOM 2627 C C . ASN A 1 332 ? -12.624 -7.480 6.373 1.00 96.00 332 ASN A C 1
ATOM 2629 O O . ASN A 1 332 ? -12.672 -7.364 7.595 1.00 96.00 332 ASN A O 1
ATOM 2633 N N . TYR A 1 333 ? -13.189 -8.518 5.748 1.00 96.88 333 TYR A N 1
ATOM 2634 C CA . TYR A 1 333 ? -13.900 -9.563 6.485 1.00 96.88 333 TYR A CA 1
ATOM 2635 C C . TYR A 1 333 ? -12.952 -10.662 6.960 1.00 96.88 333 TYR A C 1
ATOM 2637 O O . TYR A 1 333 ? -12.168 -11.214 6.185 1.00 96.88 333 TYR A O 1
ATOM 2645 N N . PHE A 1 334 ? -13.069 -11.043 8.232 1.00 97.25 334 PHE A N 1
ATOM 2646 C CA . PHE A 1 334 ? -12.372 -12.200 8.783 1.00 97.25 334 PHE A CA 1
ATOM 2647 C C . PHE A 1 334 ? -13.231 -12.900 9.836 1.00 97.25 334 PHE A C 1
ATOM 2649 O O . PHE A 1 334 ? -13.691 -12.258 10.773 1.00 97.25 334 PHE A O 1
ATOM 2656 N N . ASP A 1 335 ? -13.463 -14.206 9.662 1.00 95.75 335 ASP A N 1
ATOM 2657 C CA . ASP A 1 335 ? -14.409 -14.999 10.466 1.00 95.75 335 ASP A CA 1
ATOM 2658 C C . ASP A 1 335 ? -15.811 -14.339 10.562 1.00 95.75 335 ASP A C 1
ATOM 2660 O O . ASP A 1 335 ? -16.393 -14.240 11.634 1.00 95.75 335 ASP A O 1
ATOM 2664 N N . ASP A 1 336 ? -16.338 -13.867 9.420 1.00 95.81 336 ASP A N 1
ATOM 2665 C CA . ASP A 1 336 ? -17.630 -13.164 9.263 1.00 95.81 336 ASP A CA 1
ATOM 2666 C C . ASP A 1 336 ? -17.758 -11.801 9.989 1.00 95.81 336 ASP A C 1
ATOM 2668 O O . ASP A 1 336 ? -18.801 -11.151 9.902 1.00 95.81 336 ASP A O 1
ATOM 2672 N N . GLU A 1 337 ? -16.689 -11.306 10.617 1.00 96.62 337 GLU A N 1
ATOM 2673 C CA . GLU A 1 337 ? -16.619 -9.970 11.223 1.00 96.62 337 GLU A CA 1
ATOM 2674 C C . GLU A 1 337 ? -15.911 -8.960 10.310 1.00 96.62 337 GLU A C 1
ATOM 2676 O O . GLU A 1 337 ? -14.970 -9.303 9.591 1.00 96.62 337 GLU A O 1
ATOM 2681 N N . ILE A 1 338 ? -16.334 -7.692 10.367 1.00 96.44 338 ILE A N 1
ATOM 2682 C CA . ILE A 1 338 ? -15.688 -6.587 9.642 1.00 96.44 338 ILE A CA 1
ATOM 2683 C C . ILE A 1 338 ? -14.553 -6.025 10.502 1.00 96.44 338 ILE A C 1
ATOM 2685 O O . ILE A 1 338 ? -14.787 -5.410 11.544 1.00 96.44 338 ILE A O 1
ATOM 2689 N N . GLY A 1 339 ? -13.324 -6.216 10.037 1.00 96.81 339 GLY A N 1
ATOM 2690 C CA . GLY A 1 339 ? -12.106 -5.661 10.610 1.00 96.81 339 GLY A CA 1
ATOM 2691 C C . GLY A 1 339 ? -11.632 -4.383 9.918 1.00 96.81 339 GLY A C 1
ATOM 2692 O O . GLY A 1 339 ? -12.374 -3.720 9.193 1.00 96.81 339 GLY A O 1
ATOM 2693 N N . TYR A 1 340 ? -10.362 -4.043 10.146 1.00 97.19 340 TYR A N 1
ATOM 2694 C CA . TYR A 1 340 ? -9.705 -2.906 9.502 1.00 97.19 340 TYR A CA 1
ATOM 2695 C C . TYR A 1 340 ? -8.485 -3.370 8.718 1.00 97.19 340 TYR A C 1
ATOM 2697 O O . TYR A 1 340 ? -7.629 -4.075 9.256 1.00 97.19 340 TYR A O 1
ATOM 2705 N N . THR A 1 341 ? -8.356 -2.879 7.492 1.00 96.56 341 THR A N 1
ATOM 2706 C CA . THR A 1 341 ? -7.102 -2.927 6.748 1.00 96.56 341 THR A CA 1
ATOM 2707 C C . THR A 1 341 ? -6.277 -1.695 7.092 1.00 96.56 341 THR A C 1
ATOM 2709 O O . THR A 1 341 ? -6.709 -0.573 6.830 1.00 96.56 341 THR A O 1
ATOM 2712 N N . CYS A 1 342 ? -5.089 -1.883 7.665 1.00 96.31 342 CYS A N 1
ATOM 2713 C CA . CYS A 1 342 ? -4.173 -0.794 8.018 1.00 96.31 342 CYS A CA 1
ATOM 2714 C C . CYS A 1 342 ? -2.892 -0.908 7.202 1.00 96.31 342 CYS A C 1
ATOM 2716 O O . CYS A 1 342 ? -2.264 -1.965 7.208 1.00 96.31 342 CYS A O 1
ATOM 2718 N N . LEU A 1 343 ? -2.504 0.162 6.497 1.00 94.06 343 LEU A N 1
ATOM 2719 C CA . LEU A 1 343 ? -1.328 0.170 5.611 1.00 94.06 343 LEU A CA 1
ATOM 2720 C C . LEU A 1 343 ? -1.299 -1.031 4.641 1.00 94.06 343 LEU A C 1
ATOM 2722 O O . LEU A 1 343 ? -0.275 -1.677 4.444 1.00 94.06 343 LEU A O 1
ATOM 2726 N N . GLY A 1 344 ? -2.462 -1.382 4.084 1.00 93.44 344 GLY A N 1
ATOM 2727 C CA . GLY A 1 344 ? -2.611 -2.522 3.173 1.00 93.44 344 GLY A CA 1
ATOM 2728 C C . GLY A 1 344 ? -2.556 -3.907 3.833 1.00 93.44 344 GLY A C 1
ATOM 2729 O O . GLY A 1 344 ? -2.682 -4.906 3.133 1.00 93.44 344 GLY A O 1
ATOM 2730 N N . VAL A 1 345 ? -2.383 -4.015 5.154 1.00 96.81 345 VAL A N 1
ATOM 2731 C CA . VAL A 1 345 ? -2.471 -5.299 5.867 1.00 96.81 345 VAL A CA 1
ATOM 2732 C C . VAL A 1 345 ? -3.923 -5.579 6.218 1.00 96.81 345 VAL A C 1
ATOM 2734 O O . VAL A 1 345 ? -4.497 -4.885 7.053 1.00 96.81 345 VAL A O 1
ATOM 2737 N N . THR A 1 346 ? -4.513 -6.592 5.587 1.00 97.06 346 THR A N 1
ATOM 2738 C CA . THR A 1 346 ? -5.892 -7.021 5.853 1.00 97.06 346 THR A CA 1
ATOM 2739 C C . THR A 1 346 ? -5.993 -7.762 7.193 1.00 97.06 346 THR A C 1
ATOM 2741 O O . THR A 1 346 ? -4.989 -8.315 7.663 1.00 97.06 346 THR A O 1
ATOM 2744 N N . PRO A 1 347 ? -7.183 -7.840 7.818 1.00 98.12 347 PRO A N 1
ATOM 2745 C CA . PRO A 1 347 ? -7.377 -8.580 9.065 1.00 98.12 347 PRO A CA 1
ATOM 2746 C C . PRO A 1 347 ? -6.882 -10.030 9.017 1.00 98.12 347 PRO A C 1
ATOM 2748 O O . PRO A 1 347 ? -6.170 -10.477 9.920 1.00 98.12 347 PRO A O 1
ATOM 2751 N N . SER A 1 348 ? -7.200 -10.749 7.937 1.00 97.75 348 SER A N 1
ATOM 2752 C CA . SER A 1 348 ? -6.788 -12.142 7.751 1.00 97.75 348 SER A CA 1
ATOM 2753 C C . SER A 1 348 ? -5.268 -12.276 7.618 1.00 97.75 348 SER A C 1
ATOM 2755 O O . SER A 1 348 ? -4.662 -13.113 8.293 1.00 97.75 348 SER A O 1
ATOM 2757 N N . LEU A 1 349 ? -4.634 -11.413 6.813 1.00 97.31 349 LEU A N 1
ATOM 2758 C CA . LEU A 1 349 ? -3.186 -11.408 6.608 1.00 97.31 349 LEU A CA 1
ATOM 2759 C C . LEU A 1 349 ? -2.441 -11.089 7.904 1.00 97.31 349 LEU A C 1
ATOM 2761 O O . LEU A 1 349 ? -1.512 -11.810 8.274 1.00 97.31 349 LEU A O 1
ATOM 2765 N N . GLY A 1 350 ? -2.848 -10.029 8.603 1.00 97.75 350 GLY A N 1
ATOM 2766 C CA . GLY A 1 350 ? -2.191 -9.600 9.831 1.00 97.75 350 GLY A CA 1
ATOM 2767 C C . GLY A 1 350 ? -2.330 -10.622 10.954 1.00 97.75 350 GLY A C 1
ATOM 2768 O O . GLY A 1 350 ? -1.344 -10.933 11.619 1.00 97.75 350 GLY A O 1
ATOM 2769 N N . TYR A 1 351 ? -3.513 -11.223 11.125 1.00 98.00 351 TYR A N 1
ATOM 2770 C CA . TYR A 1 351 ? -3.713 -12.244 12.153 1.00 98.00 351 TYR A CA 1
ATOM 2771 C C . TYR A 1 351 ? -2.960 -13.549 11.856 1.00 98.00 351 TYR A C 1
ATOM 2773 O O . TYR A 1 351 ? -2.423 -14.169 12.779 1.00 98.00 351 TYR A O 1
ATOM 2781 N N . ALA A 1 352 ? -2.882 -13.968 10.587 1.00 97.81 352 ALA A N 1
ATOM 2782 C CA . ALA A 1 352 ? -2.096 -15.136 10.179 1.00 97.81 352 ALA A CA 1
ATOM 2783 C C . ALA A 1 352 ? -0.592 -14.958 10.458 1.00 97.81 352 ALA A C 1
ATOM 2785 O O . ALA A 1 352 ? 0.106 -15.930 10.733 1.00 97.81 352 ALA A O 1
ATOM 2786 N N . ASN A 1 353 ? -0.118 -13.712 10.440 1.00 98.25 353 ASN A N 1
ATOM 2787 C CA . ASN A 1 353 ? 1.285 -13.327 10.588 1.00 98.25 353 ASN A CA 1
ATOM 2788 C C . ASN A 1 353 ? 1.620 -12.715 11.959 1.00 98.25 353 ASN A C 1
ATOM 2790 O O . ASN A 1 353 ? 2.728 -12.209 12.168 1.00 98.25 353 ASN A O 1
ATOM 2794 N N . ARG A 1 354 ? 0.675 -12.755 12.907 1.00 98.12 354 ARG A N 1
ATOM 2795 C CA . ARG A 1 354 ? 0.779 -12.023 14.174 1.00 98.12 354 ARG A CA 1
ATOM 2796 C C . ARG A 1 354 ? 1.958 -12.445 15.044 1.00 98.12 354 ARG A C 1
ATOM 2798 O O . ARG A 1 354 ? 2.603 -11.588 15.621 1.00 98.12 354 ARG A O 1
ATOM 2805 N N . GLU A 1 355 ? 2.277 -13.735 15.089 1.00 97.75 355 GLU A N 1
ATOM 2806 C CA . GLU A 1 355 ? 3.361 -14.255 15.936 1.00 97.75 355 GLU A CA 1
ATOM 2807 C C . GLU A 1 355 ? 4.748 -13.927 15.363 1.00 97.75 355 GLU A C 1
ATOM 2809 O O . GLU A 1 355 ? 5.730 -13.861 16.093 1.00 97.75 355 GLU A O 1
ATOM 2814 N N . THR A 1 356 ? 4.844 -13.731 14.044 1.00 98.12 356 THR A N 1
ATOM 2815 C CA . THR A 1 356 ? 6.124 -13.534 13.349 1.00 98.12 356 THR A CA 1
ATOM 2816 C C . THR A 1 356 ? 6.471 -12.059 13.200 1.00 98.12 356 THR A C 1
ATOM 2818 O O . THR A 1 356 ? 7.601 -11.665 13.481 1.00 98.12 356 THR A O 1
ATOM 2821 N N . TYR A 1 357 ? 5.511 -11.243 12.764 1.00 98.25 357 TYR A N 1
ATOM 2822 C CA . TYR A 1 357 ? 5.757 -9.835 12.440 1.00 98.25 357 TYR A CA 1
ATOM 2823 C C . TYR A 1 357 ? 5.159 -8.891 13.483 1.00 98.25 357 TYR A C 1
ATOM 2825 O O . TYR A 1 357 ? 5.757 -7.868 13.799 1.00 98.25 357 TYR A O 1
ATOM 2833 N N . PHE A 1 358 ? 4.028 -9.257 14.090 1.00 98.12 358 PHE A N 1
ATOM 2834 C CA . PHE A 1 358 ? 3.293 -8.400 15.028 1.00 98.12 358 PHE A CA 1
ATOM 2835 C C . PHE A 1 358 ? 3.336 -8.925 16.471 1.00 98.12 358 PHE A C 1
ATOM 2837 O O . PHE A 1 358 ? 2.410 -8.686 17.247 1.00 98.12 358 PHE A O 1
ATOM 2844 N N . ALA A 1 359 ? 4.411 -9.632 16.845 1.00 98.25 359 ALA A N 1
ATOM 2845 C CA . ALA A 1 359 ? 4.525 -10.319 18.135 1.00 98.25 359 ALA A CA 1
ATOM 2846 C C . ALA A 1 359 ? 4.334 -9.366 19.328 1.00 98.25 359 ALA A C 1
ATOM 2848 O O . ALA A 1 359 ? 3.747 -9.737 20.341 1.00 98.25 359 ALA A O 1
ATOM 2849 N N . TYR A 1 360 ? 4.751 -8.101 19.173 1.00 98.44 360 TYR A N 1
ATOM 2850 C CA . TYR A 1 360 ? 4.587 -7.049 20.181 1.00 98.44 360 TYR A CA 1
ATOM 2851 C C . TYR A 1 360 ? 3.120 -6.772 20.560 1.00 98.44 360 TYR A C 1
ATOM 2853 O O . TYR A 1 360 ? 2.863 -6.193 21.612 1.00 98.44 360 TYR A O 1
ATOM 2861 N N . ALA A 1 361 ? 2.166 -7.143 19.701 1.00 98.19 361 ALA A N 1
ATOM 2862 C CA . ALA A 1 361 ? 0.746 -6.876 19.886 1.00 98.19 361 ALA A CA 1
ATOM 2863 C C . ALA A 1 361 ? -0.054 -8.105 20.341 1.00 98.19 361 ALA A C 1
ATOM 2865 O O . ALA A 1 361 ? -1.180 -7.936 20.801 1.00 98.19 361 ALA A O 1
ATOM 2866 N N . VAL A 1 362 ? 0.492 -9.324 20.238 1.00 97.81 362 VAL A N 1
ATOM 2867 C CA . VAL A 1 362 ? -0.254 -10.578 20.473 1.00 97.81 362 VAL A CA 1
ATOM 2868 C C . VAL A 1 362 ? -0.859 -10.641 21.878 1.00 97.81 362 VAL A C 1
ATOM 2870 O O . VAL A 1 362 ? -2.034 -10.976 22.025 1.00 97.81 362 VAL A O 1
ATOM 2873 N N . GLU A 1 363 ? -0.107 -10.244 22.906 1.00 97.62 363 GLU A N 1
ATOM 2874 C CA . GLU A 1 363 ? -0.594 -10.301 24.290 1.00 97.62 363 GLU A CA 1
ATOM 2875 C C . GLU A 1 363 ? -1.623 -9.220 24.642 1.00 97.62 363 GLU A C 1
ATOM 2877 O O . GLU A 1 363 ? -2.468 -9.431 25.515 1.00 97.62 363 GLU A O 1
ATOM 2882 N N . THR A 1 364 ? -1.585 -8.083 23.951 1.00 98.06 364 THR A N 1
ATOM 2883 C CA . THR A 1 364 ? -2.450 -6.930 24.240 1.00 98.06 364 THR A CA 1
ATOM 2884 C C . THR A 1 364 ? -3.723 -6.947 23.391 1.00 98.06 364 THR A C 1
ATOM 2886 O O . THR A 1 364 ? -4.803 -6.590 23.859 1.00 98.06 364 THR A O 1
ATOM 2889 N N . CYS A 1 365 ? -3.626 -7.386 22.137 1.00 97.50 365 CYS A N 1
ATOM 2890 C CA . CYS A 1 365 ? -4.689 -7.287 21.143 1.00 97.50 365 CYS A CA 1
ATOM 2891 C C . CYS A 1 365 ? -5.537 -8.560 21.064 1.00 97.50 365 CYS A C 1
ATOM 2893 O O . CYS A 1 365 ? -5.513 -9.281 20.068 1.00 97.50 365 CYS A O 1
ATOM 2895 N N . LYS A 1 366 ? -6.314 -8.820 22.123 1.00 94.56 366 LYS A N 1
ATOM 2896 C CA . LYS A 1 366 ? -7.130 -10.041 22.279 1.00 94.56 366 LYS A CA 1
ATOM 2897 C C . LYS A 1 366 ? -8.592 -9.904 21.809 1.00 94.56 366 LYS A C 1
ATOM 2899 O O . LYS A 1 366 ? -9.324 -10.889 21.829 1.00 94.56 366 LYS A O 1
ATOM 2904 N N . TYR A 1 367 ? -9.017 -8.716 21.368 1.00 85.25 367 TYR A N 1
ATOM 2905 C CA . TYR A 1 367 ? -10.420 -8.344 21.090 1.00 85.25 367 TYR A CA 1
ATOM 2906 C C . TYR A 1 367 ? -11.008 -8.890 19.771 1.00 85.25 367 TYR A C 1
ATOM 2908 O O . TYR A 1 367 ? -11.639 -8.160 19.016 1.00 85.25 367 TYR A O 1
ATOM 2916 N N . GLY A 1 368 ? -10.822 -10.177 19.488 1.00 91.75 368 GLY A N 1
ATOM 2917 C CA . GLY A 1 368 ? -11.312 -10.796 18.255 1.00 91.75 368 GLY A CA 1
ATOM 2918 C C . GLY A 1 368 ? -10.330 -10.650 17.094 1.00 91.75 368 GLY A C 1
ATOM 2919 O O . GLY A 1 368 ? -9.535 -9.710 17.005 1.00 91.75 368 GLY A O 1
ATOM 2920 N N . LYS A 1 369 ? -10.335 -11.645 16.204 1.00 97.12 369 LYS A N 1
ATOM 2921 C CA . LYS A 1 369 ? -9.285 -11.776 15.190 1.00 97.12 369 LYS A CA 1
ATOM 2922 C C . LYS A 1 369 ? -9.370 -10.692 14.115 1.00 97.12 369 LYS A C 1
ATOM 2924 O O . LYS A 1 369 ? -8.330 -10.226 13.654 1.00 97.12 369 LYS A O 1
ATOM 2929 N N . ALA A 1 370 ? -10.583 -10.264 13.754 1.00 97.44 370 ALA A N 1
ATOM 2930 C CA . ALA A 1 370 ? -10.812 -9.232 12.745 1.00 97.44 370 ALA A CA 1
ATOM 2931 C C . ALA A 1 370 ? -10.241 -7.857 13.152 1.00 97.44 370 ALA A C 1
ATOM 2933 O O . ALA A 1 370 ? -9.804 -7.076 12.306 1.00 97.44 370 ALA A O 1
ATOM 2934 N N . TYR A 1 371 ? -10.165 -7.574 14.455 1.00 97.31 371 TYR A N 1
ATOM 2935 C CA . TYR A 1 371 ? -9.694 -6.289 14.985 1.00 97.31 371 TYR A CA 1
ATOM 2936 C C . TYR A 1 371 ? -8.203 -6.261 15.334 1.00 97.31 371 TYR A C 1
ATOM 2938 O O . TYR A 1 371 ? -7.676 -5.194 15.661 1.00 97.31 371 TYR A O 1
ATOM 2946 N N . PHE A 1 372 ? -7.504 -7.399 15.250 1.00 98.00 372 PHE A N 1
ATOM 2947 C CA . PHE A 1 372 ? -6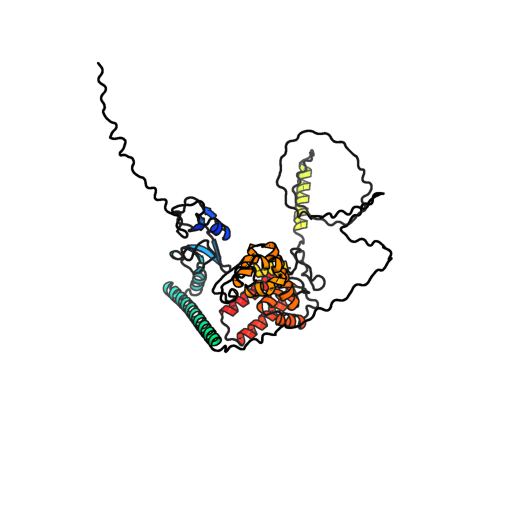.099 -7.509 15.650 1.00 98.00 372 PHE A CA 1
ATOM 2948 C C . PHE A 1 372 ? -5.212 -6.461 14.966 1.00 98.00 372 PHE A C 1
ATOM 2950 O O . PHE A 1 372 ? -4.452 -5.768 15.637 1.00 98.00 372 PHE A O 1
ATOM 2957 N N . VAL A 1 373 ? -5.353 -6.303 13.647 1.00 98.00 373 VAL A N 1
ATOM 2958 C CA . VAL A 1 373 ? -4.552 -5.362 12.849 1.00 98.00 373 VAL A CA 1
ATOM 2959 C C . VAL A 1 373 ? -4.745 -3.920 13.313 1.00 98.00 373 VAL A C 1
ATOM 2961 O O . VAL A 1 373 ? -3.768 -3.209 13.543 1.00 98.00 373 VAL A O 1
ATOM 2964 N N . HIS A 1 374 ? -5.998 -3.504 13.519 1.00 97.62 374 HIS A N 1
ATOM 2965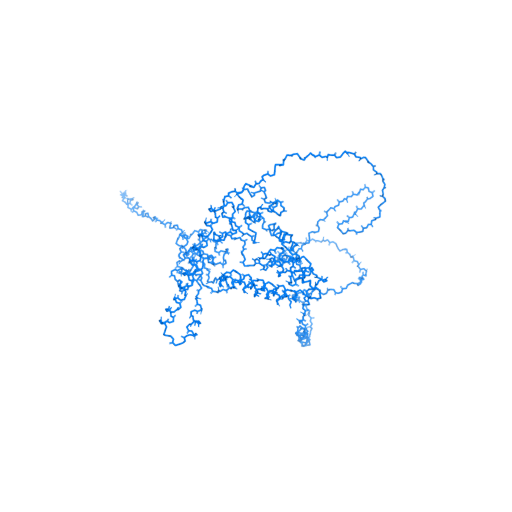 C CA . HIS A 1 374 ? -6.307 -2.166 14.017 1.00 97.62 374 HIS A CA 1
ATOM 2966 C C . HIS A 1 374 ? -5.712 -1.930 15.405 1.00 97.62 374 HIS A C 1
ATOM 2968 O O . HIS A 1 374 ? -5.102 -0.890 15.653 1.00 97.62 374 HIS A O 1
ATOM 2974 N N . CYS A 1 375 ? -5.864 -2.908 16.302 1.00 98.06 375 CYS A N 1
ATOM 2975 C CA . CYS A 1 375 ? -5.315 -2.829 17.648 1.00 98.06 375 CYS A CA 1
ATOM 2976 C C . CYS A 1 375 ? -3.784 -2.737 17.625 1.00 98.06 375 CYS A C 1
ATOM 2978 O O . CYS A 1 375 ? -3.226 -1.851 18.269 1.00 98.06 375 CYS A O 1
ATOM 2980 N N . ALA A 1 376 ? -3.102 -3.579 16.842 1.00 98.12 376 ALA A N 1
ATOM 2981 C CA . ALA A 1 376 ? -1.647 -3.564 16.715 1.00 98.12 376 ALA A CA 1
ATOM 2982 C C . ALA A 1 376 ? -1.141 -2.209 16.195 1.00 98.12 376 ALA A C 1
ATOM 2984 O O . ALA A 1 376 ? -0.179 -1.655 16.736 1.00 98.12 376 ALA A O 1
ATOM 2985 N N . TYR A 1 377 ? -1.832 -1.649 15.198 1.00 97.19 377 TYR A N 1
ATOM 2986 C CA . TYR A 1 377 ? -1.548 -0.323 14.659 1.00 97.19 377 TYR A CA 1
ATOM 2987 C C . TYR A 1 377 ? -1.710 0.784 15.717 1.00 97.19 377 TYR A C 1
ATOM 2989 O O . TYR A 1 377 ? -0.835 1.638 15.865 1.00 97.19 377 TYR A O 1
ATOM 2997 N N . LYS A 1 378 ? -2.810 0.769 16.484 1.00 96.75 378 LYS A N 1
ATOM 2998 C CA . LYS A 1 378 ? -3.083 1.763 17.539 1.00 96.75 378 LYS A CA 1
ATOM 2999 C C . LYS A 1 378 ? -2.148 1.632 18.742 1.00 96.75 378 LYS A C 1
ATOM 3001 O O . LYS A 1 378 ? -1.811 2.648 19.341 1.00 96.75 378 LYS A O 1
ATOM 3006 N N . LEU A 1 379 ? -1.739 0.411 19.084 1.00 97.44 379 LEU A N 1
ATOM 3007 C CA . LEU A 1 379 ? -0.875 0.123 20.227 1.00 97.44 379 LEU A CA 1
ATOM 3008 C C . LEU A 1 379 ? 0.514 0.746 20.060 1.00 97.44 379 LEU A C 1
ATOM 3010 O O . LEU A 1 379 ? 1.029 1.369 20.984 1.00 97.44 379 LEU A O 1
ATOM 3014 N N . ASN A 1 380 ? 1.129 0.570 18.888 1.00 97.62 380 ASN A N 1
ATOM 3015 C CA . ASN A 1 380 ? 2.409 1.186 18.563 1.00 97.62 380 ASN A CA 1
ATOM 3016 C C . ASN A 1 380 ? 2.561 1.310 17.042 1.00 97.62 380 ASN A C 1
ATOM 3018 O O . ASN A 1 380 ? 2.897 0.344 16.357 1.00 97.62 380 ASN A O 1
ATOM 3022 N N . LYS A 1 381 ? 2.332 2.523 16.530 1.00 95.44 381 LYS A N 1
ATOM 3023 C CA . LYS A 1 381 ? 2.370 2.830 15.096 1.00 95.44 381 LYS A CA 1
ATOM 3024 C C . LYS A 1 381 ? 3.736 2.557 14.459 1.00 95.44 381 LYS A C 1
ATOM 3026 O O . LYS A 1 381 ? 3.786 2.048 13.347 1.00 95.44 381 LYS A O 1
ATOM 3031 N N . GLU A 1 382 ? 4.826 2.900 15.142 1.00 94.94 382 GLU A N 1
ATOM 3032 C CA . GLU A 1 382 ? 6.188 2.727 14.621 1.00 94.94 382 GLU A CA 1
ATOM 3033 C C . GLU A 1 382 ? 6.540 1.240 14.499 1.00 94.94 382 GLU A C 1
ATOM 3035 O O . GLU A 1 382 ? 6.947 0.786 13.432 1.00 94.94 382 GLU A O 1
ATOM 3040 N N . ASN A 1 383 ? 6.275 0.452 15.548 1.00 97.25 383 ASN A N 1
ATOM 3041 C CA . ASN A 1 383 ? 6.461 -1.000 15.495 1.00 97.25 383 ASN A CA 1
ATOM 3042 C C . ASN A 1 383 ? 5.569 -1.654 14.437 1.00 97.25 383 ASN A C 1
ATOM 3044 O O . ASN A 1 383 ? 6.004 -2.602 13.787 1.00 97.25 383 ASN A O 1
ATOM 3048 N N . PHE A 1 384 ? 4.343 -1.153 14.249 1.00 96.81 384 PHE A N 1
ATOM 3049 C CA . PHE A 1 384 ? 3.460 -1.647 13.200 1.00 96.81 384 PHE A CA 1
ATOM 3050 C C . PHE A 1 384 ? 4.059 -1.403 11.813 1.00 96.81 384 PHE A C 1
ATOM 3052 O O . PHE A 1 384 ? 4.150 -2.343 11.036 1.00 96.81 384 PHE A O 1
ATOM 3059 N N . ILE A 1 385 ? 4.510 -0.179 11.513 1.00 94.06 385 ILE A N 1
ATOM 3060 C CA . ILE A 1 385 ? 5.132 0.167 10.222 1.00 94.06 385 ILE A CA 1
ATOM 3061 C C . ILE A 1 385 ? 6.352 -0.724 9.951 1.00 94.06 385 ILE A C 1
ATOM 3063 O O . ILE A 1 385 ? 6.401 -1.373 8.908 1.00 94.06 385 ILE A O 1
ATOM 3067 N N . ASN A 1 386 ? 7.256 -0.863 10.925 1.00 95.88 386 ASN A N 1
ATOM 3068 C CA . ASN A 1 386 ? 8.431 -1.733 10.802 1.00 95.88 386 ASN A CA 1
ATOM 3069 C C . ASN A 1 386 ? 8.040 -3.204 10.551 1.00 95.88 386 ASN A C 1
ATOM 3071 O O . ASN A 1 386 ? 8.678 -3.911 9.769 1.00 95.88 386 ASN A O 1
ATOM 3075 N N . ALA A 1 387 ? 6.976 -3.682 11.205 1.00 97.62 387 ALA A N 1
ATOM 3076 C CA . ALA A 1 387 ? 6.440 -5.023 10.987 1.00 97.62 387 ALA A CA 1
ATOM 3077 C C . ALA A 1 387 ? 5.830 -5.190 9.587 1.00 97.62 387 ALA A C 1
ATOM 3079 O O . ALA A 1 387 ? 6.030 -6.234 8.966 1.00 97.62 387 ALA A O 1
ATOM 3080 N N . VAL A 1 388 ? 5.124 -4.173 9.076 1.00 96.50 388 VAL A N 1
ATOM 3081 C CA . VAL A 1 388 ? 4.585 -4.154 7.708 1.00 96.50 388 VAL A CA 1
ATOM 3082 C C . VAL A 1 388 ? 5.716 -4.182 6.686 1.00 96.50 388 VAL A C 1
ATOM 3084 O O . VAL A 1 388 ? 5.674 -5.012 5.784 1.00 96.50 388 VAL A O 1
ATOM 3087 N N . GLU A 1 389 ? 6.750 -3.355 6.839 1.00 96.38 389 GLU A N 1
ATOM 3088 C CA . GLU A 1 389 ? 7.921 -3.379 5.953 1.00 96.38 389 GLU A CA 1
ATOM 3089 C C . GLU A 1 389 ? 8.537 -4.772 5.878 1.00 96.38 389 GLU A C 1
ATOM 3091 O O . GLU A 1 389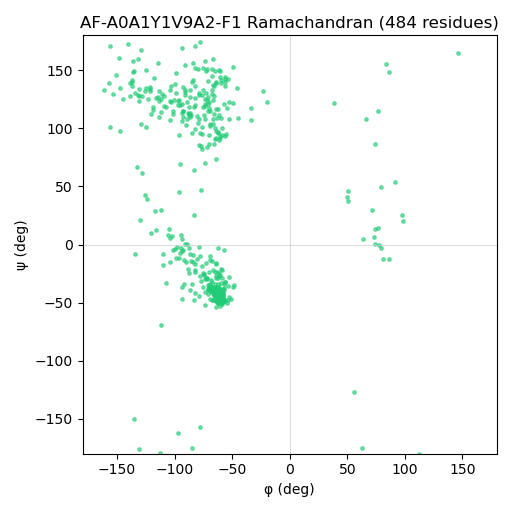 ? 8.706 -5.312 4.788 1.00 96.38 389 GLU A O 1
ATOM 3096 N N . LYS A 1 390 ? 8.791 -5.396 7.032 1.00 97.75 390 LYS A N 1
ATOM 3097 C CA . LYS A 1 390 ? 9.371 -6.739 7.087 1.00 97.75 390 LYS A CA 1
ATOM 3098 C C . LYS A 1 390 ? 8.446 -7.800 6.478 1.00 97.75 390 LYS A C 1
ATOM 3100 O O . LYS A 1 390 ? 8.912 -8.684 5.763 1.00 97.75 390 LYS A O 1
ATOM 3105 N N . LEU A 1 391 ? 7.137 -7.712 6.732 1.00 97.81 391 LEU A N 1
ATOM 3106 C CA . LEU A 1 391 ? 6.133 -8.604 6.145 1.00 97.81 391 LEU A CA 1
ATOM 3107 C C . LEU A 1 391 ? 6.144 -8.510 4.614 1.00 97.81 391 LEU A C 1
ATOM 3109 O O . LEU A 1 391 ? 6.187 -9.537 3.940 1.00 97.81 391 LEU A O 1
ATOM 3113 N N . TYR A 1 392 ? 6.099 -7.295 4.065 1.00 97.69 392 TYR A N 1
ATOM 3114 C CA . TYR A 1 392 ? 6.081 -7.084 2.620 1.00 97.69 392 TYR A CA 1
ATOM 3115 C C . TYR A 1 392 ? 7.424 -7.424 1.972 1.00 97.69 392 TYR A C 1
ATOM 3117 O O . TYR A 1 392 ? 7.434 -8.016 0.894 1.00 97.69 392 TYR A O 1
ATOM 3125 N N . ASP A 1 393 ? 8.547 -7.134 2.627 1.00 97.38 393 ASP A N 1
ATOM 3126 C CA . ASP A 1 393 ? 9.863 -7.518 2.123 1.00 97.38 393 ASP A CA 1
ATOM 3127 C C . ASP A 1 393 ? 9.997 -9.044 2.033 1.00 97.38 393 ASP A C 1
ATOM 3129 O O . ASP A 1 393 ? 10.304 -9.588 0.977 1.00 97.38 393 ASP A O 1
ATOM 3133 N N . GLU A 1 394 ? 9.671 -9.778 3.097 1.00 97.31 394 GLU A N 1
ATOM 3134 C CA . GLU A 1 394 ? 9.878 -11.228 3.131 1.00 97.31 394 GLU A CA 1
ATOM 3135 C C . GLU A 1 394 ? 8.799 -12.011 2.364 1.00 97.31 394 GLU A C 1
ATOM 3137 O O . GLU A 1 394 ? 9.111 -12.947 1.620 1.00 97.31 394 GLU A O 1
ATOM 3142 N N . GLN A 1 395 ? 7.518 -11.663 2.535 1.00 97.25 395 GLN A N 1
ATOM 3143 C CA . GLN A 1 395 ? 6.404 -12.444 1.979 1.00 97.25 395 GLN A CA 1
ATOM 3144 C C . GLN A 1 395 ? 6.035 -12.046 0.551 1.00 97.25 395 GLN A C 1
ATOM 3146 O O . GLN A 1 395 ? 5.490 -12.879 -0.177 1.00 97.25 395 GLN A O 1
ATOM 3151 N N . TYR A 1 396 ? 6.338 -10.812 0.147 1.00 97.44 396 TYR A N 1
ATOM 3152 C CA . TYR A 1 396 ? 6.008 -10.304 -1.180 1.00 97.44 396 TYR A CA 1
ATOM 3153 C C . TYR A 1 396 ? 7.289 -10.091 -1.988 1.00 97.44 396 TYR A C 1
ATOM 3155 O O . TYR A 1 396 ? 7.554 -10.879 -2.894 1.00 97.44 396 TYR A O 1
ATOM 3163 N N . ALA A 1 397 ? 8.128 -9.111 -1.649 1.00 97.88 397 ALA A N 1
ATOM 3164 C CA . ALA A 1 397 ? 9.301 -8.768 -2.457 1.00 97.88 397 ALA A CA 1
ATOM 3165 C C . ALA A 1 397 ? 10.268 -9.957 -2.632 1.00 97.88 397 ALA A C 1
ATOM 3167 O O . ALA A 1 397 ? 10.620 -10.309 -3.759 1.00 97.88 397 ALA A O 1
ATOM 3168 N N . GLY A 1 398 ? 10.643 -10.623 -1.538 1.00 97.94 398 GLY A N 1
ATOM 3169 C CA . GLY A 1 398 ? 11.563 -11.759 -1.524 1.00 97.94 398 GLY A CA 1
ATOM 3170 C C . GLY A 1 398 ? 11.019 -12.959 -2.285 1.00 97.94 398 GLY A C 1
ATOM 3171 O O . GLY A 1 398 ? 11.646 -13.445 -3.227 1.00 97.94 398 GLY A O 1
ATOM 3172 N N . LYS A 1 399 ? 9.803 -13.401 -1.946 1.00 97.81 399 LYS A N 1
ATOM 3173 C CA . LYS A 1 399 ? 9.140 -14.513 -2.652 1.00 97.81 399 LYS A CA 1
ATOM 3174 C C . LYS A 1 399 ? 8.809 -14.203 -4.110 1.00 97.81 399 LYS A C 1
ATOM 3176 O O . LYS A 1 399 ? 8.633 -15.139 -4.886 1.00 97.81 399 LYS A O 1
ATOM 3181 N N . GLY A 1 400 ? 8.683 -12.923 -4.449 1.00 98.06 400 GLY A N 1
ATOM 3182 C CA . GLY A 1 400 ? 8.367 -12.404 -5.774 1.00 98.06 400 GLY A CA 1
ATOM 3183 C C . GLY A 1 400 ? 9.576 -12.133 -6.666 1.00 98.06 400 GLY A C 1
ATOM 3184 O O . GLY A 1 400 ? 9.382 -11.672 -7.789 1.00 98.06 400 GLY A O 1
ATOM 3185 N N . GLY A 1 401 ? 10.797 -12.389 -6.176 1.00 98.06 401 GLY A N 1
ATOM 3186 C CA . GLY A 1 401 ? 12.044 -12.195 -6.918 1.00 98.06 401 GLY A CA 1
ATOM 3187 C C . GLY A 1 401 ? 12.507 -10.738 -7.024 1.00 98.06 401 GLY A C 1
ATOM 3188 O O . GLY A 1 401 ? 13.388 -10.440 -7.826 1.00 98.06 401 GLY A O 1
ATOM 3189 N N . CYS A 1 402 ? 11.942 -9.825 -6.230 1.00 98.44 402 CYS A N 1
ATOM 3190 C CA . CYS A 1 402 ? 12.211 -8.390 -6.326 1.00 98.44 402 CYS A CA 1
ATOM 3191 C C . CYS A 1 402 ? 13.491 -7.946 -5.603 1.00 98.44 402 CYS A C 1
ATOM 3193 O O . CYS A 1 402 ? 14.018 -6.883 -5.921 1.00 98.44 402 CYS A O 1
ATOM 3195 N N . SER A 1 403 ? 13.999 -8.713 -4.629 1.00 97.25 403 SER A N 1
ATOM 3196 C CA . SER A 1 403 ? 15.020 -8.245 -3.669 1.00 97.25 403 SER A CA 1
ATOM 3197 C C . SER A 1 403 ? 16.279 -7.655 -4.312 1.00 97.25 403 SER A C 1
ATOM 3199 O O . SER A 1 403 ? 16.813 -6.663 -3.816 1.00 97.25 403 SER A O 1
ATOM 3201 N N . ASN A 1 404 ? 16.713 -8.199 -5.450 1.00 97.56 404 ASN A N 1
ATOM 3202 C CA . ASN A 1 404 ? 17.935 -7.772 -6.141 1.00 97.56 404 ASN A CA 1
ATOM 3203 C C . ASN A 1 404 ? 17.693 -6.709 -7.223 1.00 97.56 404 ASN A C 1
ATOM 3205 O O . ASN A 1 404 ? 18.621 -6.340 -7.937 1.00 97.56 404 ASN A O 1
ATOM 3209 N N . LEU A 1 405 ? 16.460 -6.218 -7.374 1.00 98.38 405 LEU A N 1
ATOM 3210 C CA . LEU A 1 405 ? 16.154 -5.191 -8.363 1.00 98.38 405 LEU A CA 1
ATOM 3211 C C . LEU A 1 405 ? 16.503 -3.793 -7.829 1.00 98.38 405 LEU A C 1
ATOM 3213 O O . LEU A 1 405 ? 16.192 -3.500 -6.669 1.00 98.38 405 LEU A O 1
ATOM 3217 N N . PRO A 1 406 ? 17.126 -2.925 -8.642 1.00 98.12 406 PRO A N 1
ATOM 3218 C CA . PRO A 1 406 ? 17.279 -1.509 -8.326 1.00 98.12 406 PRO A CA 1
ATOM 3219 C C . PRO A 1 406 ? 15.934 -0.779 -8.314 1.00 98.12 406 PRO A C 1
ATOM 3221 O O . PRO A 1 406 ? 14.971 -1.220 -8.941 1.00 98.12 406 PRO A O 1
ATOM 3224 N N . GLN A 1 407 ? 15.871 0.377 -7.661 1.00 98.12 407 GLN A N 1
ATOM 3225 C CA . GLN A 1 407 ? 14.786 1.324 -7.914 1.00 98.12 407 GLN A CA 1
ATOM 3226 C C . GLN A 1 407 ? 14.954 2.002 -9.289 1.00 98.12 407 GLN A C 1
ATOM 3228 O O . GLN A 1 407 ? 16.087 2.145 -9.750 1.00 98.12 407 GLN A O 1
ATOM 3233 N N . PRO A 1 408 ? 13.864 2.415 -9.963 1.00 98.06 408 PRO A N 1
ATOM 3234 C CA . PRO A 1 408 ? 12.453 2.217 -9.599 1.00 98.06 408 PRO A CA 1
ATOM 3235 C C . PRO A 1 408 ? 11.885 0.814 -9.916 1.00 98.06 408 PRO A C 1
ATOM 3237 O O . PRO A 1 408 ? 10.729 0.536 -9.600 1.00 98.06 408 PRO A O 1
ATOM 3240 N N . ALA A 1 409 ? 12.650 -0.103 -10.524 1.00 98.56 409 ALA A N 1
ATOM 3241 C CA . ALA A 1 409 ? 12.148 -1.441 -10.871 1.00 98.56 409 ALA A CA 1
ATOM 3242 C C . ALA A 1 409 ? 11.667 -2.257 -9.657 1.00 98.56 409 ALA A C 1
ATOM 3244 O O . ALA A 1 409 ? 10.712 -3.027 -9.781 1.00 98.56 409 ALA A O 1
ATOM 3245 N N . PHE A 1 410 ? 12.291 -2.085 -8.489 1.00 98.56 410 PHE A N 1
ATOM 3246 C CA . PHE A 1 410 ? 11.858 -2.708 -7.239 1.00 98.56 410 PHE A CA 1
ATOM 3247 C C . PHE A 1 410 ? 10.411 -2.336 -6.884 1.00 98.56 410 PHE A C 1
ATOM 3249 O O . PHE A 1 410 ? 9.613 -3.234 -6.621 1.00 98.56 410 PHE A O 1
ATOM 3256 N N . TYR A 1 411 ? 10.052 -1.047 -6.932 1.00 98.31 411 TYR A N 1
ATOM 3257 C CA . TYR A 1 411 ? 8.679 -0.580 -6.702 1.00 98.31 411 TYR A CA 1
ATOM 3258 C C . TYR A 1 411 ? 7.682 -1.252 -7.650 1.00 98.31 411 TYR A C 1
ATOM 3260 O O . TYR A 1 411 ? 6.664 -1.785 -7.206 1.00 98.31 411 TYR A O 1
ATOM 3268 N N . ILE A 1 412 ? 8.004 -1.291 -8.948 1.00 98.38 412 ILE A N 1
ATOM 3269 C CA . ILE A 1 412 ? 7.143 -1.921 -9.956 1.00 98.38 412 ILE A CA 1
ATOM 3270 C C . ILE A 1 412 ? 6.966 -3.400 -9.640 1.00 98.38 412 ILE A C 1
ATOM 3272 O O . ILE A 1 412 ? 5.843 -3.891 -9.602 1.00 98.38 412 ILE A O 1
ATOM 3276 N N . CYS A 1 413 ? 8.061 -4.103 -9.362 1.00 98.62 413 CYS A N 1
ATOM 3277 C CA . CYS A 1 413 ? 8.031 -5.508 -8.987 1.00 98.62 413 CYS A CA 1
ATOM 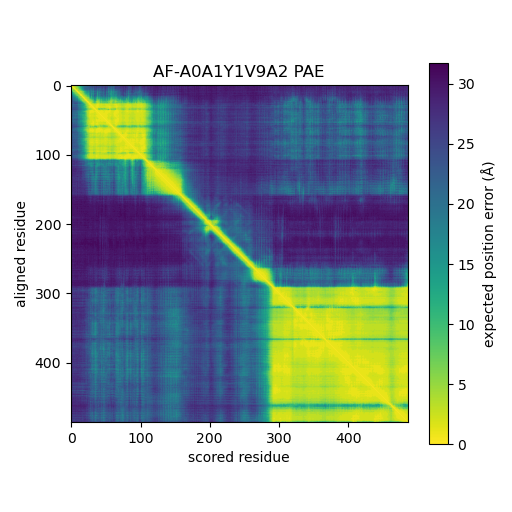3278 C C . CYS A 1 413 ? 7.171 -5.763 -7.745 1.00 98.62 413 CYS A C 1
ATOM 3280 O O . CYS A 1 413 ? 6.317 -6.644 -7.765 1.00 98.62 413 CYS A O 1
ATOM 3282 N N . LEU A 1 414 ? 7.335 -4.971 -6.685 1.00 98.25 414 LEU A N 1
ATOM 3283 C CA . LEU A 1 414 ? 6.544 -5.110 -5.467 1.00 98.25 414 LEU A CA 1
ATOM 3284 C C . LEU A 1 414 ? 5.047 -4.927 -5.742 1.00 98.25 414 LEU A C 1
ATOM 3286 O O . LEU A 1 414 ? 4.239 -5.753 -5.317 1.00 98.25 414 LEU A O 1
ATOM 3290 N N . ASP A 1 415 ? 4.678 -3.900 -6.510 1.00 97.44 415 ASP A N 1
ATOM 3291 C CA . ASP A 1 415 ? 3.287 -3.664 -6.897 1.00 97.44 415 ASP A CA 1
ATOM 3292 C C . ASP A 1 415 ? 2.712 -4.823 -7.725 1.00 97.44 415 ASP A C 1
ATOM 3294 O O . ASP A 1 415 ? 1.559 -5.226 -7.548 1.00 97.44 415 ASP A O 1
ATOM 3298 N N . LEU A 1 416 ? 3.529 -5.407 -8.608 1.00 97.19 416 LEU A N 1
ATOM 3299 C CA . LEU A 1 416 ? 3.169 -6.610 -9.348 1.00 97.19 416 LEU A CA 1
ATOM 3300 C C . LEU A 1 416 ? 2.936 -7.796 -8.423 1.00 97.19 416 LEU A C 1
ATOM 3302 O O . LEU A 1 416 ? 1.952 -8.501 -8.609 1.00 97.19 416 LEU A O 1
ATOM 3306 N N . VAL A 1 417 ? 3.798 -8.022 -7.436 1.00 97.25 417 VAL A N 1
ATOM 3307 C CA . VAL A 1 417 ? 3.630 -9.127 -6.488 1.00 97.25 417 VAL A CA 1
ATOM 3308 C C . VAL A 1 417 ? 2.345 -8.972 -5.680 1.00 97.25 417 VAL A C 1
ATOM 3310 O O . VAL A 1 417 ? 1.645 -9.960 -5.462 1.00 97.25 417 VAL A O 1
ATOM 3313 N N . ILE A 1 418 ? 2.010 -7.749 -5.272 1.00 95.06 418 ILE A N 1
ATOM 3314 C CA . ILE A 1 418 ? 0.786 -7.458 -4.518 1.00 95.06 418 ILE A CA 1
ATOM 3315 C C . ILE A 1 418 ? -0.461 -7.764 -5.360 1.00 95.06 418 ILE A C 1
ATOM 3317 O O . ILE A 1 418 ? -1.378 -8.415 -4.868 1.00 95.06 418 ILE A O 1
ATOM 3321 N N . HIS A 1 419 ? -0.484 -7.356 -6.632 1.00 93.12 419 HIS A N 1
ATOM 3322 C CA . HIS A 1 419 ? -1.663 -7.518 -7.494 1.00 93.12 419 HIS A CA 1
ATOM 3323 C C . HIS A 1 419 ? -1.763 -8.890 -8.180 1.00 93.12 419 HIS A C 1
ATOM 3325 O O . HIS A 1 419 ? -2.859 -9.398 -8.405 1.00 93.12 419 HIS A O 1
ATOM 3331 N N . HIS A 1 420 ? -0.632 -9.494 -8.548 1.00 94.50 420 HIS A N 1
ATOM 3332 C CA . HIS A 1 420 ? -0.571 -10.726 -9.350 1.00 94.50 420 HIS A CA 1
ATOM 3333 C C . HIS A 1 420 ? -0.091 -11.952 -8.580 1.00 94.50 420 HIS A C 1
ATOM 3335 O O . HIS A 1 420 ? -0.114 -13.058 -9.127 1.00 94.50 420 HIS A O 1
ATOM 3341 N N . GLY A 1 421 ? 0.365 -11.762 -7.346 1.00 96.00 421 GLY A N 1
ATOM 3342 C CA . GLY A 1 421 ? 0.947 -12.794 -6.506 1.00 96.00 421 GLY A CA 1
ATOM 3343 C C . GLY A 1 421 ? 2.446 -13.038 -6.768 1.00 96.00 421 GLY A C 1
ATOM 3344 O O . GLY A 1 421 ? 2.940 -12.826 -7.884 1.00 96.00 421 GLY A O 1
ATOM 3345 N N . PRO A 1 422 ? 3.184 -13.562 -5.766 1.00 97.25 422 PRO A N 1
ATOM 3346 C CA . PRO A 1 422 ? 4.629 -13.791 -5.869 1.00 97.25 422 PRO A CA 1
ATOM 3347 C C . PRO A 1 422 ? 5.029 -14.743 -6.997 1.00 97.25 422 PRO A C 1
ATOM 3349 O O . PRO A 1 422 ? 5.992 -14.484 -7.711 1.00 97.25 422 PRO A O 1
ATOM 3352 N N . ALA A 1 423 ? 4.266 -15.820 -7.209 1.00 97.31 423 ALA A N 1
ATOM 3353 C CA . ALA A 1 423 ? 4.603 -16.848 -8.196 1.00 97.31 423 ALA A CA 1
ATOM 3354 C C . ALA A 1 423 ? 4.696 -16.289 -9.625 1.00 97.31 423 ALA A C 1
ATOM 3356 O O . ALA A 1 423 ? 5.616 -16.626 -10.371 1.00 97.31 423 ALA A O 1
ATOM 3357 N N . TRP A 1 424 ? 3.759 -15.413 -10.000 1.00 96.94 424 TRP A N 1
ATOM 3358 C CA . TRP A 1 424 ? 3.771 -14.810 -11.326 1.00 96.94 424 TRP A CA 1
ATOM 3359 C C . TRP A 1 424 ? 4.940 -13.837 -11.491 1.00 96.94 424 TRP A C 1
ATOM 3361 O O . TRP A 1 424 ? 5.657 -13.928 -12.485 1.00 96.94 424 TRP A O 1
ATOM 3371 N N . SER A 1 425 ? 5.159 -12.957 -10.509 1.00 97.69 425 SER A N 1
ATOM 3372 C CA . SER A 1 425 ? 6.275 -12.004 -10.534 1.00 97.69 425 SER A CA 1
ATOM 3373 C C . SER A 1 425 ? 7.624 -12.717 -10.642 1.00 97.69 425 SER A C 1
ATOM 3375 O O . SER A 1 425 ? 8.412 -12.416 -11.536 1.00 97.69 425 SER A O 1
ATOM 3377 N N . THR A 1 426 ? 7.846 -13.749 -9.822 1.00 98.06 426 THR A N 1
ATOM 3378 C CA . THR A 1 426 ? 9.075 -14.553 -9.849 1.00 98.06 426 THR A CA 1
ATOM 3379 C C . THR A 1 426 ? 9.311 -15.184 -11.214 1.00 98.06 426 THR A C 1
ATOM 3381 O O . THR A 1 426 ? 10.431 -15.152 -11.721 1.00 98.06 426 THR A O 1
ATOM 3384 N N . ASN A 1 427 ? 8.266 -15.725 -11.847 1.00 98.19 427 ASN A N 1
ATOM 3385 C CA . ASN A 1 427 ? 8.383 -16.288 -13.190 1.00 98.19 427 ASN A CA 1
ATOM 3386 C C . ASN A 1 427 ? 8.733 -15.216 -14.237 1.00 98.19 427 ASN A C 1
ATOM 3388 O O . ASN A 1 427 ? 9.564 -15.457 -15.110 1.00 98.19 427 ASN A O 1
ATOM 3392 N N . ILE A 1 428 ? 8.134 -14.027 -14.145 1.00 98.06 428 ILE A N 1
ATOM 3393 C CA . ILE A 1 428 ? 8.413 -12.920 -15.067 1.00 98.06 428 ILE A CA 1
ATOM 3394 C C . ILE A 1 428 ? 9.861 -12.452 -14.949 1.00 98.06 428 ILE A C 1
ATOM 3396 O O . ILE A 1 428 ? 10.534 -12.345 -15.972 1.00 98.06 428 ILE A O 1
ATOM 3400 N N . ILE A 1 429 ? 10.356 -12.244 -13.729 1.00 98.12 429 ILE A N 1
ATOM 3401 C CA . ILE A 1 429 ? 11.734 -11.801 -13.478 1.00 98.12 429 ILE A CA 1
ATOM 3402 C C . ILE A 1 429 ? 12.734 -12.865 -13.921 1.00 98.12 429 ILE A C 1
ATOM 3404 O O . ILE A 1 429 ? 13.718 -12.549 -14.584 1.00 98.12 429 ILE A O 1
ATOM 3408 N N . LYS A 1 430 ? 12.467 -14.138 -13.607 1.00 98.00 430 LYS A N 1
ATOM 3409 C CA . LYS A 1 430 ? 13.326 -15.257 -14.012 1.00 98.00 430 LYS A CA 1
ATOM 3410 C C . LYS A 1 430 ? 13.466 -15.352 -15.534 1.00 98.00 430 LYS A C 1
ATOM 3412 O O . LYS A 1 430 ? 14.564 -15.599 -16.021 1.00 98.00 430 LYS A O 1
ATOM 3417 N N . ASN A 1 431 ? 12.372 -15.162 -16.272 1.00 98.19 431 ASN A N 1
ATOM 3418 C CA . ASN A 1 431 ? 12.363 -15.278 -17.734 1.00 98.19 431 ASN A CA 1
ATOM 3419 C C . ASN A 1 431 ? 12.820 -14.000 -18.449 1.00 98.19 431 ASN A C 1
ATOM 3421 O O . ASN A 1 431 ? 13.106 -14.040 -19.640 1.00 98.19 431 ASN A O 1
ATOM 3425 N N . ASN A 1 432 ? 12.880 -12.875 -17.740 1.00 97.94 432 ASN A N 1
ATOM 3426 C CA . ASN A 1 432 ? 13.308 -11.588 -18.273 1.00 97.94 432 ASN A CA 1
ATOM 3427 C C . ASN A 1 432 ? 14.317 -10.975 -17.298 1.00 97.94 432 ASN A C 1
ATOM 3429 O O . ASN A 1 432 ? 13.974 -10.001 -16.637 1.00 97.94 432 ASN A O 1
ATOM 3433 N N . PRO A 1 433 ? 15.518 -11.546 -17.118 1.00 98.06 433 PRO A N 1
ATOM 3434 C CA . PRO A 1 433 ? 16.483 -11.009 -16.165 1.00 98.06 433 PRO A CA 1
ATOM 3435 C C . PRO A 1 433 ? 16.877 -9.571 -16.533 1.00 98.06 433 PRO A C 1
ATOM 3437 O O . PRO A 1 433 ? 16.918 -9.215 -17.709 1.00 98.06 433 PRO A O 1
ATOM 3440 N N . ILE A 1 434 ? 17.204 -8.751 -15.529 1.00 98.06 434 ILE A N 1
ATOM 3441 C CA . ILE A 1 434 ? 17.540 -7.329 -15.725 1.00 98.06 434 ILE A CA 1
ATOM 3442 C C . ILE A 1 434 ? 18.707 -7.099 -16.703 1.00 98.06 434 ILE A C 1
ATOM 3444 O O . ILE A 1 434 ? 18.708 -6.125 -17.451 1.00 98.06 434 ILE A O 1
ATOM 3448 N N . GLY A 1 435 ? 19.692 -8.000 -16.735 1.00 96.69 435 GLY A N 1
ATOM 3449 C CA . GLY A 1 435 ? 20.863 -7.861 -17.602 1.00 96.69 435 GLY A CA 1
ATOM 3450 C C . GLY A 1 435 ? 21.586 -6.528 -17.376 1.00 96.69 435 GLY A C 1
ATOM 3451 O O . GLY A 1 435 ? 21.910 -6.186 -16.238 1.00 96.69 435 GLY A O 1
ATOM 3452 N N . ASN A 1 436 ? 21.808 -5.787 -18.466 1.00 97.12 436 ASN A N 1
ATOM 3453 C CA . ASN A 1 436 ? 22.483 -4.484 -18.463 1.00 97.12 436 ASN A CA 1
ATOM 3454 C C . ASN A 1 436 ? 21.525 -3.290 -18.303 1.00 97.12 436 ASN A C 1
ATOM 3456 O O . ASN A 1 436 ? 21.988 -2.153 -18.319 1.00 97.12 436 ASN A O 1
ATOM 3460 N N . MET A 1 437 ? 20.214 -3.527 -18.177 1.00 97.88 437 MET A N 1
ATOM 3461 C CA . MET A 1 437 ? 19.244 -2.448 -17.992 1.00 97.88 437 MET A CA 1
ATOM 3462 C C . MET A 1 437 ? 19.437 -1.770 -16.633 1.00 97.88 437 MET A C 1
ATOM 3464 O O . MET A 1 437 ? 19.731 -2.419 -15.623 1.00 97.88 437 MET A O 1
ATOM 3468 N N . ASN A 1 438 ? 19.210 -0.462 -16.589 1.00 97.56 438 ASN A N 1
ATOM 3469 C CA . ASN A 1 438 ? 19.022 0.240 -15.324 1.00 97.56 438 ASN A CA 1
ATOM 3470 C C . ASN A 1 438 ? 17.597 0.009 -14.771 1.00 97.56 438 ASN A C 1
ATOM 3472 O O . ASN A 1 438 ? 16.734 -0.605 -15.404 1.00 97.56 438 ASN A O 1
ATOM 3476 N N . GLY A 1 439 ? 17.331 0.497 -13.562 1.00 97.62 439 GLY A N 1
ATOM 3477 C CA . GLY A 1 439 ? 16.051 0.325 -12.883 1.00 97.62 439 GLY A CA 1
ATOM 3478 C C . GLY A 1 439 ? 14.876 0.996 -13.590 1.00 97.62 439 GLY A C 1
ATOM 3479 O O . GLY A 1 439 ? 13.753 0.513 -13.470 1.00 97.62 439 GLY A O 1
ATOM 3480 N N . LYS A 1 440 ? 15.107 2.063 -14.360 1.00 97.75 440 LYS A N 1
ATOM 3481 C CA . LYS A 1 440 ? 14.066 2.747 -15.139 1.00 97.75 440 LYS A CA 1
ATOM 3482 C C . LYS A 1 440 ? 13.665 1.922 -16.354 1.00 97.75 440 LYS A C 1
ATOM 3484 O O . LYS A 1 440 ? 12.491 1.596 -16.514 1.00 97.75 440 LYS A O 1
ATOM 3489 N N . GLU A 1 441 ? 14.638 1.496 -17.151 1.00 98.00 441 GLU A N 1
ATOM 3490 C CA . GLU A 1 441 ? 14.425 0.629 -18.318 1.00 98.00 441 GLU A CA 1
ATOM 3491 C C . GLU A 1 441 ? 13.751 -0.689 -17.921 1.00 98.00 441 GLU A C 1
ATOM 3493 O O . GLU A 1 441 ? 12.752 -1.101 -18.519 1.00 98.00 441 GLU A O 1
ATOM 3498 N N . TYR A 1 442 ? 14.245 -1.324 -16.856 1.00 98.50 442 TYR A N 1
ATOM 3499 C CA . TYR A 1 442 ? 13.674 -2.575 -16.379 1.00 98.50 442 TYR A CA 1
ATOM 3500 C C . TYR A 1 442 ? 12.287 -2.384 -15.751 1.00 98.50 442 TYR A C 1
ATOM 3502 O O . TYR A 1 442 ? 11.394 -3.206 -15.964 1.00 98.50 442 TYR A O 1
ATOM 3510 N N . GLY A 1 443 ? 12.056 -1.272 -15.044 1.00 98.25 443 GLY A N 1
ATOM 3511 C CA . GLY A 1 443 ? 10.733 -0.893 -14.544 1.00 98.25 443 GLY A CA 1
ATOM 3512 C C . GLY A 1 443 ? 9.705 -0.759 -15.671 1.00 98.25 443 GLY A C 1
ATOM 3513 O O . GLY A 1 443 ? 8.602 -1.302 -15.568 1.00 98.25 443 GLY A O 1
ATOM 3514 N N . TYR A 1 444 ? 10.085 -0.128 -16.787 1.00 98.19 444 TYR A N 1
ATOM 3515 C CA . TYR A 1 444 ? 9.247 -0.033 -17.982 1.00 98.19 444 TYR A CA 1
ATOM 3516 C C . TYR A 1 444 ? 8.931 -1.396 -18.599 1.00 98.19 444 TYR A C 1
ATOM 3518 O O . TYR A 1 444 ? 7.774 -1.663 -18.943 1.00 98.19 444 TYR A O 1
ATOM 3526 N N . LEU A 1 445 ? 9.926 -2.282 -18.700 1.00 98.19 445 LEU A N 1
ATOM 3527 C CA . LEU A 1 445 ? 9.720 -3.651 -19.172 1.00 98.19 445 LEU A CA 1
ATOM 3528 C C . LEU A 1 445 ? 8.715 -4.404 -18.287 1.00 98.19 445 LEU A C 1
ATOM 3530 O O . LEU A 1 445 ? 7.751 -4.974 -18.802 1.00 98.19 445 LEU A O 1
ATOM 3534 N N . LEU A 1 446 ? 8.889 -4.370 -16.962 1.00 98.31 446 LEU A N 1
ATOM 3535 C CA . LEU A 1 446 ? 7.966 -5.012 -16.021 1.00 98.31 446 LEU A CA 1
ATOM 3536 C C . LEU A 1 446 ? 6.542 -4.451 -16.149 1.00 98.31 446 LEU A C 1
ATOM 3538 O O . LEU A 1 446 ? 5.569 -5.213 -16.158 1.00 98.31 446 LEU A O 1
ATOM 3542 N N . ASN A 1 447 ? 6.402 -3.131 -16.308 1.00 97.19 447 ASN A N 1
ATOM 3543 C CA . ASN A 1 447 ? 5.097 -2.497 -16.467 1.00 97.19 447 ASN A CA 1
ATOM 3544 C C . ASN A 1 447 ? 4.415 -2.899 -17.791 1.00 97.19 447 ASN A C 1
ATOM 3546 O O . ASN A 1 447 ? 3.215 -3.187 -17.815 1.00 97.19 447 ASN A O 1
ATOM 3550 N N . LYS A 1 448 ? 5.186 -3.019 -18.882 1.00 97.06 448 LYS A N 1
ATOM 3551 C CA . LYS A 1 448 ? 4.714 -3.556 -20.170 1.00 97.06 448 LYS A CA 1
ATOM 3552 C C . LYS A 1 448 ? 4.246 -5.012 -20.050 1.00 97.06 448 LYS A C 1
ATOM 3554 O O . LYS A 1 448 ? 3.153 -5.337 -20.508 1.00 97.06 448 LYS A O 1
ATOM 3559 N N . LEU A 1 449 ? 5.013 -5.883 -19.395 1.00 96.94 449 LEU A N 1
ATOM 3560 C CA . LEU A 1 449 ? 4.629 -7.291 -19.211 1.00 96.94 449 LEU A CA 1
ATOM 3561 C C . LEU A 1 449 ? 3.369 -7.434 -18.342 1.00 96.94 449 LEU A C 1
ATOM 3563 O O . LEU A 1 449 ? 2.505 -8.271 -18.612 1.00 96.94 449 LEU A O 1
ATOM 3567 N N . SER A 1 450 ? 3.216 -6.573 -17.331 1.00 95.81 450 SER A N 1
ATOM 3568 C CA . SER A 1 450 ? 1.976 -6.461 -16.556 1.00 95.81 450 SER A CA 1
ATOM 3569 C C . SER A 1 450 ? 0.785 -6.119 -17.442 1.00 95.81 450 SER A C 1
ATOM 3571 O O . SER A 1 450 ? -0.252 -6.777 -17.366 1.00 95.81 450 SER A O 1
ATOM 3573 N N . ARG A 1 451 ? 0.950 -5.125 -18.322 1.00 94.06 451 ARG A N 1
ATOM 3574 C CA . ARG A 1 451 ? -0.079 -4.703 -19.273 1.00 94.06 451 ARG A CA 1
ATOM 3575 C C . ARG A 1 451 ? -0.557 -5.832 -20.165 1.00 94.06 451 ARG A C 1
ATOM 3577 O O . ARG A 1 451 ? -1.759 -6.044 -20.297 1.00 94.06 451 ARG A O 1
ATOM 3584 N N . GLU A 1 452 ? 0.377 -6.568 -20.747 1.00 93.81 452 GLU A N 1
ATOM 3585 C CA . GLU A 1 452 ? 0.056 -7.696 -21.617 1.00 93.81 452 GLU A CA 1
ATOM 3586 C C . GLU A 1 452 ? -0.707 -8.795 -20.867 1.00 93.81 452 GLU A C 1
ATOM 3588 O O . GLU A 1 452 ? -1.643 -9.376 -21.418 1.00 93.81 452 GLU A O 1
ATOM 3593 N N . LYS A 1 453 ? -0.366 -9.054 -19.596 1.00 93.25 453 LYS A N 1
ATOM 3594 C CA . LYS A 1 453 ? -1.123 -9.996 -18.763 1.00 93.25 453 LYS A CA 1
ATOM 3595 C C . LYS A 1 453 ? -2.559 -9.539 -18.533 1.00 93.25 453 LYS A C 1
ATOM 3597 O O . LYS A 1 453 ? -3.468 -10.342 -18.726 1.00 93.25 453 LYS A O 1
ATOM 3602 N N . TYR A 1 454 ? -2.770 -8.289 -18.129 1.00 90.12 454 TYR A N 1
ATOM 3603 C CA . TYR A 1 454 ? -4.124 -7.781 -17.895 1.00 90.12 454 TYR A CA 1
ATOM 3604 C C . TYR A 1 454 ? -4.964 -7.799 -19.166 1.00 90.12 454 TYR A C 1
ATOM 3606 O O . TYR A 1 454 ? -6.116 -8.214 -19.120 1.00 90.12 454 TYR A O 1
ATOM 3614 N N . PHE A 1 455 ? -4.373 -7.449 -20.308 1.00 88.50 455 PHE A N 1
ATOM 3615 C CA . PHE A 1 455 ? -5.053 -7.548 -21.594 1.00 88.50 455 PHE A CA 1
ATOM 3616 C C . PHE A 1 455 ? -5.492 -8.989 -21.902 1.00 88.50 455 PHE A C 1
ATOM 3618 O O . PHE A 1 455 ? -6.638 -9.216 -22.276 1.00 88.50 455 PHE A O 1
ATOM 3625 N N . LYS A 1 456 ? -4.624 -9.982 -21.663 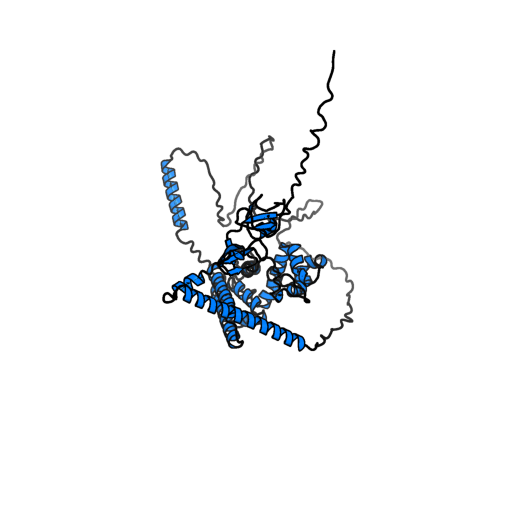1.00 90.06 456 LYS A N 1
ATOM 3626 C CA . LYS A 1 456 ? -4.971 -11.406 -21.828 1.00 90.06 456 LYS A CA 1
ATOM 3627 C C . LYS A 1 456 ? -6.062 -11.865 -20.857 1.00 90.06 456 LYS A C 1
ATOM 3629 O O . LYS A 1 456 ? -6.969 -12.577 -21.270 1.00 90.06 456 LYS A O 1
ATOM 3634 N N . MET A 1 457 ? -6.001 -11.450 -19.590 1.00 87.38 457 MET A N 1
ATOM 3635 C CA . MET A 1 457 ? -7.044 -11.758 -18.601 1.00 87.38 457 MET A CA 1
ATOM 3636 C C . MET A 1 457 ? -8.387 -11.133 -18.992 1.00 87.38 457 MET A C 1
ATOM 3638 O O . MET A 1 457 ? -9.420 -11.787 -18.867 1.00 87.38 457 MET A O 1
ATOM 3642 N N . GLY A 1 458 ? -8.357 -9.906 -19.517 1.00 86.00 458 GLY A N 1
ATOM 3643 C CA . GLY A 1 458 ? -9.540 -9.177 -19.959 1.00 86.00 458 GLY A CA 1
ATOM 3644 C C . GLY A 1 458 ? -10.200 -9.742 -21.219 1.00 86.00 458 GLY A C 1
ATOM 3645 O O . GLY A 1 458 ? -11.388 -9.544 -21.418 1.00 86.00 458 GLY A O 1
ATOM 3646 N N . GLN A 1 459 ? -9.461 -10.470 -22.060 1.00 85.31 459 GLN A N 1
ATOM 3647 C CA . GLN A 1 459 ? -10.044 -11.199 -23.195 1.00 85.31 459 GLN A CA 1
ATOM 3648 C C . GLN A 1 459 ? -10.732 -12.505 -22.782 1.00 85.31 459 GLN A C 1
ATOM 3650 O O . GLN A 1 459 ? -11.602 -12.995 -23.496 1.00 85.31 459 GLN A O 1
ATOM 3655 N N . GLN A 1 460 ? -10.302 -13.112 -21.673 1.00 85.19 460 GLN A N 1
ATOM 3656 C CA . GLN A 1 460 ? -10.776 -14.431 -21.236 1.00 85.19 460 GLN A CA 1
ATOM 3657 C C . GLN A 1 460 ? -11.973 -14.354 -20.295 1.00 85.19 460 GLN A C 1
ATOM 3659 O O . GLN A 1 460 ? -12.820 -15.244 -20.273 1.00 85.19 460 GLN A O 1
ATOM 3664 N N . LEU A 1 461 ? -12.000 -13.317 -19.473 1.00 73.00 461 LEU A N 1
ATOM 3665 C CA . LEU A 1 461 ? -13.078 -13.016 -18.551 1.00 73.00 461 LEU A CA 1
ATOM 3666 C C . LEU A 1 461 ? -13.859 -11.884 -19.203 1.00 73.00 461 LEU A C 1
ATOM 3668 O O . LEU A 1 461 ? -13.222 -10.987 -19.728 1.00 73.00 461 LEU A O 1
ATOM 3672 N N . ASP A 1 462 ? -15.188 -11.924 -19.204 1.00 73.69 462 ASP A N 1
ATOM 3673 C CA . ASP A 1 462 ? -16.055 -10.856 -19.730 1.00 73.69 462 ASP A CA 1
ATOM 3674 C C . ASP A 1 462 ? -15.862 -9.581 -18.876 1.00 73.69 462 ASP A C 1
ATOM 3676 O O . ASP A 1 462 ? -16.603 -9.293 -17.933 1.00 73.69 462 ASP A O 1
ATOM 3680 N N . TYR A 1 463 ? -14.714 -8.934 -19.080 1.00 72.38 463 TYR A N 1
ATOM 3681 C CA . TYR A 1 463 ? -14.068 -8.043 -18.129 1.00 72.38 463 TYR A CA 1
ATOM 3682 C C . TYR A 1 463 ? -14.777 -6.703 -18.183 1.00 72.38 463 TYR A C 1
ATOM 3684 O O . TYR A 1 463 ? -14.998 -6.135 -19.253 1.00 72.38 463 TYR A O 1
ATOM 3692 N N . ASN A 1 464 ? -15.174 -6.197 -17.021 1.00 73.81 464 ASN A N 1
ATOM 3693 C CA . ASN A 1 464 ? -15.958 -4.979 -16.960 1.00 73.81 464 ASN A CA 1
ATO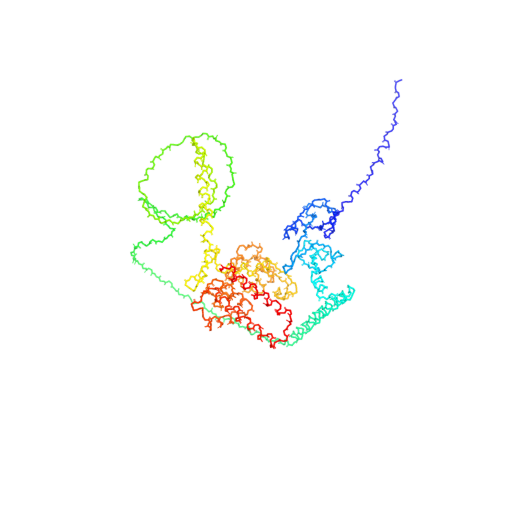M 3694 C C . ASN A 1 464 ? -15.073 -3.778 -17.337 1.00 73.81 464 ASN A C 1
ATOM 3696 O O . ASN A 1 464 ? -13.926 -3.686 -16.902 1.00 73.81 464 ASN A O 1
ATOM 3700 N N . ALA A 1 465 ? -15.620 -2.814 -18.081 1.00 71.88 465 ALA A N 1
ATOM 3701 C CA . ALA A 1 465 ? -14.940 -1.566 -18.435 1.00 71.88 465 ALA A CA 1
ATOM 3702 C C . ALA A 1 465 ? -14.367 -0.814 -17.211 1.00 71.88 465 ALA A C 1
ATOM 3704 O O . ALA A 1 465 ? -13.355 -0.122 -17.322 1.00 71.88 465 ALA A O 1
ATOM 3705 N N . ASN A 1 466 ? -14.976 -0.975 -16.028 1.00 75.88 466 ASN A N 1
ATOM 3706 C CA . ASN A 1 466 ? -14.457 -0.396 -14.782 1.00 75.88 466 ASN A CA 1
ATOM 3707 C C . ASN A 1 466 ? -13.080 -0.964 -14.394 1.00 75.88 466 ASN A C 1
ATOM 3709 O O . ASN A 1 466 ? -12.204 -0.211 -13.970 1.00 75.88 466 ASN A O 1
ATOM 3713 N N . ASP A 1 467 ? -12.862 -2.265 -14.585 1.00 78.00 467 ASP A N 1
ATOM 3714 C CA . ASP A 1 467 ? -11.606 -2.916 -14.211 1.00 78.00 467 ASP A CA 1
ATOM 3715 C C . ASP A 1 467 ? -10.464 -2.498 -15.164 1.00 78.00 467 ASP A C 1
ATOM 3717 O O . ASP A 1 467 ? -9.298 -2.414 -14.771 1.00 78.00 467 ASP A O 1
ATOM 3721 N N . GLU A 1 468 ? -10.791 -2.176 -16.423 1.00 82.25 468 GLU A N 1
ATOM 3722 C CA . GLU A 1 468 ? -9.839 -1.602 -17.381 1.00 82.25 468 GLU A CA 1
ATOM 3723 C C . GLU A 1 468 ? -9.395 -0.191 -16.960 1.00 82.25 468 GLU A C 1
ATOM 3725 O O . GLU A 1 468 ? -8.214 0.147 -17.081 1.00 82.25 468 GLU A O 1
ATOM 3730 N N . TYR A 1 469 ? -10.318 0.631 -16.447 1.00 86.25 469 TYR A N 1
ATOM 3731 C CA . TYR A 1 469 ? -10.009 1.982 -15.975 1.00 86.25 469 TYR A CA 1
ATOM 3732 C C . TYR A 1 469 ? -9.058 1.963 -14.772 1.00 86.25 469 TYR A C 1
ATOM 3734 O O . TYR A 1 469 ? -8.031 2.648 -14.788 1.00 86.25 469 TYR A O 1
ATOM 3742 N N . GLU A 1 470 ? -9.350 1.138 -13.763 1.00 86.50 470 GLU A N 1
ATOM 3743 C CA . GLU A 1 470 ? -8.489 0.995 -12.582 1.00 86.50 470 GLU A CA 1
ATOM 3744 C C . GLU A 1 470 ? -7.086 0.520 -12.965 1.00 86.50 470 GLU A C 1
ATOM 3746 O O . GLU A 1 470 ? -6.077 1.070 -12.515 1.00 86.50 470 GLU A O 1
ATOM 3751 N N . TRP A 1 471 ? -7.005 -0.458 -13.867 1.00 88.75 471 TRP A N 1
ATOM 3752 C CA . TRP A 1 471 ? -5.727 -0.959 -14.339 1.00 88.75 471 TRP A CA 1
ATOM 3753 C C . TRP A 1 471 ? -4.935 0.098 -15.131 1.00 88.75 471 TRP A C 1
ATOM 3755 O O . TRP A 1 471 ? -3.737 0.275 -14.887 1.00 88.75 471 TRP A O 1
ATOM 3765 N N . LYS A 1 472 ? -5.579 0.862 -16.026 1.00 90.00 472 LYS A N 1
ATOM 3766 C CA . LYS A 1 472 ? -4.930 1.987 -16.727 1.00 90.00 472 LYS A CA 1
ATOM 3767 C C . LYS A 1 472 ? -4.372 3.013 -15.740 1.00 90.00 472 LYS A C 1
ATOM 3769 O O . LYS A 1 472 ? -3.262 3.507 -15.943 1.00 90.00 472 LYS A O 1
ATOM 3774 N N . ALA A 1 473 ? -5.097 3.294 -14.656 1.00 91.12 473 ALA A N 1
ATOM 3775 C CA . ALA A 1 473 ? -4.632 4.186 -13.600 1.00 91.12 473 ALA A CA 1
ATOM 3776 C C . ALA A 1 473 ? -3.402 3.627 -12.857 1.00 91.12 473 ALA A C 1
ATOM 3778 O O . ALA A 1 473 ? -2.479 4.383 -12.554 1.00 91.12 473 ALA A O 1
ATOM 3779 N N . ILE A 1 474 ? -3.340 2.313 -12.608 1.00 92.06 474 ILE A N 1
ATOM 3780 C CA . ILE A 1 474 ? -2.156 1.653 -12.026 1.00 92.06 474 ILE A CA 1
ATOM 3781 C C . ILE A 1 474 ? -0.943 1.785 -12.959 1.00 92.06 474 ILE A C 1
ATOM 3783 O O . ILE A 1 474 ? 0.127 2.197 -12.514 1.00 92.06 474 ILE A O 1
ATOM 3787 N N . ILE A 1 475 ? -1.098 1.495 -14.255 1.00 93.62 475 ILE A N 1
ATOM 3788 C CA . ILE A 1 475 ? -0.005 1.632 -15.236 1.00 93.62 475 ILE A CA 1
ATOM 3789 C C . ILE A 1 475 ? 0.507 3.063 -15.313 1.00 93.62 475 ILE A C 1
ATOM 3791 O O . ILE A 1 475 ? 1.720 3.269 -15.335 1.00 93.62 475 ILE A O 1
ATOM 3795 N N . LYS A 1 476 ? -0.408 4.037 -15.354 1.00 94.69 476 LYS A N 1
ATOM 3796 C CA . LYS A 1 476 ? -0.063 5.456 -15.394 1.00 94.69 476 LYS A CA 1
ATOM 3797 C C . LYS A 1 476 ? 0.764 5.850 -14.169 1.00 94.69 476 LYS A C 1
ATOM 3799 O O . LYS A 1 476 ? 1.861 6.364 -14.339 1.00 94.69 476 LYS A O 1
ATOM 3804 N N . ARG A 1 477 ? 0.293 5.513 -12.964 1.00 95.00 477 ARG A N 1
ATOM 3805 C CA . ARG A 1 477 ? 0.998 5.797 -11.702 1.00 95.00 477 ARG A CA 1
ATOM 3806 C C . ARG A 1 477 ? 2.397 5.183 -11.666 1.00 95.00 477 ARG A C 1
ATOM 3808 O O . ARG A 1 477 ? 3.345 5.808 -11.213 1.00 95.00 477 ARG A O 1
ATOM 3815 N N . ARG A 1 478 ? 2.535 3.957 -12.173 1.00 96.62 478 ARG A N 1
ATOM 3816 C CA . ARG A 1 478 ? 3.827 3.275 -12.292 1.00 96.62 478 ARG A CA 1
ATOM 3817 C C . ARG A 1 478 ? 4.793 4.009 -13.219 1.00 96.62 478 ARG A C 1
ATOM 3819 O O . ARG A 1 478 ? 5.949 4.172 -12.852 1.00 96.62 478 ARG A O 1
ATOM 3826 N N . ASN A 1 479 ? 4.328 4.460 -14.384 1.00 96.44 479 ASN A N 1
ATOM 3827 C CA . ASN A 1 479 ? 5.154 5.255 -15.296 1.00 96.44 479 ASN A CA 1
ATOM 3828 C C . ASN A 1 479 ? 5.550 6.591 -14.661 1.00 96.44 479 ASN A C 1
ATOM 3830 O O . ASN A 1 479 ? 6.720 6.942 -14.692 1.00 96.44 479 ASN A O 1
ATOM 3834 N N . GLU A 1 480 ? 4.611 7.277 -14.005 1.00 95.94 480 GLU A N 1
ATOM 3835 C CA . GLU A 1 480 ? 4.898 8.517 -13.275 1.00 95.94 480 GLU A CA 1
ATOM 3836 C C . GLU A 1 480 ? 5.952 8.302 -12.181 1.00 95.94 480 GLU A C 1
ATOM 3838 O O . GLU A 1 480 ? 6.846 9.128 -12.026 1.00 95.94 480 GLU A O 1
ATOM 3843 N N . TYR A 1 481 ? 5.901 7.189 -11.443 1.00 96.31 481 TYR A N 1
ATOM 3844 C CA . TYR A 1 481 ? 6.948 6.857 -10.476 1.00 96.31 481 TYR A CA 1
ATOM 3845 C C . TYR A 1 481 ? 8.299 6.616 -11.158 1.00 96.31 481 TYR A C 1
ATOM 3847 O O . TYR A 1 481 ? 9.307 7.162 -10.723 1.00 96.31 481 TYR A O 1
ATOM 3855 N N . ILE A 1 482 ? 8.322 5.831 -12.242 1.00 96.81 482 ILE A N 1
ATOM 3856 C CA . ILE A 1 482 ? 9.544 5.544 -13.002 1.00 96.81 482 ILE A CA 1
ATOM 3857 C C . ILE A 1 482 ? 10.189 6.835 -13.525 1.00 96.81 482 ILE A C 1
ATOM 3859 O O . ILE A 1 482 ? 11.401 6.988 -13.407 1.00 96.81 482 ILE A O 1
ATOM 3863 N N . ASP A 1 483 ? 9.392 7.748 -14.081 1.00 94.94 483 ASP A N 1
ATOM 3864 C CA . ASP A 1 483 ? 9.869 8.995 -14.684 1.00 94.94 483 ASP A CA 1
ATOM 3865 C C . ASP A 1 483 ? 10.341 10.032 -13.670 1.00 94.94 483 ASP A C 1
ATOM 3867 O O . ASP A 1 483 ? 11.198 10.847 -13.997 1.00 94.94 483 ASP A O 1
ATOM 3871 N N . ASN A 1 484 ? 9.786 10.012 -12.458 1.00 94.56 484 ASN A N 1
ATOM 3872 C CA . ASN A 1 484 ? 10.149 10.958 -11.405 1.00 94.56 484 ASN A CA 1
ATOM 3873 C C . ASN A 1 484 ? 11.276 10.449 -10.495 1.00 94.56 484 ASN A C 1
ATOM 3875 O O . ASN A 1 484 ? 11.815 11.227 -9.710 1.00 94.56 484 ASN A O 1
ATOM 3879 N N . TYR A 1 485 ? 11.615 9.158 -10.551 1.00 94.88 485 TYR A N 1
ATOM 3880 C CA . TYR A 1 485 ? 12.670 8.587 -9.711 1.00 94.88 485 TYR A CA 1
ATOM 3881 C C . TYR A 1 485 ? 14.068 9.003 -10.186 1.00 94.88 485 TYR A C 1
ATOM 3883 O O . TYR A 1 485 ? 14.955 9.290 -9.379 1.00 94.88 485 TYR A O 1
ATOM 3891 N N . CYS A 1 486 ? 14.242 9.002 -11.505 1.00 89.62 486 CYS A N 1
ATOM 3892 C CA . CYS A 1 486 ? 15.388 9.465 -12.269 1.00 89.62 486 CYS A CA 1
ATOM 3893 C C . CYS A 1 486 ? 14.901 9.761 -13.706 1.00 89.62 486 CYS A C 1
ATOM 3895 O O . CYS A 1 486 ? 15.550 10.556 -14.405 1.00 89.62 486 CYS A O 1
#